Protein AF-A0A8K0ETA1-F1 (afdb_monomer_lite)

Structure (mmCIF, N/CA/C/O backbone):
data_AF-A0A8K0ETA1-F1
#
_entry.id   AF-A0A8K0ETA1-F1
#
loop_
_atom_site.group_PDB
_atom_site.id
_atom_site.type_symbol
_atom_site.label_atom_id
_atom_site.label_alt_id
_atom_site.label_comp_id
_atom_site.label_asym_id
_atom_site.label_entity_id
_atom_site.label_seq_id
_atom_site.pdbx_PDB_ins_code
_atom_site.Cartn_x
_atom_site.Cartn_y
_atom_site.Cartn_z
_atom_site.occupancy
_atom_site.B_iso_or_equiv
_atom_site.auth_seq_id
_atom_site.auth_comp_id
_atom_site.auth_asym_id
_atom_site.auth_atom_id
_atom_site.pdbx_PDB_model_num
ATOM 1 N N . MET A 1 1 ? -28.878 9.769 24.152 1.00 49.38 1 MET A N 1
ATOM 2 C CA . MET A 1 1 ? -28.571 9.345 25.541 1.00 49.38 1 MET A CA 1
ATOM 3 C C . MET A 1 1 ? -27.269 8.556 25.526 1.00 49.38 1 MET A C 1
ATOM 5 O O . MET A 1 1 ? -27.010 7.886 24.538 1.00 49.38 1 MET A O 1
ATOM 9 N N . ALA A 1 2 ? -26.453 8.716 26.565 1.00 65.44 2 ALA A N 1
ATOM 10 C CA . ALA A 1 2 ? -24.999 8.530 26.632 1.00 65.44 2 ALA A CA 1
ATOM 11 C C . ALA A 1 2 ? -24.454 7.094 26.408 1.00 65.44 2 ALA A C 1
ATOM 13 O O . ALA A 1 2 ? -23.804 6.541 27.287 1.00 65.44 2 ALA A O 1
ATOM 14 N N . LEU A 1 3 ? -24.696 6.480 25.243 1.00 71.44 3 LEU A N 1
ATOM 15 C CA . LEU A 1 3 ? -24.179 5.139 24.924 1.00 71.44 3 LEU A CA 1
ATOM 16 C C . LEU A 1 3 ? -22.658 5.131 24.701 1.00 71.44 3 LEU A C 1
ATOM 18 O O . LEU A 1 3 ? -21.975 4.199 25.104 1.00 71.44 3 LEU A O 1
ATOM 22 N N . GLU A 1 4 ? -22.124 6.192 24.102 1.00 77.38 4 GLU A N 1
ATOM 23 C CA . GLU A 1 4 ? -20.696 6.330 23.808 1.00 77.38 4 GLU A CA 1
ATOM 24 C C . GLU A 1 4 ? -19.802 6.271 25.060 1.00 77.38 4 GLU A C 1
ATOM 26 O O . GLU A 1 4 ? -18.948 5.389 25.105 1.00 77.38 4 GLU A O 1
ATOM 31 N N . PRO A 1 5 ? -20.009 7.077 26.124 1.00 80.88 5 PRO A N 1
ATOM 32 C CA . PRO A 1 5 ? -19.175 6.976 27.325 1.00 80.88 5 PRO A CA 1
ATOM 33 C C . PRO A 1 5 ? -19.333 5.635 28.057 1.00 80.88 5 PRO A C 1
ATOM 35 O O . PRO A 1 5 ? -18.401 5.201 28.728 1.00 80.88 5 PRO A O 1
ATOM 38 N N . ILE A 1 6 ? -20.477 4.951 27.912 1.00 82.50 6 ILE A N 1
ATOM 39 C CA . ILE A 1 6 ? -20.663 3.595 28.451 1.00 82.50 6 ILE A CA 1
ATOM 40 C C . ILE A 1 6 ? -19.769 2.607 27.695 1.00 82.50 6 ILE A C 1
ATOM 42 O O . ILE A 1 6 ? -19.045 1.845 28.329 1.00 82.50 6 ILE A O 1
ATOM 46 N N . LEU A 1 7 ? -19.769 2.652 26.358 1.00 81.00 7 LEU A N 1
ATOM 47 C CA . LEU A 1 7 ? -18.922 1.792 25.526 1.00 81.00 7 LEU A CA 1
ATOM 48 C C . LEU A 1 7 ? -17.431 2.058 25.768 1.00 81.00 7 LEU A C 1
ATOM 50 O O . LEU A 1 7 ? -16.657 1.116 25.912 1.00 81.00 7 LEU A O 1
ATOM 54 N N . GLN A 1 8 ? -17.030 3.328 25.876 1.00 84.00 8 GLN A N 1
ATOM 55 C CA . GLN A 1 8 ? -15.649 3.702 26.194 1.00 84.00 8 GLN A CA 1
ATOM 56 C C . GLN A 1 8 ? -15.227 3.150 27.565 1.00 84.00 8 GLN A C 1
ATOM 58 O O . GLN A 1 8 ? -14.192 2.498 27.680 1.00 84.00 8 GLN A O 1
ATOM 63 N N . GLN A 1 9 ? -16.065 3.327 28.592 1.00 85.50 9 GLN A N 1
ATOM 64 C CA . GLN A 1 9 ? -15.784 2.812 29.932 1.00 85.50 9 GLN A CA 1
ATOM 65 C C . GLN A 1 9 ? -15.726 1.277 29.977 1.00 85.50 9 GLN A C 1
ATOM 67 O O . GLN A 1 9 ? -14.938 0.717 30.742 1.00 85.50 9 GLN A O 1
ATOM 72 N N . GLN A 1 10 ? -16.561 0.591 29.191 1.00 86.75 10 GLN A N 1
ATOM 73 C CA . GLN A 1 10 ? -16.537 -0.868 29.087 1.00 86.75 10 GLN A CA 1
ATOM 74 C C . GLN A 1 10 ? -15.238 -1.360 28.446 1.00 86.75 10 GLN A C 1
ATOM 76 O O . GLN A 1 10 ? -14.605 -2.254 28.998 1.00 86.75 10 GLN A O 1
ATOM 81 N N . LEU A 1 11 ? -14.785 -0.735 27.356 1.00 88.31 11 LEU A N 1
ATOM 82 C CA . LEU A 1 11 ? -13.530 -1.100 26.689 1.00 88.31 11 LEU A CA 1
ATOM 83 C C . LEU A 1 11 ? -12.300 -0.965 27.600 1.00 88.31 11 LEU A C 1
ATOM 85 O O . LEU A 1 11 ? -11.373 -1.763 27.493 1.00 88.31 11 LEU A O 1
ATOM 89 N N . GLU A 1 12 ? -12.294 0.009 28.512 1.00 88.00 12 GLU A N 1
ATOM 90 C CA . GLU A 1 12 ? -11.187 0.211 29.457 1.00 88.00 12 GLU A CA 1
ATOM 91 C C . GLU A 1 12 ? -11.163 -0.803 30.612 1.00 88.00 12 GLU A C 1
ATOM 93 O O . GLU A 1 12 ? -10.103 -1.053 31.188 1.00 88.00 12 GLU A O 1
ATOM 98 N N . LYS A 1 13 ? -12.318 -1.366 30.988 1.00 89.50 13 LYS A N 1
ATOM 99 C CA . LYS A 1 13 ? -12.464 -2.191 32.202 1.00 89.50 13 LYS A CA 1
ATOM 100 C C . LYS A 1 13 ? -12.701 -3.670 31.929 1.00 89.50 13 LYS A C 1
ATOM 102 O O . LYS A 1 13 ? -12.496 -4.476 32.836 1.00 89.50 13 LYS A O 1
ATOM 107 N N . GLU A 1 14 ? -13.167 -4.025 30.737 1.00 90.06 14 GLU A N 1
ATOM 108 C CA . GLU A 1 14 ? -13.529 -5.399 30.414 1.00 90.06 14 GLU A CA 1
ATOM 109 C C . GLU A 1 14 ? -12.290 -6.303 30.370 1.00 90.06 14 GLU A C 1
ATOM 111 O O . GLU A 1 14 ? -11.247 -5.974 29.801 1.00 90.06 14 GLU A O 1
ATOM 116 N N . THR A 1 15 ? -12.414 -7.466 31.001 1.00 88.25 15 THR A N 1
ATOM 117 C CA . THR A 1 15 ? -11.340 -8.460 31.109 1.00 88.25 15 THR A CA 1
ATOM 118 C C . THR A 1 15 ? -11.684 -9.765 30.406 1.00 88.25 15 THR A C 1
ATOM 120 O O . THR A 1 15 ? -10.761 -10.481 30.009 1.00 88.25 15 THR A O 1
ATOM 123 N N . ASP A 1 16 ? -12.974 -10.050 30.206 1.00 93.69 16 ASP A N 1
ATOM 124 C CA . ASP A 1 16 ? -13.434 -11.196 29.432 1.00 93.69 16 ASP A CA 1
ATOM 125 C C . ASP A 1 16 ? -13.249 -10.955 27.927 1.00 93.69 16 ASP A C 1
ATOM 127 O O . ASP A 1 16 ? -13.641 -9.919 27.386 1.00 93.69 16 ASP A O 1
ATOM 131 N N . LEU A 1 17 ? -12.636 -11.920 27.235 1.00 92.12 17 LEU A N 1
ATOM 132 C CA . LEU A 1 17 ? -12.279 -11.773 25.822 1.00 92.12 17 LEU A CA 1
ATOM 133 C C . LEU A 1 17 ? -13.510 -11.730 24.908 1.00 92.12 17 LEU A C 1
ATOM 135 O O . LEU A 1 17 ? -13.516 -10.959 23.953 1.00 92.12 17 LEU A O 1
ATOM 139 N N . LEU A 1 18 ? -14.557 -12.510 25.196 1.00 92.50 18 LEU A N 1
ATOM 140 C CA . LEU A 1 18 ? -15.766 -12.544 24.368 1.00 92.50 18 LEU A CA 1
ATOM 141 C C . LEU A 1 18 ? -16.567 -11.250 24.528 1.00 92.50 18 LEU A C 1
ATOM 143 O O . LEU A 1 18 ? -17.001 -10.663 23.536 1.00 92.50 18 LEU A O 1
ATOM 147 N N . CYS A 1 19 ? -16.720 -10.773 25.765 1.00 92.88 19 CYS A N 1
ATOM 148 C CA . CYS A 1 19 ? -17.335 -9.477 26.041 1.00 92.88 19 CYS A CA 1
ATOM 149 C C . CYS A 1 19 ? -16.553 -8.340 25.379 1.00 92.88 19 CYS A C 1
ATOM 151 O O . CYS A 1 19 ? -17.160 -7.454 24.778 1.00 92.88 19 CYS A O 1
ATOM 153 N N . LEU A 1 20 ? -15.219 -8.382 25.437 1.00 94.25 20 LEU A N 1
ATOM 154 C CA . LEU A 1 20 ? -14.367 -7.369 24.823 1.00 94.25 20 LEU A CA 1
ATOM 155 C C . LEU A 1 20 ? -14.533 -7.331 23.301 1.00 94.25 20 LEU A C 1
ATOM 157 O O . LEU A 1 20 ? -14.704 -6.259 22.725 1.00 94.25 20 LEU A O 1
ATOM 161 N N . GLU A 1 21 ? -14.535 -8.491 22.648 1.00 94.62 21 GLU A N 1
ATOM 162 C CA . GLU A 1 21 ? -14.797 -8.588 21.215 1.00 94.62 21 GLU A CA 1
ATOM 163 C C . GLU A 1 21 ? -16.156 -7.997 20.822 1.00 94.62 21 GLU A C 1
ATOM 165 O O . GLU A 1 21 ? -16.236 -7.227 19.864 1.00 94.62 21 GLU A O 1
ATOM 170 N N . LEU A 1 22 ? -17.212 -8.322 21.574 1.00 93.81 22 LEU A N 1
ATOM 171 C CA . LEU A 1 22 ? -18.549 -7.771 21.347 1.00 93.81 22 LEU A CA 1
ATOM 172 C C . LEU A 1 22 ? -18.582 -6.254 21.567 1.00 93.81 22 LEU A C 1
ATOM 174 O O . LEU A 1 22 ? -19.244 -5.540 20.816 1.00 93.81 22 LEU A O 1
ATOM 178 N N . CYS A 1 23 ? -17.863 -5.743 22.569 1.00 93.75 23 CYS A N 1
ATOM 179 C CA . CYS A 1 23 ? -17.752 -4.305 22.812 1.00 93.75 23 CYS A CA 1
ATOM 180 C C . CYS A 1 23 ? -17.078 -3.586 21.637 1.00 93.75 23 CYS A C 1
ATOM 182 O O . CYS A 1 23 ? -17.564 -2.538 21.216 1.00 93.75 23 CYS A O 1
ATOM 184 N N . LEU A 1 24 ? -16.003 -4.156 21.081 1.00 95.12 24 LEU A N 1
ATOM 185 C CA . LEU A 1 24 ? -15.313 -3.606 19.911 1.00 95.12 24 LEU A CA 1
ATOM 186 C C . LEU A 1 24 ? -16.226 -3.591 18.676 1.00 95.12 24 LEU A C 1
ATOM 188 O O . LEU A 1 24 ? -16.346 -2.555 18.023 1.00 95.12 24 LEU A O 1
ATOM 192 N N . ASP A 1 25 ? -16.927 -4.693 18.393 1.00 94.12 25 ASP A N 1
ATOM 193 C CA . ASP A 1 25 ? -17.866 -4.768 17.265 1.00 94.12 25 ASP A CA 1
ATOM 194 C C . ASP A 1 25 ? -19.008 -3.746 17.409 1.00 94.12 25 ASP A C 1
ATOM 196 O O . ASP A 1 25 ? -19.334 -3.025 16.462 1.00 94.12 25 ASP A O 1
ATOM 200 N N . ASN A 1 26 ? -19.579 -3.626 18.612 1.00 92.06 26 ASN A N 1
ATOM 201 C CA . ASN A 1 26 ? -20.626 -2.647 18.907 1.00 92.06 26 ASN A CA 1
ATOM 202 C C . ASN A 1 26 ? -20.120 -1.206 18.780 1.00 92.06 26 ASN A C 1
ATOM 204 O O . ASN A 1 26 ? -20.852 -0.343 18.294 1.00 92.06 26 ASN A O 1
ATOM 208 N N . PHE A 1 27 ? -18.874 -0.938 19.183 1.00 91.75 27 PHE A N 1
ATOM 209 C CA . PHE A 1 27 ? -18.260 0.379 19.037 1.00 91.75 27 PHE A CA 1
ATOM 210 C C . PHE A 1 27 ? -18.148 0.780 17.563 1.00 91.75 27 PHE A C 1
ATOM 212 O O . PHE A 1 27 ? -18.533 1.896 17.201 1.00 91.75 27 PHE A O 1
ATOM 219 N N . VAL A 1 28 ? -17.675 -0.136 16.709 1.00 92.19 28 VAL A N 1
ATOM 220 C CA . VAL A 1 28 ? -17.590 0.082 15.257 1.00 92.19 28 VAL A CA 1
ATOM 221 C C . VAL A 1 28 ? -18.980 0.305 14.668 1.00 92.19 28 VAL A C 1
ATOM 223 O O . VAL A 1 28 ? -19.198 1.308 13.991 1.00 92.19 28 VAL A O 1
ATOM 226 N N . ALA A 1 29 ? -19.939 -0.575 14.971 1.00 91.00 29 ALA A N 1
ATOM 227 C CA . ALA A 1 29 ? -21.305 -0.474 14.461 1.00 91.00 29 ALA A CA 1
ATOM 228 C C . ALA A 1 29 ? -21.969 0.859 14.843 1.00 91.00 29 ALA A C 1
ATOM 230 O O . ALA A 1 29 ? -22.584 1.513 13.998 1.00 91.00 29 ALA A O 1
ATOM 231 N N . PHE A 1 30 ? -21.792 1.299 16.093 1.00 88.31 30 PHE A N 1
ATOM 232 C CA . PHE A 1 30 ? -22.310 2.575 16.576 1.00 88.31 30 PHE A CA 1
ATOM 233 C C . PHE A 1 30 ? -21.760 3.756 15.767 1.00 88.31 30 PHE A C 1
ATOM 235 O O . PHE A 1 30 ? -22.543 4.582 15.299 1.00 88.31 30 PHE A O 1
ATOM 242 N N . HIS A 1 31 ? -20.445 3.815 15.540 1.00 86.38 31 HIS A N 1
ATOM 243 C CA . HIS A 1 31 ? -19.817 4.934 14.830 1.00 86.38 31 HIS A CA 1
ATOM 244 C C . HIS A 1 31 ? -20.056 4.897 13.317 1.00 86.38 31 HIS A C 1
ATOM 246 O O . HIS A 1 31 ? -20.273 5.944 12.716 1.00 86.38 31 HIS A O 1
ATOM 252 N N . THR A 1 32 ? -20.105 3.714 12.697 1.00 83.25 32 THR A N 1
ATOM 253 C CA . THR A 1 32 ? -20.436 3.604 11.266 1.00 83.25 32 THR A CA 1
ATOM 254 C C . THR A 1 32 ? -21.898 3.988 10.995 1.00 83.25 32 THR A C 1
ATOM 256 O O . THR A 1 32 ? -22.185 4.611 9.980 1.00 83.25 32 THR A O 1
ATOM 259 N N . SER A 1 33 ? -22.825 3.705 11.922 1.00 77.25 33 SER A N 1
ATOM 260 C CA . SER A 1 33 ? -24.242 4.096 11.786 1.00 77.25 33 SER A CA 1
ATOM 261 C C . SER A 1 33 ? -24.512 5.599 11.950 1.00 77.25 33 SER A C 1
ATOM 263 O O . SER A 1 33 ? -25.566 6.083 11.549 1.00 77.25 33 SER A O 1
ATOM 265 N N . LYS A 1 34 ? -23.571 6.340 12.550 1.00 66.50 34 LYS A N 1
ATOM 266 C CA . LYS A 1 34 ? -23.722 7.745 12.953 1.00 66.50 34 LYS A CA 1
ATOM 267 C C . LYS A 1 34 ? -23.076 8.758 12.003 1.00 66.50 34 LYS A C 1
ATOM 269 O O . LYS A 1 34 ? -23.078 9.943 12.327 1.00 66.50 34 LYS A O 1
ATOM 274 N N . GLN A 1 35 ? -22.562 8.334 10.845 1.00 54.12 35 GLN A N 1
ATOM 275 C CA . GLN A 1 35 ? -21.849 9.190 9.879 1.00 54.12 35 GLN A CA 1
ATOM 276 C C . GLN A 1 35 ? -22.626 10.438 9.380 1.00 54.12 35 GLN A C 1
ATOM 278 O O . GLN A 1 35 ? -22.064 11.237 8.639 1.00 54.12 35 GLN A O 1
ATOM 283 N N . GLU A 1 36 ? -23.876 10.661 9.803 1.00 46.53 36 GLU A N 1
ATOM 284 C CA . GLU A 1 36 ? -24.705 11.812 9.424 1.00 46.53 36 GLU A CA 1
ATOM 285 C C . GLU A 1 36 ? -24.703 12.997 10.420 1.00 46.53 36 GLU A C 1
ATOM 287 O O . GLU A 1 36 ? -25.262 14.042 10.092 1.00 46.53 36 GLU A O 1
ATOM 292 N N . SER A 1 37 ? -24.073 12.914 11.605 1.00 44.16 37 SER A N 1
ATOM 293 C CA . SER A 1 37 ? -24.041 14.053 12.551 1.00 44.16 37 SER A CA 1
ATOM 294 C C . SER A 1 37 ? -22.660 14.296 13.182 1.00 44.16 37 SER A C 1
ATOM 296 O O . SER A 1 37 ? -22.167 13.407 13.881 1.00 44.16 37 SER A O 1
ATOM 298 N N . PRO A 1 38 ? -22.056 15.492 13.018 1.00 48.44 38 PRO A N 1
ATOM 299 C CA . PRO A 1 38 ? -20.767 15.838 13.604 1.00 48.44 38 PRO A CA 1
ATOM 300 C C . PRO A 1 38 ? -20.952 16.265 15.065 1.00 48.44 38 PRO A C 1
ATOM 302 O O . PRO A 1 38 ? -20.840 17.441 15.409 1.00 48.44 38 PRO A O 1
ATOM 305 N N . ASP A 1 39 ? -21.260 15.312 15.941 1.00 54.56 39 ASP A N 1
ATOM 306 C CA . ASP A 1 39 ? -20.982 15.512 17.360 1.00 54.56 39 ASP A CA 1
ATOM 307 C C . ASP A 1 39 ? -19.476 15.294 17.534 1.00 54.56 39 ASP A C 1
ATOM 309 O O . ASP A 1 39 ? -18.994 14.163 17.516 1.00 54.56 39 ASP A O 1
ATOM 313 N N . TYR A 1 40 ? -18.727 16.395 17.622 1.00 56.41 40 TYR A N 1
ATOM 314 C CA . TYR A 1 40 ? -17.275 16.405 17.813 1.00 56.41 40 TYR A CA 1
ATOM 315 C C . TYR A 1 40 ? -16.915 15.932 19.229 1.00 56.41 40 TYR A C 1
ATOM 317 O O . TYR A 1 40 ? -16.510 16.720 20.085 1.00 56.41 40 TYR A O 1
ATOM 325 N N . THR A 1 41 ? -17.099 14.646 19.514 1.00 65.50 41 THR A N 1
ATOM 326 C CA . THR A 1 41 ? -16.575 14.021 20.725 1.00 65.50 41 THR A CA 1
ATOM 327 C C . THR A 1 41 ? -15.112 13.658 20.494 1.00 65.50 41 THR A C 1
ATOM 329 O O . THR A 1 41 ? -14.753 12.939 19.563 1.00 65.50 41 THR A O 1
ATOM 332 N N . THR A 1 42 ? -14.227 14.214 21.321 1.00 75.25 42 THR A N 1
ATOM 333 C CA . THR A 1 42 ? -12.798 13.895 21.268 1.00 75.25 42 THR A CA 1
ATOM 334 C C . THR A 1 42 ? -12.580 12.458 21.734 1.00 75.25 42 THR A C 1
ATOM 336 O O . THR A 1 42 ? -13.051 12.082 22.810 1.00 75.25 42 THR A O 1
ATOM 339 N N . PHE A 1 43 ? -11.833 11.670 20.961 1.00 84.44 43 PHE A N 1
ATOM 340 C CA . PHE A 1 43 ? -11.435 10.326 21.369 1.00 84.44 43 PHE A CA 1
ATOM 341 C C . PHE A 1 43 ? -10.485 10.405 22.581 1.00 84.44 43 PHE A C 1
ATOM 343 O O . PHE A 1 43 ? -9.433 11.046 22.480 1.00 84.44 43 PHE A O 1
ATOM 350 N N . PRO A 1 44 ? -10.816 9.805 23.741 1.00 87.19 44 PRO A N 1
ATOM 351 C CA . PRO A 1 44 ? -9.986 9.938 24.936 1.00 87.19 44 PRO A CA 1
ATOM 352 C C . PRO A 1 44 ? -8.593 9.315 24.762 1.00 87.19 44 PRO A C 1
ATOM 354 O O . PRO A 1 44 ? -8.461 8.184 24.295 1.00 87.19 44 PRO A O 1
ATOM 357 N N . ALA A 1 45 ? -7.545 10.003 25.227 1.00 86.88 45 ALA A N 1
ATOM 358 C CA . ALA A 1 45 ? -6.166 9.496 25.172 1.00 86.88 45 ALA A CA 1
ATOM 359 C C . ALA A 1 45 ? -5.961 8.195 25.982 1.00 86.88 45 ALA A C 1
ATOM 361 O O . ALA A 1 45 ? -5.138 7.345 25.620 1.00 86.88 45 ALA A O 1
ATOM 362 N N . SER A 1 46 ? -6.727 8.014 27.068 1.00 89.38 46 SER A N 1
ATOM 363 C CA . SER A 1 46 ? -6.749 6.766 27.846 1.00 89.38 46 SER A CA 1
ATOM 364 C C . SER A 1 46 ? -7.240 5.599 26.994 1.00 89.38 46 SER A C 1
ATOM 366 O O . SER A 1 46 ? -6.570 4.569 26.909 1.00 89.38 46 SER A O 1
ATOM 368 N N . LEU A 1 47 ? -8.352 5.802 26.287 1.00 91.06 47 LEU A N 1
ATOM 369 C CA . LEU A 1 47 ? -8.941 4.809 25.405 1.00 91.06 47 LEU A CA 1
ATOM 370 C C . LEU A 1 47 ? -8.014 4.486 24.233 1.00 91.06 47 LEU A C 1
ATOM 372 O O . LEU A 1 47 ? -7.798 3.313 23.945 1.00 91.06 47 LEU A O 1
ATOM 376 N N . TRP A 1 48 ? -7.393 5.492 23.609 1.00 92.31 48 TRP A N 1
ATOM 377 C CA . TRP A 1 48 ? -6.379 5.272 22.572 1.00 92.31 48 TRP A CA 1
ATOM 378 C C . TRP A 1 48 ? -5.276 4.325 23.026 1.00 92.31 48 TRP A C 1
ATOM 380 O O . TRP A 1 48 ? -4.968 3.355 22.336 1.00 92.31 48 TRP A O 1
ATOM 390 N N . SER A 1 49 ? -4.733 4.558 24.218 1.00 92.75 49 SER A N 1
ATOM 391 C CA . SER A 1 49 ? -3.668 3.724 24.772 1.00 92.75 49 SER A CA 1
ATOM 392 C C . SER A 1 49 ? -4.122 2.274 24.975 1.00 92.75 49 SER A C 1
ATOM 394 O O . SER A 1 49 ? -3.384 1.346 24.641 1.00 92.75 49 SER A O 1
ATOM 396 N N . VAL A 1 50 ? -5.348 2.068 25.467 1.00 94.44 50 VAL A N 1
ATOM 397 C CA . VAL A 1 50 ? -5.932 0.734 25.681 1.00 94.44 50 VAL A CA 1
ATOM 398 C C . VAL A 1 50 ? -6.175 0.004 24.357 1.00 94.44 50 VAL A C 1
ATOM 400 O O . VAL A 1 50 ? -5.716 -1.126 24.181 1.00 94.44 50 VAL A O 1
ATOM 403 N N . ILE A 1 51 ? -6.837 0.647 23.391 1.00 95.75 51 ILE A N 1
ATOM 404 C CA . ILE A 1 51 ? -7.123 0.022 22.092 1.00 95.75 51 ILE A CA 1
ATOM 405 C C . ILE A 1 51 ? -5.823 -0.233 21.317 1.00 95.75 51 ILE A C 1
ATOM 407 O O . ILE A 1 51 ? -5.699 -1.266 20.661 1.00 95.75 51 ILE A O 1
ATOM 411 N N . MET A 1 52 ? -4.816 0.634 21.446 1.00 95.69 52 MET A N 1
ATOM 412 C CA . MET A 1 52 ? -3.501 0.415 20.841 1.00 95.69 52 MET A CA 1
ATOM 413 C C . MET A 1 52 ? -2.835 -0.853 21.389 1.00 95.69 52 MET A C 1
ATOM 415 O O . MET A 1 52 ? -2.302 -1.645 20.617 1.00 95.69 52 MET A O 1
ATOM 419 N N . GLN A 1 53 ? -2.921 -1.113 22.698 1.00 95.38 53 GLN A N 1
ATOM 420 C CA . GLN A 1 53 ? -2.421 -2.369 23.272 1.00 95.38 53 GLN A CA 1
ATOM 421 C C . GLN A 1 53 ? -3.176 -3.585 22.723 1.00 95.38 53 GLN A C 1
ATOM 423 O O . GLN A 1 53 ? -2.558 -4.602 22.391 1.00 95.38 53 GLN A O 1
ATOM 428 N N . PHE A 1 54 ? -4.501 -3.491 22.579 1.00 96.44 54 PHE A N 1
ATOM 429 C CA . PHE A 1 54 ? -5.304 -4.563 21.985 1.00 96.44 54 PHE A CA 1
ATOM 430 C C . PHE A 1 54 ? -4.887 -4.837 20.540 1.00 96.44 54 PHE A C 1
ATOM 432 O O . PHE A 1 54 ? -4.632 -5.990 20.188 1.00 96.44 54 PHE A O 1
ATOM 439 N N . ALA A 1 55 ? -4.724 -3.779 19.747 1.00 96.56 55 ALA A N 1
ATOM 440 C CA . ALA A 1 55 ? -4.254 -3.840 18.372 1.00 96.56 55 ALA A CA 1
ATOM 441 C C . ALA A 1 55 ? -2.807 -4.330 18.248 1.00 96.56 55 ALA A C 1
ATOM 443 O O . ALA A 1 55 ? -2.445 -4.838 17.207 1.00 96.56 55 ALA A O 1
ATOM 444 N N . GLN A 1 56 ? -1.976 -4.243 19.285 1.00 96.00 56 GLN A N 1
ATOM 445 C CA . GLN A 1 56 ? -0.634 -4.842 19.290 1.00 96.00 56 GLN A CA 1
ATOM 446 C C . GLN A 1 56 ? -0.639 -6.344 19.628 1.00 96.00 56 GLN A C 1
ATOM 448 O O . GLN A 1 56 ? 0.417 -6.972 19.676 1.00 96.00 56 GLN A O 1
ATOM 453 N N . GLY A 1 57 ? -1.810 -6.940 19.879 1.00 93.88 57 GLY A N 1
ATOM 454 C CA . GLY A 1 57 ? -1.949 -8.375 20.137 1.00 93.88 57 GLY A CA 1
ATOM 455 C C . GLY A 1 57 ? -1.932 -8.788 21.610 1.00 93.88 57 GLY A C 1
ATOM 456 O O . GLY A 1 57 ? -1.969 -9.984 21.892 1.00 93.88 57 GLY A O 1
ATOM 457 N N . HIS A 1 58 ? -1.958 -7.848 22.564 1.00 91.56 58 HIS A N 1
ATOM 458 C CA . HIS A 1 58 ? -1.898 -8.156 24.006 1.00 91.56 58 HIS A CA 1
ATOM 459 C C . HIS A 1 58 ? -3.084 -8.995 24.526 1.00 91.56 58 HIS A C 1
ATOM 461 O O . HIS A 1 58 ? -3.032 -9.526 25.635 1.00 91.56 58 HIS A O 1
ATOM 467 N N . LYS A 1 59 ? -4.164 -9.113 23.743 1.00 91.38 59 LYS A N 1
ATOM 468 C CA . LYS A 1 59 ? -5.389 -9.865 24.071 1.00 91.38 59 LYS A CA 1
ATOM 469 C C . LYS A 1 59 ? -5.714 -10.961 23.046 1.00 91.38 59 LYS A C 1
ATOM 471 O O . LYS A 1 59 ? -6.846 -11.425 22.968 1.00 91.38 59 LYS A O 1
ATOM 476 N N . GLY A 1 60 ? -4.717 -11.386 22.270 1.00 93.56 60 GLY A N 1
ATOM 477 C CA . GLY A 1 60 ? -4.871 -12.405 21.234 1.00 93.56 60 GLY A CA 1
ATOM 478 C C . GLY A 1 60 ? -5.362 -11.855 19.891 1.00 93.56 60 GLY A C 1
ATOM 479 O O . GLY A 1 60 ? -5.768 -10.701 19.762 1.00 93.56 60 GLY A O 1
ATOM 480 N N . THR A 1 61 ? -5.295 -12.703 18.865 1.00 94.88 61 THR A N 1
ATOM 481 C CA . THR A 1 61 ? -5.500 -12.324 17.457 1.00 94.88 61 THR A CA 1
ATOM 482 C C . THR A 1 61 ? -6.910 -11.822 17.156 1.00 94.88 61 THR A C 1
ATOM 484 O O . THR A 1 61 ? -7.061 -10.880 16.387 1.00 94.88 61 THR A O 1
ATOM 487 N N . SER A 1 62 ? -7.937 -12.426 17.759 1.00 95.50 62 SER A N 1
ATOM 488 C CA . SER A 1 62 ? -9.336 -12.064 17.491 1.00 95.50 62 SER A CA 1
ATOM 489 C C . SER A 1 62 ? -9.667 -10.654 17.994 1.00 95.50 62 SER A C 1
ATOM 491 O O . SER A 1 62 ? -10.132 -9.807 17.230 1.00 95.50 62 SER A O 1
ATOM 493 N N . VAL A 1 63 ? -9.307 -10.352 19.247 1.00 96.62 63 VAL A N 1
ATOM 494 C CA . VAL A 1 63 ? -9.428 -9.001 19.818 1.00 96.62 63 VAL A CA 1
ATOM 495 C C . VAL A 1 63 ? -8.578 -8.002 19.033 1.00 96.62 63 VAL A C 1
ATOM 497 O O . VAL A 1 63 ? -9.050 -6.913 18.720 1.00 96.62 63 VAL A O 1
ATOM 500 N N . CYS A 1 64 ? -7.349 -8.379 18.667 1.00 97.31 64 CYS A N 1
ATOM 501 C CA . CYS A 1 64 ? -6.466 -7.541 17.860 1.00 97.31 64 CYS A CA 1
ATOM 502 C C . CYS A 1 64 ? -7.115 -7.140 16.526 1.00 97.31 64 CYS A C 1
ATOM 504 O O . CYS A 1 64 ? -7.215 -5.951 16.233 1.00 97.31 64 CYS A O 1
ATOM 506 N N . ALA A 1 65 ? -7.657 -8.104 15.774 1.00 97.00 65 ALA A N 1
ATOM 507 C CA . ALA A 1 65 ? -8.353 -7.856 14.511 1.00 97.00 65 ALA A CA 1
ATOM 508 C C . ALA A 1 65 ? -9.508 -6.853 14.659 1.00 97.00 65 ALA A C 1
ATOM 510 O O . ALA A 1 65 ? -9.662 -5.956 13.828 1.00 97.00 65 ALA A O 1
ATOM 511 N N . LYS A 1 66 ? -10.302 -6.986 15.729 1.00 97.00 66 LYS A N 1
ATOM 512 C CA . LYS A 1 66 ? -11.446 -6.107 16.023 1.00 97.00 66 LYS A CA 1
ATOM 513 C C . LYS A 1 66 ? -11.040 -4.745 16.590 1.00 97.00 66 LYS A C 1
ATOM 515 O O . LYS A 1 66 ? -11.801 -3.789 16.477 1.00 97.00 66 LYS A O 1
ATOM 520 N N . ALA A 1 67 ? -9.843 -4.627 17.159 1.00 97.50 67 ALA A N 1
ATOM 521 C CA . ALA A 1 67 ? -9.314 -3.363 17.659 1.00 97.50 67 ALA A CA 1
ATOM 522 C C . ALA A 1 67 ? -8.828 -2.434 16.533 1.00 97.50 67 ALA A C 1
ATOM 524 O O . ALA A 1 67 ? -8.902 -1.215 16.690 1.00 97.50 67 ALA A O 1
ATOM 525 N N . LEU A 1 68 ? -8.382 -2.966 15.384 1.00 97.94 68 LEU A N 1
ATOM 526 C CA . LEU A 1 68 ? -7.863 -2.145 14.276 1.00 97.94 68 LEU A CA 1
ATOM 527 C C . LEU A 1 68 ? -8.892 -1.129 13.735 1.00 97.94 68 LEU A C 1
ATOM 529 O O . LEU A 1 68 ? -8.538 0.045 13.602 1.00 97.94 68 LEU A O 1
ATOM 533 N N . PRO A 1 69 ? -10.164 -1.496 13.465 1.00 96.50 69 PRO A N 1
ATOM 534 C CA . PRO A 1 69 ? -11.163 -0.523 13.022 1.00 96.50 69 PRO A CA 1
ATOM 535 C C . PRO A 1 69 ? -11.544 0.486 14.112 1.00 96.50 69 PRO A C 1
ATOM 537 O O . PRO A 1 69 ? -11.835 1.636 13.798 1.00 96.50 69 PRO A O 1
ATOM 540 N N . VAL A 1 70 ? -11.500 0.093 15.390 1.00 95.81 70 VAL A N 1
ATOM 541 C CA . VAL A 1 70 ? -11.736 1.012 16.518 1.00 95.81 70 VAL A CA 1
ATOM 542 C C . VAL A 1 70 ? -10.620 2.054 16.612 1.00 95.81 70 VAL A C 1
ATOM 544 O O . VAL A 1 70 ? -10.915 3.238 16.763 1.00 95.81 70 VAL A O 1
ATOM 547 N N . LEU A 1 71 ? -9.353 1.651 16.440 1.00 95.50 71 LEU A N 1
ATOM 548 C CA . LEU A 1 71 ? -8.240 2.600 16.318 1.00 95.50 71 LEU A CA 1
ATOM 549 C C . LEU A 1 71 ? -8.440 3.569 15.157 1.00 95.50 71 LEU A C 1
ATOM 551 O O . LEU A 1 71 ? -8.184 4.757 15.311 1.00 95.50 71 LEU A O 1
ATOM 555 N N . ALA A 1 72 ? -8.898 3.076 14.005 1.00 95.69 72 ALA A N 1
ATOM 556 C CA . ALA A 1 72 ? -9.143 3.925 12.847 1.00 95.69 72 ALA A CA 1
ATOM 557 C C . ALA A 1 72 ? -10.236 4.972 13.114 1.00 95.69 72 ALA A C 1
ATOM 559 O O . ALA A 1 72 ? -10.071 6.128 12.737 1.00 95.69 72 ALA A O 1
ATOM 560 N N . ILE A 1 73 ? -11.310 4.602 13.820 1.00 93.38 73 ILE A N 1
ATOM 561 C CA . ILE A 1 73 ? -12.351 5.547 14.256 1.00 93.38 73 ILE A CA 1
ATOM 562 C C . ILE A 1 73 ? -11.770 6.597 15.209 1.00 93.38 73 ILE A C 1
ATOM 564 O O . ILE A 1 73 ? -12.005 7.789 15.018 1.00 93.38 73 ILE A O 1
ATOM 568 N N . GLY A 1 74 ? -10.980 6.174 16.201 1.00 92.19 74 GLY A N 1
ATOM 569 C CA . GLY A 1 74 ? -10.322 7.105 17.118 1.00 92.19 74 GLY A CA 1
ATOM 570 C C . GLY A 1 74 ? -9.397 8.076 16.383 1.00 92.19 74 GLY A C 1
ATOM 571 O O . GLY A 1 74 ? -9.450 9.281 16.613 1.00 92.19 74 GLY A O 1
ATOM 572 N N . LEU A 1 75 ? -8.620 7.574 15.420 1.00 93.19 75 LEU A N 1
ATOM 573 C CA . LEU A 1 75 ? -7.761 8.400 14.578 1.00 93.19 75 LEU A CA 1
ATOM 574 C C . LEU A 1 75 ? -8.577 9.385 13.733 1.00 93.19 75 LEU A C 1
ATOM 576 O O . LEU A 1 75 ? -8.199 10.546 13.621 1.00 93.19 75 LEU A O 1
ATOM 580 N N . HIS A 1 76 ? -9.713 8.955 13.181 1.00 91.06 76 HIS A N 1
ATOM 581 C CA . HIS A 1 76 ? -10.603 9.823 12.414 1.00 91.06 76 HIS A CA 1
ATOM 582 C C . HIS A 1 76 ? -11.103 11.002 13.254 1.00 91.06 76 HIS A C 1
ATOM 584 O O . HIS A 1 76 ? -11.050 12.145 12.806 1.00 91.06 76 HIS A O 1
ATOM 590 N N . GLN A 1 77 ? -11.519 10.739 14.495 1.00 88.94 77 GLN A N 1
ATOM 591 C CA . GLN A 1 77 ? -11.939 11.781 15.432 1.00 88.94 77 GLN A CA 1
ATOM 592 C C . GLN A 1 77 ? -10.787 12.738 15.772 1.00 88.94 77 GLN A C 1
ATOM 594 O O . GLN A 1 77 ? -10.979 13.950 15.733 1.00 88.94 77 GLN A O 1
ATOM 599 N N . LEU A 1 78 ? -9.580 12.218 16.029 1.00 88.88 78 LEU A N 1
ATOM 600 C CA . LEU A 1 78 ? -8.394 13.038 16.323 1.00 88.88 78 LEU A CA 1
ATOM 601 C C . LEU A 1 78 ? -7.946 13.904 15.130 1.00 88.88 78 LEU A C 1
ATOM 603 O O . LEU A 1 78 ? -7.445 15.016 15.323 1.00 88.88 78 LEU A O 1
ATOM 607 N N . LEU A 1 79 ? -8.119 13.412 13.900 1.00 87.81 79 LEU A N 1
ATOM 608 C CA . LEU A 1 79 ? -7.889 14.185 12.677 1.00 87.81 79 LEU A CA 1
ATOM 609 C C . LEU A 1 79 ? -8.899 15.334 12.564 1.00 87.81 79 LEU A C 1
ATOM 611 O O . LEU A 1 79 ? -8.497 16.470 12.326 1.00 87.81 79 LEU A O 1
ATOM 615 N N . GLN A 1 80 ? -10.188 15.068 12.797 1.00 85.75 80 GLN A N 1
ATOM 616 C CA . GLN A 1 80 ? -11.244 16.087 12.737 1.00 85.75 80 GLN A CA 1
ATOM 617 C C . GLN A 1 80 ? -11.076 17.192 13.787 1.00 85.75 80 GLN A C 1
ATOM 619 O O . GLN A 1 80 ? -11.383 18.350 13.513 1.00 85.75 80 GLN A O 1
ATOM 624 N N . THR A 1 81 ? -10.586 16.854 14.982 1.00 84.88 81 THR A N 1
ATOM 625 C CA . THR A 1 81 ? -10.325 17.829 16.052 1.00 84.88 81 THR A CA 1
ATOM 626 C C . THR A 1 81 ? -8.956 18.502 15.939 1.00 84.88 81 THR A C 1
ATOM 628 O O . THR A 1 81 ? -8.680 19.426 16.701 1.00 84.88 81 THR A O 1
ATOM 631 N N . GLY A 1 82 ? -8.086 18.052 15.026 1.00 81.75 82 GLY A N 1
ATOM 632 C CA . GLY A 1 82 ? -6.714 18.552 14.887 1.00 81.75 82 GLY A CA 1
ATOM 633 C C . GLY A 1 82 ? -5.809 18.230 16.083 1.00 81.75 82 GLY A C 1
ATOM 634 O O . GLY A 1 82 ? -4.807 18.906 16.292 1.00 81.75 82 GLY A O 1
ATOM 635 N N . THR A 1 83 ? -6.165 17.229 16.894 1.00 82.12 83 THR A N 1
ATOM 636 C CA . THR A 1 83 ? -5.443 16.864 18.130 1.00 82.12 83 THR A CA 1
ATOM 637 C C . THR A 1 83 ? -4.551 15.637 17.975 1.00 82.12 83 THR A C 1
ATOM 639 O O . THR A 1 83 ? -3.947 15.204 18.952 1.00 82.12 83 THR A O 1
ATOM 642 N N . HIS A 1 84 ? -4.496 15.043 16.784 1.00 82.94 84 HIS A N 1
ATOM 643 C CA . HIS A 1 84 ? -3.622 13.910 16.512 1.00 82.94 84 HIS A CA 1
ATOM 644 C C . HIS A 1 84 ? -2.144 14.318 16.566 1.00 82.94 84 HIS A C 1
ATOM 646 O O . HIS A 1 84 ? -1.758 15.431 16.209 1.00 82.94 84 HIS A O 1
ATOM 652 N N . SER A 1 85 ? -1.301 13.377 16.969 1.00 86.94 85 SER A N 1
ATOM 653 C CA . SER A 1 85 ? 0.149 13.488 16.869 1.00 86.94 85 SER A CA 1
ATOM 654 C C . SER A 1 85 ? 0.678 12.698 15.671 1.00 86.94 85 SER A C 1
ATOM 656 O O . SER A 1 85 ? 0.142 11.654 15.286 1.00 86.94 85 SER A O 1
ATOM 658 N N . ARG A 1 86 ? 1.804 13.150 15.107 1.00 89.38 86 ARG A N 1
ATOM 659 C CA . ARG A 1 86 ? 2.529 12.402 14.066 1.00 89.38 86 ARG A CA 1
ATOM 660 C C . ARG A 1 86 ? 2.913 10.995 14.535 1.00 89.38 86 ARG A C 1
ATOM 662 O O . ARG A 1 86 ? 2.896 10.051 13.751 1.00 89.38 86 ARG A O 1
ATOM 669 N N . GLU A 1 87 ? 3.232 10.833 15.817 1.00 91.25 87 GLU A N 1
ATOM 670 C CA . GLU A 1 87 ? 3.577 9.532 16.390 1.00 91.25 87 GLU A CA 1
ATOM 671 C C . GLU A 1 87 ? 2.407 8.537 16.329 1.00 91.25 87 GLU A C 1
ATOM 673 O O . GLU A 1 87 ? 2.611 7.365 16.009 1.00 91.25 87 GLU A O 1
ATOM 678 N N . GLU A 1 88 ? 1.178 8.989 16.579 1.00 91.88 88 GLU A N 1
ATOM 679 C CA . GLU A 1 88 ? -0.021 8.151 16.482 1.00 91.88 88 GLU A CA 1
ATOM 680 C C . GLU A 1 88 ? -0.268 7.677 15.047 1.00 91.88 88 GLU A C 1
ATOM 682 O O . GLU A 1 88 ? -0.511 6.487 14.835 1.00 91.88 88 GLU A O 1
ATOM 687 N N . LEU A 1 89 ? -0.115 8.570 14.061 1.00 94.12 89 LEU A N 1
ATOM 688 C CA . LEU A 1 89 ? -0.196 8.232 12.635 1.00 94.12 89 LEU A CA 1
ATOM 689 C C . LEU A 1 89 ? 0.875 7.212 12.223 1.00 94.12 89 LEU A C 1
ATOM 691 O O . LEU A 1 89 ? 0.591 6.228 11.531 1.00 94.12 89 LEU A O 1
ATOM 695 N N . GLN A 1 90 ? 2.112 7.415 12.677 1.00 95.38 90 GLN A N 1
ATOM 696 C CA . GLN A 1 90 ? 3.230 6.515 12.397 1.00 95.38 90 GLN A CA 1
ATOM 697 C C . GLN A 1 90 ? 2.992 5.126 13.005 1.00 95.38 90 GLN A C 1
ATOM 699 O O . GLN A 1 90 ? 3.093 4.129 12.293 1.00 95.38 90 GLN A O 1
ATOM 704 N N . ARG A 1 91 ? 2.599 5.040 14.282 1.00 95.56 91 ARG A N 1
ATOM 705 C CA . ARG A 1 91 ? 2.299 3.756 14.942 1.00 95.56 91 ARG A CA 1
ATOM 706 C C . ARG A 1 91 ? 1.123 3.034 14.289 1.00 95.56 91 ARG A C 1
ATOM 708 O O . ARG A 1 91 ? 1.198 1.831 14.057 1.00 95.56 91 ARG A O 1
ATOM 715 N N . TRP A 1 92 ? 0.050 3.755 13.966 1.00 97.06 92 TRP A N 1
ATOM 716 C CA . TRP A 1 92 ? -1.110 3.165 13.303 1.00 97.06 92 TRP A CA 1
ATOM 717 C C . TRP A 1 92 ? -0.750 2.614 11.915 1.00 97.06 92 TRP A C 1
ATOM 719 O O . TRP A 1 92 ? -1.049 1.458 11.622 1.00 97.06 92 TRP A O 1
ATOM 729 N N . SER A 1 93 ? -0.040 3.387 11.086 1.00 97.88 93 SER A N 1
ATOM 730 C CA . SER A 1 93 ? 0.366 2.939 9.744 1.00 97.88 93 SER A CA 1
ATOM 731 C C . SER A 1 93 ? 1.328 1.748 9.762 1.00 97.88 93 SER A C 1
ATOM 733 O O . SER A 1 93 ? 1.217 0.874 8.902 1.00 97.88 93 SER A O 1
ATOM 735 N N . GLN A 1 94 ? 2.214 1.654 10.761 1.00 98.00 94 GLN A N 1
ATOM 736 C CA . GLN A 1 94 ? 3.066 0.474 10.973 1.00 98.00 94 GLN A CA 1
ATOM 737 C C . GLN A 1 94 ? 2.242 -0.789 11.232 1.00 98.00 94 GLN A C 1
ATOM 739 O O . GLN A 1 94 ? 2.546 -1.837 10.667 1.00 98.00 94 GLN A O 1
ATOM 744 N N . LEU A 1 95 ? 1.181 -0.702 12.046 1.00 98.06 95 LEU A N 1
ATOM 745 C CA . LEU A 1 95 ? 0.285 -1.839 12.276 1.00 98.06 95 LEU A CA 1
ATOM 746 C C . LEU A 1 95 ? -0.462 -2.235 10.999 1.00 98.06 95 LEU A C 1
ATOM 748 O O . LEU A 1 95 ? -0.599 -3.426 10.730 1.00 98.06 95 LEU A O 1
ATOM 752 N N . MET A 1 96 ? -0.916 -1.261 10.199 1.00 98.50 96 MET A N 1
ATOM 753 C CA . MET A 1 96 ? -1.598 -1.546 8.930 1.00 98.50 96 MET A CA 1
ATOM 754 C C . MET A 1 96 ? -0.691 -2.326 7.973 1.00 98.50 96 MET A C 1
ATOM 756 O O . MET A 1 96 ? -1.102 -3.349 7.432 1.00 98.50 96 MET A O 1
ATOM 760 N N . GLU A 1 97 ? 0.554 -1.881 7.800 1.00 98.19 97 GLU A N 1
ATOM 761 C CA . GLU A 1 97 ? 1.538 -2.575 6.966 1.00 98.19 97 GLU A CA 1
ATOM 762 C C . GLU A 1 97 ? 1.861 -3.966 7.529 1.00 98.19 97 GLU A C 1
ATOM 764 O O . GLU A 1 97 ? 1.714 -4.965 6.823 1.00 98.19 97 GLU A O 1
ATOM 769 N N . ALA A 1 98 ? 2.201 -4.067 8.817 1.00 97.81 98 ALA A N 1
ATOM 770 C CA . ALA A 1 98 ? 2.591 -5.330 9.443 1.00 97.81 98 ALA A CA 1
ATOM 771 C C . ALA A 1 98 ? 1.488 -6.399 9.384 1.00 97.81 98 ALA A C 1
ATOM 773 O O . ALA A 1 98 ? 1.766 -7.566 9.092 1.00 97.81 98 ALA A O 1
ATOM 774 N N . TYR A 1 99 ? 0.236 -6.013 9.640 1.00 98.31 99 TYR A N 1
ATOM 775 C CA . TYR A 1 99 ? -0.901 -6.933 9.662 1.00 98.31 99 TYR A CA 1
ATOM 776 C C . TYR A 1 99 ? -1.532 -7.194 8.300 1.00 98.31 99 TYR A C 1
ATOM 778 O O . TYR A 1 99 ? -2.346 -8.106 8.198 1.00 98.31 99 TYR A O 1
ATOM 786 N N . SER A 1 100 ? -1.140 -6.463 7.255 1.00 97.56 100 SER A N 1
ATOM 787 C CA . SER A 1 100 ? -1.540 -6.758 5.873 1.00 97.56 100 SER A CA 1
ATOM 788 C C . SER A 1 100 ? -0.768 -7.923 5.245 1.00 97.56 100 SER A C 1
ATOM 790 O O . SER A 1 100 ? -1.170 -8.440 4.204 1.00 97.56 100 SER A O 1
ATOM 792 N N . HIS A 1 101 ? 0.342 -8.342 5.862 1.00 95.62 101 HIS A N 1
ATOM 793 C CA . HIS A 1 101 ? 1.242 -9.333 5.285 1.00 95.62 101 HIS A CA 1
ATOM 794 C C . HIS A 1 101 ? 0.536 -10.693 5.064 1.00 95.62 101 HIS A C 1
ATOM 796 O O . HIS A 1 101 ? -0.137 -11.169 5.981 1.00 95.62 101 HIS A O 1
ATOM 802 N N . PRO A 1 102 ? 0.738 -11.393 3.927 1.00 91.69 102 PRO A N 1
ATOM 803 C CA . PRO A 1 102 ? 0.036 -12.649 3.605 1.00 91.69 102 PRO A CA 1
ATOM 804 C C . PRO A 1 102 ? 0.245 -13.804 4.598 1.00 91.69 102 PRO A C 1
ATOM 806 O O . PRO A 1 102 ? -0.527 -14.758 4.620 1.00 91.69 102 PRO A O 1
ATOM 809 N N . LEU A 1 103 ? 1.286 -13.734 5.431 1.00 93.19 103 LEU A N 1
ATOM 810 C CA . LEU A 1 103 ? 1.541 -14.716 6.499 1.00 93.19 103 LEU A CA 1
ATOM 811 C C . LEU A 1 103 ? 0.765 -14.437 7.795 1.00 93.19 103 LEU A C 1
ATOM 813 O O . LEU A 1 103 ? 0.784 -15.258 8.708 1.00 93.19 103 LEU A O 1
ATOM 817 N N . GLN A 1 104 ? 0.107 -13.284 7.906 1.00 96.81 104 GLN A N 1
ATOM 818 C CA . GLN A 1 104 ? -0.693 -12.945 9.079 1.00 96.81 104 GLN A CA 1
ATOM 819 C C . GLN A 1 104 ? -2.047 -13.656 9.034 1.00 96.81 104 GLN A C 1
ATOM 821 O O . GLN A 1 104 ? -2.579 -13.861 7.942 1.00 96.81 104 GLN A O 1
ATOM 826 N N . PRO A 1 105 ? -2.643 -14.000 10.187 1.00 96.88 105 PRO A N 1
ATOM 827 C CA . PRO A 1 105 ? -3.987 -14.567 10.241 1.00 96.88 105 PRO A CA 1
ATOM 828 C C . PRO A 1 105 ? -5.015 -13.725 9.475 1.00 96.88 105 PRO A C 1
ATOM 830 O O . PRO A 1 105 ? -5.053 -12.503 9.631 1.00 96.88 105 PRO A O 1
ATOM 833 N N . GLU A 1 106 ? -5.892 -14.383 8.709 1.00 97.25 106 GLU A N 1
ATOM 834 C CA . GLU A 1 106 ? -6.945 -13.733 7.910 1.00 97.25 106 GLU A CA 1
ATOM 835 C C . GLU A 1 106 ? -7.729 -12.654 8.687 1.00 97.25 106 GLU A C 1
ATOM 837 O O . GLU A 1 106 ? -7.870 -11.554 8.150 1.00 97.25 106 GLU A O 1
ATOM 842 N N . PRO A 1 107 ? -8.167 -12.867 9.951 1.00 97.75 107 PRO A N 1
ATOM 843 C CA . PRO A 1 107 ? -8.891 -11.835 10.693 1.00 97.75 107 PRO A CA 1
ATOM 844 C C . PRO A 1 107 ? -8.126 -10.512 10.821 1.00 97.75 107 PRO A C 1
ATOM 846 O O . PRO A 1 107 ? -8.740 -9.451 10.743 1.00 97.75 107 PRO A O 1
ATOM 849 N N . LEU A 1 108 ? -6.795 -10.553 10.975 1.00 98.19 108 LEU A N 1
ATOM 850 C CA . LEU A 1 108 ? -5.974 -9.341 11.043 1.00 98.19 108 LEU A CA 1
ATOM 851 C C . LEU A 1 108 ? -5.966 -8.610 9.701 1.00 98.19 108 LEU A C 1
ATOM 853 O O . LEU A 1 108 ? -6.201 -7.405 9.669 1.00 98.19 108 LEU A O 1
ATOM 857 N N . ARG A 1 109 ? -5.777 -9.340 8.595 1.00 98.31 109 ARG A N 1
ATOM 858 C CA . ARG A 1 109 ? -5.766 -8.776 7.234 1.00 98.31 109 ARG A CA 1
ATOM 859 C C . ARG A 1 109 ? -7.111 -8.129 6.888 1.00 98.31 109 ARG A C 1
ATOM 861 O O . ARG A 1 109 ? -7.156 -7.011 6.375 1.00 98.31 109 ARG A O 1
ATOM 868 N N . VAL A 1 110 ? -8.218 -8.779 7.261 1.00 98.12 110 VAL A N 1
ATOM 869 C CA . VAL A 1 110 ? -9.576 -8.213 7.157 1.00 98.12 110 VAL A CA 1
ATOM 870 C C . VAL A 1 110 ? -9.727 -6.969 8.037 1.00 98.12 110 VAL A C 1
ATOM 872 O O . VAL A 1 110 ? -10.281 -5.962 7.591 1.00 98.12 110 VAL A O 1
ATOM 875 N N . GLY A 1 111 ? -9.214 -7.011 9.270 1.00 97.88 111 GLY A N 1
ATOM 876 C CA . GLY A 1 111 ? -9.205 -5.881 10.199 1.00 97.88 111 GLY A CA 1
ATOM 877 C C . GLY A 1 111 ? -8.469 -4.658 9.645 1.00 97.88 111 GLY A C 1
ATOM 878 O O . GLY A 1 111 ? -9.000 -3.551 9.736 1.00 97.88 111 GLY A O 1
ATOM 879 N N . VAL A 1 112 ? -7.313 -4.850 8.995 1.00 98.56 112 VAL A N 1
ATOM 880 C CA . VAL A 1 112 ? -6.585 -3.781 8.284 1.00 98.56 112 VAL A CA 1
ATOM 881 C C . VAL A 1 112 ? -7.450 -3.187 7.177 1.00 98.56 112 VAL A C 1
ATOM 883 O O . VAL A 1 112 ? -7.623 -1.973 7.125 1.00 98.56 112 VAL A O 1
ATOM 886 N N . GLY A 1 113 ? -8.050 -4.020 6.321 1.00 97.62 113 GLY A N 1
ATOM 887 C CA . GLY A 1 113 ? -8.916 -3.538 5.242 1.00 97.62 113 GLY A CA 1
ATOM 888 C C . GLY A 1 113 ? -10.101 -2.705 5.750 1.00 97.62 113 GLY A C 1
ATOM 889 O O . GLY A 1 113 ? -10.410 -1.656 5.184 1.00 97.62 113 GLY A O 1
ATOM 890 N N . ARG A 1 114 ? -10.726 -3.121 6.859 1.00 96.94 114 ARG A N 1
ATOM 891 C CA . ARG A 1 114 ? -11.792 -2.352 7.523 1.00 96.94 114 ARG A CA 1
ATOM 892 C C . ARG A 1 114 ? -11.272 -1.047 8.125 1.00 96.94 114 ARG A C 1
ATOM 894 O O . ARG A 1 114 ? -11.916 -0.018 7.966 1.00 96.94 114 ARG A O 1
ATOM 901 N N . ALA A 1 115 ? -10.117 -1.066 8.784 1.00 97.88 115 ALA A N 1
ATOM 902 C CA . ALA A 1 115 ? -9.491 0.130 9.346 1.00 97.88 115 ALA A CA 1
ATOM 903 C C . ALA A 1 115 ? -9.156 1.171 8.260 1.00 97.88 115 ALA A C 1
ATOM 905 O O . ALA A 1 115 ? -9.454 2.355 8.425 1.00 97.88 115 ALA A O 1
ATOM 906 N N . LEU A 1 116 ? -8.619 0.728 7.118 1.00 97.62 116 LEU A N 1
ATOM 907 C CA . LEU A 1 116 ? -8.348 1.586 5.961 1.00 97.62 116 LEU A CA 1
ATOM 908 C C . LEU A 1 116 ? -9.621 2.264 5.436 1.00 97.62 116 LEU A C 1
ATOM 910 O O . LEU A 1 116 ? -9.593 3.458 5.150 1.00 97.62 116 LEU A O 1
ATOM 914 N N . GLN A 1 117 ? -10.749 1.553 5.364 1.00 94.31 117 GLN A N 1
ATOM 915 C CA . GLN A 1 117 ? -12.025 2.143 4.935 1.00 94.31 117 GLN A CA 1
ATOM 916 C C . GLN A 1 117 ? -12.540 3.239 5.875 1.00 94.31 117 GLN A C 1
ATOM 918 O O . GLN A 1 117 ? -13.178 4.175 5.406 1.00 94.31 117 GLN A O 1
ATOM 923 N N . GLN A 1 118 ? -12.274 3.135 7.180 1.00 92.12 118 GLN A N 1
ATOM 924 C CA . GLN A 1 118 ? -12.778 4.104 8.159 1.00 92.12 118 GLN A CA 1
ATOM 925 C C . GLN A 1 118 ? -12.037 5.444 8.097 1.00 92.12 118 GLN A C 1
ATOM 927 O O . GLN A 1 118 ? -12.655 6.492 8.259 1.00 92.12 118 GLN A O 1
ATOM 932 N N . VAL A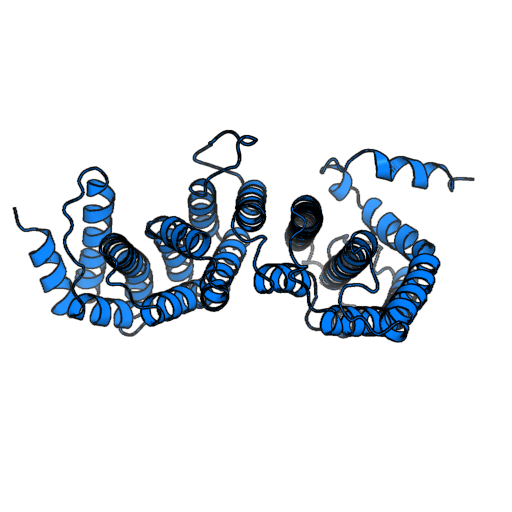 1 119 ? -10.716 5.428 7.885 1.00 94.62 119 VAL A N 1
ATOM 933 C CA . VAL A 1 119 ? -9.892 6.642 8.050 1.00 94.62 119 VAL A CA 1
ATOM 934 C C . VAL A 1 119 ? -8.809 6.836 6.992 1.00 94.62 119 VAL A C 1
ATOM 936 O O . VAL A 1 119 ? -8.277 7.936 6.862 1.00 94.62 119 VAL A O 1
ATOM 939 N N . GLY A 1 120 ? -8.483 5.809 6.205 1.00 96.19 120 GLY A N 1
ATOM 940 C CA . GLY A 1 120 ? -7.332 5.825 5.299 1.00 96.19 120 GLY A CA 1
ATOM 941 C C . GLY A 1 120 ? -7.377 6.962 4.278 1.00 96.19 120 GLY A C 1
ATOM 942 O O . GLY A 1 120 ? -6.357 7.605 4.049 1.00 96.19 120 GLY A O 1
ATOM 943 N N . VAL A 1 121 ? -8.560 7.262 3.724 1.00 94.19 121 VAL A N 1
ATOM 944 C CA . VAL A 1 121 ? -8.732 8.378 2.777 1.00 94.19 121 VAL A CA 1
ATOM 945 C C . VAL A 1 121 ? -8.461 9.713 3.467 1.00 94.19 121 VAL A C 1
ATOM 947 O O . VAL A 1 121 ? -7.682 10.503 2.951 1.00 94.19 121 VAL A O 1
ATOM 950 N N . GLY A 1 122 ? -9.024 9.933 4.660 1.00 92.94 122 GLY A N 1
ATOM 951 C CA . GLY A 1 122 ? -8.819 11.170 5.419 1.00 92.94 122 GLY A CA 1
ATOM 952 C C . GLY A 1 122 ? -7.357 11.396 5.811 1.00 92.94 122 GLY A C 1
ATOM 953 O O . GLY A 1 122 ? -6.871 12.520 5.716 1.00 92.94 122 GLY A O 1
ATOM 954 N N . VAL A 1 123 ? -6.631 10.330 6.177 1.00 95.31 123 VAL A N 1
ATOM 955 C CA . VAL A 1 123 ? -5.180 10.398 6.440 1.00 95.31 123 VAL A CA 1
ATOM 956 C C . VAL A 1 123 ? -4.420 10.815 5.182 1.00 95.31 123 VAL A C 1
ATOM 958 O O . VAL A 1 123 ? -3.616 11.742 5.231 1.00 95.31 123 VAL A O 1
ATOM 961 N N . MET A 1 124 ? -4.670 10.146 4.050 1.00 96.06 124 MET A N 1
ATOM 962 C CA . MET A 1 124 ? -3.986 10.465 2.795 1.00 96.06 124 MET A CA 1
ATOM 963 C C . MET A 1 124 ? -4.315 11.885 2.319 1.00 96.06 124 MET A C 1
ATOM 965 O O . MET A 1 124 ? -3.414 12.618 1.922 1.00 96.06 124 MET A O 1
ATOM 969 N N . GLU A 1 125 ? -5.576 12.308 2.400 1.00 93.50 125 GLU A N 1
ATOM 970 C CA . GLU A 1 125 ? -5.973 13.663 2.018 1.00 93.50 125 GLU A CA 1
ATOM 971 C C . GLU A 1 125 ? -5.309 14.725 2.897 1.00 93.50 125 GLU A C 1
ATOM 973 O O . GLU A 1 125 ? -4.754 15.676 2.348 1.00 93.50 125 GLU A O 1
ATOM 978 N N . GLY A 1 126 ? -5.285 14.540 4.221 1.00 92.25 126 GLY A N 1
ATOM 979 C CA . GLY A 1 126 ? -4.595 15.448 5.143 1.00 92.25 126 GLY A CA 1
ATOM 980 C C . GLY A 1 126 ? -3.121 15.632 4.777 1.00 92.25 126 GLY A C 1
ATOM 981 O O . GLY A 1 126 ? -2.680 16.753 4.529 1.00 92.25 126 GLY A O 1
ATOM 982 N N . ILE A 1 127 ? -2.386 14.528 4.607 1.00 93.94 127 ILE A N 1
ATOM 983 C CA . ILE A 1 127 ? -0.963 14.567 4.227 1.00 93.94 127 ILE A CA 1
ATOM 984 C C . ILE A 1 127 ? -0.773 15.212 2.846 1.00 93.94 127 ILE A C 1
ATOM 986 O O . ILE A 1 127 ? 0.157 15.994 2.642 1.00 93.94 127 ILE A O 1
ATOM 990 N N . SER A 1 128 ? -1.670 14.932 1.892 1.00 93.06 128 SER A N 1
ATOM 991 C CA . SER A 1 128 ? -1.597 15.519 0.549 1.00 93.06 128 SER A CA 1
ATOM 992 C C . SER A 1 128 ? -1.771 17.037 0.543 1.00 93.06 128 SER A C 1
ATOM 994 O O . SER A 1 128 ? -1.233 17.697 -0.337 1.00 93.06 128 SER A O 1
ATOM 996 N N . LEU A 1 129 ? -2.510 17.603 1.503 1.00 91.69 129 LEU A N 1
ATOM 997 C CA . LEU A 1 129 ? -2.696 19.049 1.620 1.00 91.69 129 LEU A CA 1
ATOM 998 C C . LEU A 1 129 ? -1.467 19.722 2.237 1.00 91.69 129 LEU A C 1
ATOM 1000 O O . LEU A 1 129 ? -1.085 20.810 1.808 1.00 91.69 129 LEU A O 1
ATOM 1004 N N . GLU A 1 130 ? -0.819 19.065 3.197 1.00 90.31 130 GLU A N 1
ATOM 1005 C CA . GLU A 1 130 ? 0.327 19.617 3.923 1.00 90.31 130 GLU A CA 1
ATOM 1006 C C . GLU A 1 130 ? 1.645 19.579 3.138 1.00 90.31 130 GLU A C 1
ATOM 1008 O O . GLU A 1 130 ? 2.520 20.404 3.395 1.00 90.31 130 GLU A O 1
ATOM 1013 N N . HIS A 1 131 ? 1.788 18.665 2.171 1.00 88.81 131 HIS A N 1
ATOM 1014 C CA . HIS A 1 131 ? 2.995 18.515 1.341 1.00 88.81 131 HIS A CA 1
ATOM 1015 C C . HIS A 1 131 ? 4.291 18.287 2.153 1.00 88.81 131 HIS A C 1
ATOM 1017 O O . HIS A 1 131 ? 5.369 18.755 1.781 1.00 88.81 131 HIS A O 1
ATOM 1023 N N . GLN A 1 132 ? 4.197 17.569 3.277 1.00 90.75 132 GLN A N 1
ATOM 1024 C CA . GLN A 1 132 ? 5.340 17.263 4.140 1.00 90.75 132 GLN A CA 1
ATOM 1025 C C . GLN A 1 132 ? 5.959 15.905 3.789 1.00 90.75 132 GLN A C 1
ATOM 1027 O O . GLN A 1 132 ? 5.339 14.858 3.973 1.00 90.75 132 GLN A O 1
ATOM 1032 N N . GLU A 1 133 ? 7.213 15.908 3.329 1.00 91.38 133 GLU A N 1
ATOM 1033 C CA . GLU A 1 133 ? 7.924 14.682 2.928 1.00 91.38 133 GLU A CA 1
ATOM 1034 C C . GLU A 1 133 ? 8.092 13.681 4.084 1.00 91.38 133 GLU A C 1
ATOM 1036 O O . GLU A 1 133 ? 8.067 12.474 3.873 1.00 91.38 133 GLU A O 1
ATOM 1041 N N . GLU A 1 134 ? 8.200 14.160 5.324 1.00 91.69 134 GLU A N 1
ATOM 1042 C CA . GLU A 1 134 ? 8.350 13.310 6.515 1.00 91.69 134 GLU A CA 1
ATOM 1043 C C . GLU A 1 134 ? 7.128 12.408 6.770 1.00 91.69 134 GLU A C 1
ATOM 1045 O O . GLU A 1 134 ? 7.256 11.322 7.343 1.00 91.69 134 GLU A O 1
ATOM 1050 N N . ASP A 1 135 ? 5.946 12.828 6.313 1.00 93.44 135 ASP A N 1
ATOM 1051 C CA . ASP A 1 135 ? 4.696 12.080 6.469 1.00 93.44 135 ASP A CA 1
ATOM 1052 C C . ASP A 1 135 ? 4.428 11.129 5.295 1.00 93.44 135 ASP A C 1
ATOM 1054 O O . ASP A 1 135 ? 3.541 10.275 5.368 1.00 93.44 135 ASP A O 1
ATOM 1058 N N . MET A 1 136 ? 5.236 11.188 4.233 1.00 95.25 136 MET A N 1
ATOM 1059 C CA . MET A 1 136 ? 5.069 10.316 3.070 1.00 95.25 136 MET A CA 1
ATOM 1060 C C . MET A 1 136 ? 5.236 8.842 3.401 1.00 95.25 136 MET A C 1
ATOM 1062 O O . MET A 1 136 ? 4.562 8.007 2.799 1.00 95.25 136 MET A O 1
ATOM 1066 N N . GLU A 1 137 ? 6.050 8.495 4.397 1.00 95.94 137 GLU A N 1
ATOM 1067 C CA . GLU A 1 137 ? 6.179 7.099 4.811 1.00 95.94 137 GLU A CA 1
ATOM 1068 C C . GLU A 1 137 ? 4.847 6.535 5.333 1.00 95.94 137 GLU A C 1
ATOM 1070 O O . GLU A 1 137 ? 4.548 5.371 5.085 1.00 95.94 137 GLU A O 1
ATOM 1075 N N . VAL A 1 138 ? 3.984 7.350 5.955 1.00 97.62 138 VAL A N 1
ATOM 1076 C CA . VAL A 1 138 ? 2.625 6.918 6.333 1.00 97.62 138 VAL A CA 1
ATOM 1077 C C . VAL A 1 138 ? 1.841 6.528 5.080 1.00 97.62 138 VAL A C 1
ATOM 1079 O O . VAL A 1 138 ? 1.319 5.417 5.006 1.00 97.62 138 VAL A O 1
ATOM 1082 N N . VAL A 1 139 ? 1.809 7.393 4.063 1.00 97.94 139 VAL A N 1
ATOM 1083 C CA . VAL A 1 139 ? 1.103 7.142 2.792 1.00 97.94 139 VAL A CA 1
ATOM 1084 C C . VAL A 1 139 ? 1.636 5.889 2.096 1.00 97.94 139 VAL A C 1
ATOM 1086 O O . VAL A 1 139 ? 0.855 5.064 1.610 1.00 97.94 139 VAL A O 1
ATOM 1089 N N . LEU A 1 140 ? 2.957 5.708 2.076 1.00 97.50 140 LEU A N 1
ATOM 1090 C CA . LEU A 1 140 ? 3.596 4.547 1.463 1.00 97.50 140 LEU A CA 1
ATOM 1091 C C . LEU A 1 140 ? 3.284 3.248 2.211 1.00 97.50 140 LEU A C 1
ATOM 1093 O O . LEU A 1 140 ? 2.999 2.243 1.562 1.00 97.50 140 LEU A O 1
ATOM 1097 N N . ARG A 1 141 ? 3.237 3.255 3.547 1.00 98.00 141 ARG A N 1
ATOM 1098 C CA . ARG A 1 141 ? 2.809 2.085 4.335 1.00 98.00 141 ARG A CA 1
ATOM 1099 C C . ARG A 1 141 ? 1.366 1.695 4.056 1.00 98.00 141 ARG A C 1
ATOM 1101 O O . ARG A 1 141 ? 1.084 0.521 3.832 1.00 98.00 141 ARG A O 1
ATOM 1108 N N . LEU A 1 142 ? 0.452 2.666 4.001 1.00 98.38 142 LEU A N 1
ATOM 1109 C CA . LEU A 1 142 ? -0.947 2.395 3.648 1.00 98.38 142 LEU A CA 1
ATOM 1110 C C . LEU A 1 142 ? -1.078 1.885 2.211 1.00 98.38 142 LEU A C 1
ATOM 1112 O O . LEU A 1 142 ? -1.899 1.008 1.937 1.00 98.38 142 LEU A O 1
ATOM 1116 N N . THR A 1 143 ? -0.247 2.397 1.303 1.00 97.81 143 THR A N 1
ATOM 1117 C CA . THR A 1 143 ? -0.165 1.919 -0.081 1.00 97.81 143 THR A CA 1
ATOM 1118 C C . THR A 1 143 ? 0.276 0.462 -0.118 1.00 97.81 143 THR A C 1
ATOM 1120 O O . THR A 1 143 ? -0.449 -0.369 -0.658 1.00 97.81 143 THR A O 1
ATOM 1123 N N . ARG A 1 144 ? 1.409 0.123 0.508 1.00 96.81 144 ARG A N 1
ATOM 1124 C CA . ARG A 1 144 ? 1.923 -1.255 0.580 1.00 96.81 144 ARG A CA 1
ATOM 1125 C C . ARG A 1 144 ? 0.907 -2.192 1.226 1.00 96.81 144 ARG A C 1
ATOM 1127 O O . ARG A 1 144 ? 0.642 -3.253 0.670 1.00 96.81 144 ARG A O 1
ATOM 1134 N N . ALA A 1 145 ? 0.271 -1.763 2.317 1.00 98.19 145 ALA A N 1
ATOM 1135 C CA . ALA A 1 145 ? -0.786 -2.524 2.971 1.00 98.19 145 ALA A CA 1
ATOM 1136 C C . ALA A 1 145 ? -1.959 -2.802 2.025 1.00 98.19 145 ALA A C 1
ATOM 1138 O O . ALA A 1 145 ? -2.401 -3.938 1.880 1.00 98.19 145 ALA A O 1
ATOM 1139 N N . THR A 1 146 ? -2.435 -1.776 1.321 1.00 98.00 146 THR A N 1
ATOM 1140 C CA . THR A 1 146 ? -3.545 -1.912 0.370 1.00 98.00 146 THR A CA 1
ATOM 1141 C C . THR A 1 146 ? -3.178 -2.828 -0.796 1.00 98.00 146 THR A C 1
ATOM 1143 O O . THR A 1 146 ? -3.976 -3.684 -1.169 1.00 98.00 146 THR A O 1
ATOM 1146 N N . LEU A 1 147 ? -1.978 -2.683 -1.365 1.00 95.56 147 LEU A N 1
ATOM 1147 C CA . LEU A 1 147 ? -1.503 -3.537 -2.455 1.00 95.56 147 LEU A CA 1
ATOM 1148 C C . LEU A 1 147 ? -1.375 -5.001 -2.006 1.00 95.56 147 LEU A C 1
ATOM 1150 O O . LEU A 1 147 ? -1.836 -5.882 -2.730 1.00 95.56 147 LEU A O 1
ATOM 1154 N N . ALA A 1 148 ? -0.842 -5.252 -0.804 1.00 94.94 148 ALA A N 1
ATOM 1155 C CA . ALA A 1 148 ? -0.751 -6.594 -0.229 1.00 94.94 148 ALA A CA 1
ATOM 1156 C C . ALA A 1 148 ? -2.137 -7.242 -0.075 1.00 94.94 148 ALA A C 1
ATOM 1158 O O . ALA A 1 148 ? -2.337 -8.374 -0.505 1.00 94.94 148 ALA A O 1
ATOM 1159 N N . LEU A 1 149 ? -3.122 -6.502 0.449 1.00 96.94 149 LEU A N 1
ATOM 1160 C CA . LEU A 1 149 ? -4.496 -6.996 0.589 1.00 96.94 149 LEU A CA 1
ATOM 1161 C C . LEU A 1 149 ? -5.197 -7.210 -0.763 1.00 96.94 149 LEU A C 1
ATOM 1163 O O . LEU A 1 149 ? -5.990 -8.137 -0.911 1.00 96.94 149 LEU A O 1
ATOM 1167 N N . LEU A 1 150 ? -4.919 -6.375 -1.770 1.00 95.06 150 LEU A N 1
ATOM 1168 C CA . LEU A 1 150 ? -5.453 -6.555 -3.125 1.00 95.06 150 LEU A CA 1
ATOM 1169 C C . LEU A 1 150 ? -4.907 -7.826 -3.795 1.00 95.06 150 LEU A C 1
ATOM 1171 O O . LEU A 1 150 ? -5.605 -8.416 -4.618 1.00 95.06 150 LEU A O 1
ATOM 1175 N N . GLN A 1 151 ? -3.700 -8.255 -3.428 1.00 91.12 151 GLN A N 1
ATOM 1176 C CA . GLN A 1 151 ? -3.048 -9.476 -3.915 1.00 91.12 151 GLN A CA 1
ATOM 1177 C C . GLN A 1 151 ? -3.272 -10.702 -3.008 1.00 91.12 151 GLN A C 1
ATOM 1179 O O . GLN A 1 151 ? -2.762 -11.779 -3.300 1.00 91.12 151 GLN A O 1
ATOM 1184 N N . ASP A 1 152 ? -4.024 -10.563 -1.915 1.00 93.12 152 ASP A N 1
ATOM 1185 C CA . ASP A 1 152 ? -4.252 -11.623 -0.923 1.00 93.12 152 ASP A CA 1
ATOM 1186 C C . ASP A 1 152 ? -4.928 -12.847 -1.541 1.00 93.12 152 ASP A C 1
ATOM 1188 O O . ASP A 1 152 ? -5.858 -12.678 -2.300 1.00 93.12 152 ASP A O 1
ATOM 1192 N N . GLU A 1 153 ? -4.568 -14.087 -1.232 1.00 88.56 153 GLU A N 1
ATOM 1193 C CA . GLU A 1 153 ? -5.251 -15.273 -1.790 1.00 88.56 153 GLU A CA 1
ATOM 1194 C C . GLU A 1 153 ? -6.721 -15.403 -1.352 1.00 88.56 153 GLU A C 1
ATOM 1196 O O . GLU A 1 153 ? -7.551 -15.967 -2.069 1.00 88.56 153 GLU A O 1
ATOM 1201 N N . VAL A 1 154 ? -7.071 -14.836 -0.197 1.00 91.81 154 VAL A N 1
ATOM 1202 C CA . VAL A 1 154 ? -8.407 -14.920 0.385 1.00 91.81 154 VAL A CA 1
ATOM 1203 C C . VAL A 1 154 ? -9.289 -13.776 -0.114 1.00 91.81 154 VAL A C 1
ATOM 1205 O O . VAL A 1 154 ? -8.901 -12.609 -0.174 1.00 91.81 154 VAL A O 1
ATOM 1208 N N . ARG A 1 155 ? -10.540 -14.106 -0.451 1.00 92.75 155 ARG A N 1
ATOM 1209 C CA . ARG A 1 155 ? -11.502 -13.154 -1.025 1.00 92.75 155 ARG A CA 1
ATOM 1210 C C . ARG A 1 155 ? -11.860 -12.003 -0.083 1.00 92.75 155 ARG A C 1
ATOM 1212 O O . ARG A 1 155 ? -12.084 -10.890 -0.557 1.00 92.75 155 ARG A O 1
ATOM 1219 N N . GLU A 1 156 ? -11.975 -12.262 1.215 1.00 95.62 156 GLU A N 1
ATOM 1220 C CA . GLU A 1 156 ? -12.469 -11.266 2.169 1.00 95.62 156 GLU A CA 1
ATOM 1221 C C . GLU A 1 156 ? -11.492 -10.080 2.333 1.00 95.62 156 GLU A C 1
ATOM 1223 O O . GLU A 1 156 ? -11.921 -8.953 2.075 1.00 95.62 156 GLU A O 1
ATOM 1228 N N . PRO A 1 157 ? -10.182 -10.272 2.610 1.00 96.25 157 PRO A N 1
ATOM 1229 C CA . PRO A 1 157 ? -9.199 -9.183 2.582 1.00 96.25 157 PRO A CA 1
ATOM 1230 C C . PRO A 1 157 ? -9.177 -8.403 1.258 1.00 96.25 157 PRO A C 1
ATOM 1232 O O . PRO A 1 157 ? -9.225 -7.168 1.282 1.00 96.25 157 PRO A O 1
ATOM 1235 N N . ARG A 1 158 ? -9.206 -9.104 0.105 1.00 94.81 158 ARG A N 1
ATOM 1236 C CA . ARG A 1 158 ? -9.300 -8.455 -1.220 1.00 94.81 158 ARG A CA 1
ATOM 1237 C C . ARG A 1 158 ? -10.515 -7.540 -1.299 1.00 94.81 158 ARG A C 1
ATOM 1239 O O . ARG A 1 158 ? -10.397 -6.404 -1.748 1.00 94.81 158 ARG A O 1
ATOM 1246 N N . THR A 1 159 ? -11.676 -8.024 -0.857 1.00 94.75 159 THR A N 1
ATOM 1247 C CA . THR A 1 159 ? -12.936 -7.270 -0.897 1.00 94.75 159 THR A CA 1
ATOM 1248 C C . THR A 1 159 ? -12.813 -5.990 -0.076 1.00 94.75 159 THR A C 1
ATOM 1250 O O . THR A 1 159 ? -13.104 -4.907 -0.584 1.00 94.75 159 THR A O 1
ATOM 1253 N N . GLN A 1 160 ? -12.277 -6.081 1.145 1.00 95.94 160 GLN A N 1
ATOM 1254 C CA . GLN A 1 160 ? -12.076 -4.908 1.996 1.00 95.94 160 GLN A CA 1
ATOM 1255 C C . GLN A 1 160 ? -11.118 -3.880 1.361 1.00 95.94 160 GLN A C 1
ATOM 1257 O O . GLN A 1 160 ? -11.376 -2.676 1.417 1.00 95.94 160 GLN A O 1
ATOM 1262 N N . ALA A 1 161 ? -10.045 -4.328 0.706 1.00 96.50 161 ALA A N 1
ATOM 1263 C CA . ALA A 1 161 ? -9.115 -3.430 0.024 1.00 96.50 161 ALA A CA 1
ATOM 1264 C C . ALA A 1 161 ? -9.705 -2.808 -1.252 1.00 96.50 161 ALA A C 1
ATOM 1266 O O . ALA A 1 161 ? -9.476 -1.628 -1.524 1.00 96.50 161 ALA A O 1
ATOM 1267 N N . THR A 1 162 ? -10.517 -3.553 -2.014 1.00 94.94 162 THR A N 1
ATOM 1268 C CA . THR A 1 162 ? -11.241 -2.993 -3.168 1.00 94.94 162 THR A CA 1
ATOM 1269 C C . THR A 1 162 ? -12.257 -1.935 -2.748 1.00 94.94 162 THR A C 1
ATOM 1271 O O . THR A 1 162 ? -12.362 -0.912 -3.425 1.00 94.94 162 THR A O 1
ATOM 1274 N N . SER A 1 163 ? -12.942 -2.133 -1.616 1.00 93.56 163 SER A N 1
ATOM 1275 C CA . SER A 1 163 ? -13.851 -1.141 -1.040 1.00 93.56 163 SER A CA 1
ATOM 1276 C C . SER A 1 163 ? -13.101 0.122 -0.629 1.00 93.56 163 SER A C 1
ATOM 1278 O O . SER A 1 163 ? -13.518 1.213 -0.996 1.00 93.56 163 SER A O 1
ATOM 1280 N N . PHE A 1 164 ? -11.953 -0.006 0.048 1.00 95.00 164 PHE A N 1
ATOM 1281 C CA . PHE A 1 164 ? -11.108 1.147 0.374 1.00 95.00 164 PHE A CA 1
ATOM 1282 C C . PHE A 1 164 ? -10.668 1.910 -0.884 1.00 95.00 164 PHE A C 1
ATOM 1284 O O . PHE A 1 164 ? -10.874 3.118 -0.979 1.00 95.00 164 PHE A O 1
ATOM 1291 N N . ALA A 1 165 ? -10.135 1.213 -1.889 1.00 94.25 165 ALA A N 1
ATOM 1292 C CA . ALA A 1 165 ? -9.722 1.847 -3.139 1.00 94.25 165 ALA A CA 1
ATOM 1293 C C . ALA A 1 165 ? -10.893 2.528 -3.869 1.00 94.25 165 ALA A C 1
ATOM 1295 O O . ALA A 1 165 ? -10.695 3.530 -4.552 1.00 94.25 165 ALA A O 1
ATOM 1296 N N . ALA A 1 166 ? -12.120 2.018 -3.726 1.00 91.19 166 ALA A N 1
ATOM 1297 C CA . ALA A 1 166 ? -13.304 2.640 -4.306 1.00 91.19 166 ALA A CA 1
ATOM 1298 C C . ALA A 1 166 ? -13.673 3.981 -3.648 1.00 91.19 166 ALA A C 1
ATOM 1300 O O . ALA A 1 166 ? -14.283 4.804 -4.335 1.00 91.19 166 ALA A O 1
ATOM 1301 N N . LEU A 1 167 ? -13.285 4.200 -2.384 1.00 91.38 167 LEU A N 1
ATOM 1302 C CA . LEU A 1 167 ? -13.491 5.449 -1.638 1.00 91.38 167 LEU A CA 1
ATOM 1303 C C . LEU A 1 167 ? -12.498 6.553 -2.022 1.00 91.38 167 LEU A C 1
ATOM 1305 O O . LEU A 1 167 ? -12.762 7.721 -1.748 1.00 91.38 167 LEU A O 1
ATOM 1309 N N . LEU A 1 168 ? -11.369 6.211 -2.652 1.00 91.25 168 LEU A N 1
ATOM 1310 C CA . LEU A 1 168 ? -10.385 7.206 -3.072 1.00 91.25 168 LEU A CA 1
ATOM 1311 C C . LEU A 1 168 ? -10.997 8.165 -4.110 1.00 91.25 168 LEU A C 1
ATOM 1313 O O . LEU A 1 168 ? -11.600 7.700 -5.090 1.00 91.25 168 LEU A O 1
ATOM 1317 N N . PRO A 1 169 ? -10.820 9.492 -3.948 1.00 85.38 169 PRO A N 1
ATOM 1318 C CA . PRO A 1 169 ? -11.262 10.474 -4.926 1.00 85.38 169 PRO A CA 1
ATOM 1319 C C . PRO A 1 169 ? -10.716 10.146 -6.314 1.00 85.38 169 PRO A C 1
ATOM 1321 O O . PRO A 1 169 ? -9.506 10.136 -6.548 1.00 85.38 169 PRO A O 1
ATOM 1324 N N . ARG A 1 170 ? -11.617 9.873 -7.258 1.00 74.44 170 ARG A N 1
ATOM 1325 C CA . ARG A 1 170 ? -11.237 9.622 -8.650 1.00 74.44 170 ARG A CA 1
ATOM 1326 C C . ARG A 1 170 ? -11.081 10.954 -9.373 1.00 74.44 170 ARG A C 1
ATOM 1328 O O . ARG A 1 170 ? -11.883 11.866 -9.186 1.00 74.44 170 ARG A O 1
ATOM 1335 N N . THR A 1 171 ? -10.083 11.048 -10.246 1.00 62.03 171 THR A N 1
ATOM 1336 C CA . THR A 1 171 ? -10.014 12.140 -11.224 1.00 62.03 171 THR A CA 1
ATOM 1337 C C . THR A 1 171 ? -11.234 12.069 -12.155 1.00 62.03 171 THR A C 1
ATOM 1339 O O . THR A 1 171 ? -11.861 11.015 -12.285 1.00 62.03 171 THR A O 1
ATOM 1342 N N . ALA A 1 172 ? -11.573 13.172 -12.833 1.00 51.81 172 ALA A N 1
ATOM 1343 C CA . ALA A 1 172 ? -12.783 13.336 -13.660 1.00 51.81 172 ALA A CA 1
ATOM 1344 C C . ALA A 1 172 ? -12.989 12.294 -14.792 1.00 51.81 172 ALA A C 1
ATOM 1346 O O . ALA A 1 172 ? -13.976 12.351 -15.520 1.00 51.81 172 ALA A O 1
ATOM 1347 N N . SER A 1 173 ? -12.072 11.339 -14.955 1.00 46.75 173 SER A N 1
ATOM 1348 C CA . SER A 1 173 ? -12.049 10.331 -16.013 1.00 46.75 173 SER A CA 1
ATOM 1349 C C . SER A 1 173 ? -12.668 8.971 -15.642 1.00 46.75 173 SER A C 1
ATOM 1351 O O . SER A 1 173 ? -12.738 8.100 -16.509 1.00 46.75 173 SER A O 1
ATOM 1353 N N . VAL A 1 174 ? -13.131 8.748 -14.399 1.00 51.94 174 VAL A N 1
ATOM 1354 C CA . VAL A 1 174 ? -13.597 7.414 -13.955 1.00 51.94 174 VAL A CA 1
ATOM 1355 C C . VAL A 1 174 ? -14.942 7.463 -13.216 1.00 51.94 174 VAL A C 1
ATOM 1357 O O . VAL A 1 174 ? -15.064 8.068 -12.156 1.00 51.94 174 VAL A O 1
ATOM 1360 N N . VAL A 1 175 ? -15.942 6.744 -13.742 1.00 52.22 175 VAL A N 1
ATOM 1361 C CA . VAL A 1 175 ? -17.276 6.560 -13.131 1.00 52.22 175 VAL A CA 1
ATOM 1362 C C . VAL A 1 175 ? -17.157 5.858 -11.774 1.00 52.22 175 VAL A C 1
ATOM 1364 O O . VAL A 1 175 ? -16.438 4.864 -11.662 1.00 52.22 175 VAL A O 1
ATOM 1367 N N . GLN A 1 176 ? -17.856 6.355 -10.748 1.00 55.56 176 GLN A N 1
ATOM 1368 C CA . GLN A 1 176 ? -17.897 5.749 -9.414 1.00 55.56 176 GLN A CA 1
ATOM 1369 C C . GLN A 1 176 ? -18.759 4.480 -9.425 1.00 55.56 176 GLN A C 1
ATOM 1371 O O . GLN A 1 176 ? -19.948 4.522 -9.726 1.00 55.56 176 GLN A O 1
ATOM 1376 N N . TYR A 1 177 ? -18.148 3.352 -9.071 1.00 63.69 177 TYR A N 1
ATOM 1377 C CA . TYR A 1 177 ? -18.850 2.104 -8.782 1.00 63.69 177 TYR A CA 1
ATOM 1378 C C . TYR A 1 177 ? -18.439 1.653 -7.380 1.00 63.69 177 TYR A C 1
ATOM 1380 O O . TYR A 1 177 ? -17.235 1.688 -7.097 1.00 63.69 177 TYR A O 1
ATOM 1388 N N . PRO A 1 178 ? -19.391 1.226 -6.530 1.00 59.38 178 PRO A N 1
ATOM 1389 C CA . PRO A 1 178 ? -19.098 0.792 -5.164 1.00 59.38 178 PRO A CA 1
ATOM 1390 C C . PRO A 1 178 ? -18.254 -0.487 -5.140 1.00 59.38 178 PRO A C 1
ATOM 1392 O O . PRO A 1 178 ? -17.424 -0.661 -4.258 1.00 59.38 178 PRO A O 1
ATOM 1395 N N . ASN A 1 179 ? -18.411 -1.342 -6.154 1.00 69.62 179 ASN A N 1
ATOM 1396 C CA . ASN A 1 179 ? -17.638 -2.566 -6.311 1.00 69.62 179 ASN A CA 1
ATOM 1397 C C . ASN A 1 179 ? -16.759 -2.448 -7.552 1.00 69.62 179 ASN A C 1
ATOM 1399 O O . ASN A 1 179 ? -17.261 -2.319 -8.671 1.00 69.62 179 ASN A O 1
ATOM 1403 N N . ILE A 1 180 ? -15.447 -2.504 -7.354 1.00 83.88 180 ILE A N 1
ATOM 1404 C CA . ILE A 1 180 ? -14.461 -2.507 -8.433 1.00 83.88 180 ILE A CA 1
ATOM 1405 C C . ILE A 1 180 ? -13.634 -3.786 -8.378 1.00 83.88 180 ILE A C 1
ATOM 1407 O O . ILE A 1 180 ? -13.325 -4.301 -7.309 1.00 83.88 180 ILE A O 1
ATOM 1411 N N . HIS A 1 181 ? -13.273 -4.305 -9.550 1.00 88.25 181 HIS A N 1
ATOM 1412 C CA . HIS A 1 181 ? -12.377 -5.455 -9.651 1.00 88.25 181 HIS A CA 1
ATOM 1413 C C . HIS A 1 181 ? -10.980 -5.108 -9.107 1.00 88.25 181 HIS A C 1
ATOM 1415 O O . HIS A 1 181 ? -10.541 -3.967 -9.253 1.00 88.25 181 HIS A O 1
ATOM 1421 N N . THR A 1 182 ? -10.237 -6.083 -8.573 1.00 88.56 182 THR A N 1
ATOM 1422 C CA . THR A 1 182 ? -8.896 -5.897 -7.984 1.00 88.56 182 THR A CA 1
ATOM 1423 C C . THR A 1 182 ? -7.948 -5.085 -8.870 1.00 88.56 182 THR A C 1
ATOM 1425 O O . THR A 1 182 ? -7.389 -4.082 -8.441 1.00 88.56 182 THR A O 1
ATOM 1428 N N . THR A 1 183 ? -7.811 -5.446 -10.148 1.00 88.94 183 THR A N 1
ATOM 1429 C CA . THR A 1 183 ? -6.958 -4.704 -11.095 1.00 88.94 183 THR A CA 1
ATOM 1430 C C . THR A 1 183 ? -7.402 -3.248 -11.274 1.00 88.94 183 THR A C 1
ATOM 1432 O O . THR A 1 183 ? -6.571 -2.364 -11.472 1.00 88.94 183 THR A O 1
ATOM 1435 N N . ALA A 1 184 ? -8.709 -2.978 -11.209 1.00 89.12 184 ALA A N 1
ATOM 1436 C CA . ALA A 1 184 ? -9.238 -1.619 -11.266 1.00 89.12 184 ALA A CA 1
ATOM 1437 C C . ALA A 1 184 ? -8.976 -0.860 -9.955 1.00 89.12 184 ALA A C 1
ATOM 1439 O O . ALA A 1 184 ? -8.620 0.311 -10.016 1.00 89.12 184 ALA A O 1
ATOM 1440 N N . ALA A 1 185 ? -9.067 -1.521 -8.797 1.00 92.06 185 ALA A N 1
ATOM 1441 C CA . ALA A 1 185 ? -8.686 -0.950 -7.504 1.00 92.06 185 ALA A CA 1
ATOM 1442 C C . ALA A 1 185 ? -7.212 -0.529 -7.466 1.00 92.06 185 ALA A C 1
ATOM 1444 O O . ALA A 1 185 ? -6.920 0.601 -7.087 1.00 92.06 185 ALA A O 1
ATOM 1445 N N . ILE A 1 186 ? -6.302 -1.381 -7.952 1.00 93.62 186 ILE A N 1
ATOM 1446 C CA . ILE A 1 186 ? -4.875 -1.043 -8.075 1.00 93.62 186 ILE A CA 1
ATOM 1447 C C . ILE A 1 186 ? -4.699 0.205 -8.951 1.00 93.62 186 ILE A C 1
ATOM 1449 O O . ILE A 1 186 ? -4.000 1.137 -8.567 1.00 93.62 186 ILE A O 1
ATOM 1453 N N . ARG A 1 187 ? -5.367 0.265 -10.112 1.00 92.19 187 ARG A N 1
ATOM 1454 C CA . ARG A 1 187 ? -5.311 1.445 -10.995 1.00 92.19 187 ARG A CA 1
ATOM 1455 C C . ARG A 1 187 ? -5.802 2.714 -10.310 1.00 92.19 187 ARG A C 1
ATOM 1457 O O . ARG A 1 187 ? -5.180 3.753 -10.484 1.00 92.19 187 ARG A O 1
ATOM 1464 N N . VAL A 1 188 ? -6.907 2.634 -9.570 1.00 92.50 188 VAL A N 1
ATOM 1465 C CA . VAL A 1 188 ? -7.462 3.780 -8.838 1.00 92.50 188 VAL A CA 1
ATOM 1466 C C . VAL A 1 188 ? -6.480 4.254 -7.769 1.00 92.50 188 VAL A C 1
ATOM 1468 O O . VAL A 1 188 ? -6.185 5.444 -7.729 1.00 92.50 188 VAL A O 1
ATOM 1471 N N . LEU A 1 189 ? -5.917 3.338 -6.975 1.00 95.69 189 LEU A N 1
ATOM 1472 C CA . LEU A 1 189 ? -4.918 3.667 -5.959 1.00 95.69 189 LEU A CA 1
ATOM 1473 C C . LEU A 1 189 ? -3.684 4.337 -6.573 1.00 95.69 189 LEU A C 1
ATOM 1475 O O . LEU A 1 189 ? -3.291 5.415 -6.139 1.00 95.69 189 LEU A O 1
ATOM 1479 N N . LEU A 1 190 ? -3.094 3.737 -7.609 1.00 95.75 190 LEU A N 1
ATOM 1480 C CA . LEU A 1 190 ? -1.899 4.291 -8.245 1.00 95.75 190 LEU A CA 1
ATOM 1481 C C . LEU A 1 190 ? -2.180 5.644 -8.913 1.00 95.75 190 LEU A C 1
ATOM 1483 O O . LEU A 1 190 ? -1.379 6.564 -8.780 1.00 95.75 190 LEU A O 1
ATOM 1487 N N . ALA A 1 191 ? -3.325 5.802 -9.584 1.00 93.44 191 ALA A N 1
ATOM 1488 C CA . ALA A 1 191 ? -3.718 7.081 -10.171 1.00 93.44 191 ALA A CA 1
ATOM 1489 C C . ALA A 1 191 ? -3.917 8.166 -9.102 1.00 93.44 191 ALA A C 1
ATOM 1491 O O . ALA A 1 191 ? -3.485 9.297 -9.307 1.00 93.44 191 ALA A O 1
ATOM 1492 N N . TYR A 1 192 ? -4.521 7.818 -7.962 1.00 94.44 192 TYR A N 1
ATOM 1493 C CA . TYR A 1 192 ? -4.668 8.723 -6.824 1.00 94.44 192 TYR A CA 1
ATOM 1494 C C . TYR A 1 192 ? -3.305 9.152 -6.265 1.00 94.44 192 TYR A C 1
ATOM 1496 O O . TYR A 1 192 ? -3.088 10.341 -6.039 1.00 94.44 192 TYR A O 1
ATOM 1504 N N . LEU A 1 193 ? -2.356 8.219 -6.122 1.00 95.56 193 LEU A N 1
ATOM 1505 C CA . LEU A 1 193 ? -1.002 8.535 -5.660 1.00 95.56 193 LEU A CA 1
ATOM 1506 C C . LEU A 1 193 ? -0.287 9.517 -6.593 1.00 95.56 193 LEU A C 1
ATOM 1508 O O . LEU A 1 193 ? 0.268 10.513 -6.137 1.00 95.56 193 LEU A O 1
ATOM 1512 N N . VAL A 1 194 ? -0.348 9.273 -7.904 1.00 93.69 194 VAL A N 1
ATOM 1513 C CA . VAL A 1 194 ? 0.233 10.175 -8.912 1.00 93.69 194 VAL A CA 1
ATOM 1514 C C . VAL A 1 194 ? -0.458 11.540 -8.911 1.00 93.69 194 VAL A C 1
ATOM 1516 O O . VAL A 1 194 ? 0.182 12.569 -9.124 1.00 93.69 194 VAL A O 1
ATOM 1519 N N . ASP A 1 195 ? -1.767 11.580 -8.676 1.00 91.94 195 ASP A N 1
ATOM 1520 C CA . ASP A 1 195 ? -2.506 12.836 -8.644 1.00 91.94 195 ASP A CA 1
ATOM 1521 C C . ASP A 1 195 ? -2.160 13.685 -7.412 1.00 91.94 195 ASP A C 1
ATOM 1523 O O . ASP A 1 195 ? -1.910 14.882 -7.538 1.00 91.94 195 ASP A O 1
ATOM 1527 N N . ARG A 1 196 ? -2.104 13.068 -6.230 1.00 92.56 196 ARG A N 1
ATOM 1528 C CA . ARG A 1 196 ? -2.017 13.787 -4.950 1.00 92.56 196 ARG A CA 1
ATOM 1529 C C . ARG A 1 196 ? -0.615 13.926 -4.377 1.00 92.56 196 ARG A C 1
ATOM 1531 O O . ARG A 1 196 ? -0.385 14.828 -3.580 1.00 92.56 196 ARG A O 1
ATOM 1538 N N . PHE A 1 197 ? 0.315 13.072 -4.791 1.00 93.44 197 PHE A N 1
ATOM 1539 C CA . PHE A 1 197 ? 1.645 12.984 -4.187 1.00 93.44 197 PHE A CA 1
ATOM 1540 C C . PHE A 1 197 ? 2.780 13.062 -5.212 1.00 93.44 197 PHE A C 1
ATOM 1542 O O . PHE A 1 197 ? 3.905 12.657 -4.928 1.00 93.44 197 PHE A O 1
ATOM 1549 N N . SER A 1 198 ? 2.525 13.620 -6.403 1.00 91.31 198 SER A N 1
ATOM 1550 C CA . SER A 1 198 ? 3.563 13.803 -7.430 1.00 91.31 198 SER A CA 1
ATOM 1551 C C . SER A 1 198 ? 4.707 14.723 -7.011 1.00 91.31 198 SER A C 1
ATOM 1553 O O . SER A 1 198 ? 5.744 14.731 -7.666 1.00 91.31 198 SER A O 1
ATOM 1555 N N . TRP A 1 199 ? 4.529 15.494 -5.943 1.00 88.69 199 TRP A N 1
ATOM 1556 C CA . TRP A 1 199 ? 5.551 16.356 -5.360 1.00 88.69 199 TRP A CA 1
ATOM 1557 C C . TRP A 1 199 ? 6.623 15.582 -4.575 1.00 88.69 199 TRP A C 1
ATOM 1559 O O . TRP A 1 199 ? 7.713 16.114 -4.386 1.00 88.69 199 TRP A O 1
ATOM 1569 N N . SER A 1 200 ? 6.344 14.350 -4.130 1.00 91.19 200 SER A N 1
ATOM 1570 C CA . SER A 1 200 ? 7.214 13.608 -3.209 1.00 91.19 200 SER A CA 1
ATOM 1571 C C . SER A 1 200 ? 8.296 12.781 -3.924 1.00 91.19 200 SER A C 1
ATOM 1573 O O . SER A 1 200 ? 7.966 11.895 -4.726 1.00 91.19 200 SER A O 1
ATOM 1575 N N . PRO A 1 201 ? 9.586 12.968 -3.578 1.00 89.88 201 PRO A N 1
ATOM 1576 C CA . PRO A 1 201 ? 10.663 12.050 -3.944 1.00 89.88 201 PRO A CA 1
ATOM 1577 C C . PRO A 1 201 ? 10.440 10.607 -3.485 1.00 89.88 201 PRO A C 1
ATOM 1579 O O . PRO A 1 201 ? 10.732 9.663 -4.226 1.00 89.88 201 PRO A O 1
ATOM 1582 N N . SER A 1 202 ? 9.893 10.414 -2.283 1.00 92.38 202 SER A N 1
ATOM 1583 C CA . SER A 1 202 ? 9.649 9.084 -1.719 1.00 92.38 202 SER A CA 1
ATOM 1584 C C . SER A 1 202 ? 8.663 8.267 -2.554 1.00 92.38 202 SER A C 1
ATOM 1586 O O . SER A 1 202 ? 8.859 7.060 -2.711 1.00 92.38 202 SER A O 1
ATOM 1588 N N . LEU A 1 203 ? 7.647 8.897 -3.163 1.00 93.56 203 LEU A N 1
ATOM 1589 C CA . LEU A 1 203 ? 6.750 8.202 -4.098 1.00 93.56 203 LEU A CA 1
ATOM 1590 C C . LEU A 1 203 ? 7.502 7.710 -5.344 1.00 93.56 203 LEU A C 1
ATOM 1592 O O . LEU A 1 203 ? 7.289 6.585 -5.802 1.00 93.56 203 LEU A O 1
ATOM 1596 N N . TRP A 1 204 ? 8.405 8.538 -5.871 1.00 91.06 204 TRP A N 1
ATOM 1597 C CA . TRP A 1 204 ? 9.251 8.194 -7.015 1.00 91.06 204 TRP A CA 1
ATOM 1598 C C . TRP A 1 204 ? 10.077 6.945 -6.740 1.00 91.06 204 TRP A C 1
ATOM 1600 O O . TRP A 1 204 ? 10.061 5.976 -7.505 1.00 91.06 204 TRP A O 1
ATOM 1610 N N . MET A 1 205 ? 10.772 6.976 -5.603 1.00 89.94 205 MET A N 1
ATOM 1611 C CA . MET A 1 205 ? 11.607 5.882 -5.141 1.00 89.94 205 MET A CA 1
ATOM 1612 C C . MET A 1 205 ? 10.775 4.636 -4.892 1.00 89.94 205 MET A C 1
ATOM 1614 O O . MET A 1 205 ? 11.185 3.559 -5.306 1.00 89.94 205 MET A O 1
ATOM 1618 N N . HIS A 1 206 ? 9.587 4.770 -4.302 1.00 92.69 206 HIS A N 1
ATOM 1619 C CA . HIS A 1 206 ? 8.697 3.644 -4.060 1.00 92.69 206 HIS A CA 1
ATOM 1620 C C . HIS A 1 206 ? 8.300 2.911 -5.347 1.00 92.69 206 HIS A C 1
ATOM 1622 O O . HIS A 1 206 ? 8.363 1.684 -5.390 1.00 92.69 206 HIS A O 1
ATOM 1628 N N . PHE A 1 207 ? 7.926 3.620 -6.415 1.00 93.31 207 PHE A N 1
ATOM 1629 C CA . PHE A 1 207 ? 7.598 2.966 -7.687 1.00 93.31 207 PHE A CA 1
ATOM 1630 C C . PHE A 1 207 ? 8.798 2.245 -8.303 1.00 93.31 207 PHE A C 1
ATOM 1632 O O . PHE A 1 207 ? 8.644 1.136 -8.814 1.00 93.31 207 PHE A O 1
ATOM 1639 N N . LEU A 1 208 ? 9.990 2.839 -8.230 1.00 90.19 208 LEU A N 1
ATOM 1640 C CA . LEU A 1 208 ? 11.204 2.219 -8.756 1.00 90.19 208 LEU A CA 1
ATOM 1641 C C . LEU A 1 208 ? 11.621 0.991 -7.945 1.00 90.19 208 LEU A C 1
ATOM 1643 O O . LEU A 1 208 ? 11.866 -0.062 -8.531 1.00 90.19 208 LEU A O 1
ATOM 1647 N N . THR A 1 209 ? 11.638 1.087 -6.615 1.00 88.62 209 THR A N 1
ATOM 1648 C CA . THR A 1 209 ? 12.001 -0.035 -5.741 1.00 88.62 209 THR A CA 1
ATOM 1649 C C . THR A 1 209 ? 10.976 -1.159 -5.797 1.00 88.62 209 THR A C 1
ATOM 1651 O O . THR A 1 209 ? 11.364 -2.316 -5.741 1.00 88.62 209 THR A O 1
ATOM 1654 N N . THR A 1 210 ? 9.691 -0.863 -6.019 1.00 88.81 210 THR A N 1
ATOM 1655 C CA . THR A 1 210 ? 8.670 -1.915 -6.186 1.00 88.81 210 THR A CA 1
ATOM 1656 C C . THR A 1 210 ? 8.865 -2.723 -7.476 1.00 88.81 210 THR A C 1
ATOM 1658 O O . THR A 1 210 ? 8.523 -3.902 -7.530 1.00 88.81 210 THR A O 1
ATOM 1661 N N . LEU A 1 211 ? 9.424 -2.118 -8.531 1.00 86.88 211 LEU A N 1
ATOM 1662 C CA . LEU A 1 211 ? 9.785 -2.837 -9.761 1.00 86.88 211 LEU A CA 1
ATOM 1663 C C . LEU A 1 211 ? 11.124 -3.576 -9.644 1.00 86.88 211 LEU A C 1
ATOM 1665 O O . LEU A 1 211 ? 11.413 -4.450 -10.464 1.00 86.88 211 LEU A O 1
ATOM 1669 N N . TYR A 1 212 ? 11.940 -3.223 -8.654 1.00 84.88 212 TYR A N 1
ATOM 1670 C CA . TYR A 1 212 ? 13.262 -3.785 -8.451 1.00 84.88 212 TYR A CA 1
ATOM 1671 C C . TYR A 1 212 ? 13.192 -5.044 -7.569 1.00 84.88 212 TYR A C 1
ATOM 1673 O O . TYR A 1 212 ? 12.912 -4.938 -6.379 1.00 84.88 212 TYR A O 1
ATOM 1681 N N . PRO A 1 213 ? 13.452 -6.252 -8.099 1.00 71.31 213 PRO A N 1
ATOM 1682 C CA . PRO A 1 213 ? 13.544 -7.444 -7.259 1.00 71.31 213 PRO A CA 1
ATOM 1683 C C . PRO A 1 213 ? 14.810 -7.398 -6.383 1.00 71.31 213 PRO A C 1
ATOM 1685 O O . PRO A 1 213 ? 15.873 -7.045 -6.887 1.00 71.31 213 PRO A O 1
ATOM 1688 N N . ASP A 1 214 ? 14.724 -7.822 -5.115 1.00 66.69 214 ASP A N 1
ATOM 1689 C CA . ASP A 1 214 ? 15.839 -7.774 -4.142 1.00 66.69 214 ASP A CA 1
ATOM 1690 C C . ASP A 1 214 ? 17.145 -8.407 -4.664 1.00 66.69 214 ASP A C 1
ATOM 1692 O O . ASP A 1 214 ? 18.239 -7.889 -4.437 1.00 66.69 214 ASP A O 1
ATOM 1696 N N . ASP A 1 215 ? 17.043 -9.503 -5.425 1.00 71.44 215 ASP A N 1
ATOM 1697 C CA . ASP A 1 215 ? 18.157 -10.046 -6.203 1.00 71.44 215 ASP A CA 1
ATOM 1698 C C . ASP A 1 215 ? 17.653 -10.747 -7.479 1.00 71.44 215 ASP A C 1
ATOM 1700 O O . ASP A 1 215 ? 17.297 -11.935 -7.454 1.00 71.44 215 ASP A O 1
ATOM 1704 N N . PRO A 1 216 ? 17.629 -10.045 -8.631 1.00 66.00 216 PRO A N 1
ATOM 1705 C CA . PRO A 1 216 ? 17.172 -10.640 -9.881 1.00 66.00 216 PRO A CA 1
ATOM 1706 C C . PRO A 1 216 ? 18.081 -11.794 -10.306 1.00 66.00 216 PRO A C 1
ATOM 1708 O O . PRO A 1 216 ? 17.618 -12.779 -10.876 1.00 66.00 216 PRO A O 1
ATOM 1711 N N . VAL A 1 217 ? 19.383 -11.702 -10.025 1.00 65.50 217 VAL A N 1
ATOM 1712 C CA . VAL A 1 217 ? 20.375 -12.638 -10.548 1.00 65.50 217 VAL A CA 1
ATOM 1713 C C . VAL A 1 217 ? 20.318 -13.956 -9.788 1.00 65.50 217 VAL A C 1
ATOM 1715 O O . VAL A 1 217 ? 20.309 -15.007 -10.436 1.00 65.50 217 VAL A O 1
ATOM 1718 N N . SER A 1 218 ? 20.265 -13.946 -8.453 1.00 66.44 218 SER A N 1
ATOM 1719 C CA . SER A 1 218 ? 20.123 -15.194 -7.688 1.00 66.44 218 SER A CA 1
ATOM 1720 C C . SER A 1 218 ? 18.752 -15.830 -7.880 1.00 66.44 218 SER A C 1
ATOM 1722 O O . SER A 1 218 ? 18.701 -17.042 -8.074 1.00 66.44 218 SER A O 1
ATOM 1724 N N . THR A 1 219 ? 17.674 -15.042 -7.956 1.00 65.62 219 THR A N 1
ATOM 1725 C CA . THR A 1 219 ? 16.314 -15.555 -8.206 1.00 65.62 219 THR A CA 1
ATOM 1726 C C . THR A 1 219 ? 16.232 -16.298 -9.541 1.00 65.62 219 THR A C 1
ATOM 1728 O O . THR A 1 219 ? 15.674 -17.392 -9.614 1.00 65.62 219 THR A O 1
ATOM 1731 N N . ILE A 1 220 ? 16.855 -15.753 -10.592 1.00 63.16 220 ILE A N 1
ATOM 1732 C CA . ILE A 1 220 ? 16.957 -16.425 -11.896 1.00 63.16 220 ILE A CA 1
ATOM 1733 C C . ILE A 1 220 ? 17.835 -17.688 -11.807 1.00 63.16 220 ILE A C 1
ATOM 1735 O O . ILE A 1 220 ? 17.570 -18.676 -12.486 1.00 63.16 220 ILE A O 1
ATOM 1739 N N . SER A 1 221 ? 18.867 -17.686 -10.957 1.00 59.47 221 SER A N 1
ATOM 1740 C CA . SER A 1 221 ? 19.844 -18.786 -10.863 1.00 59.47 221 SER A CA 1
ATOM 1741 C C . SER A 1 221 ? 19.373 -19.973 -10.029 1.00 59.47 221 SER A C 1
ATOM 1743 O O . SER A 1 221 ? 19.688 -21.110 -10.366 1.00 59.47 221 SER A O 1
ATOM 1745 N N . GLN A 1 222 ? 18.654 -19.731 -8.932 1.00 60.66 222 GLN A N 1
ATOM 1746 C CA . GLN A 1 222 ? 18.225 -20.784 -8.008 1.00 60.66 222 GLN A CA 1
ATOM 1747 C C . GLN A 1 222 ? 17.291 -21.786 -8.695 1.00 60.66 222 GLN A C 1
ATOM 1749 O O . GLN A 1 222 ? 17.441 -22.988 -8.501 1.00 60.66 222 GLN A O 1
ATOM 1754 N N . HIS A 1 223 ? 16.413 -21.307 -9.578 1.00 55.03 223 HIS A N 1
ATOM 1755 C CA . HIS A 1 223 ? 15.499 -22.164 -10.332 1.00 55.03 223 HIS A CA 1
ATOM 1756 C C . HIS A 1 223 ? 16.153 -22.899 -11.511 1.00 55.03 223 HIS A C 1
ATOM 1758 O O . HIS A 1 223 ? 15.686 -23.971 -11.881 1.00 55.03 223 HIS A O 1
ATOM 1764 N N . ALA A 1 224 ? 17.252 -22.381 -12.071 1.00 51.59 224 ALA A N 1
ATOM 1765 C CA . ALA A 1 224 ? 18.009 -23.070 -13.122 1.00 51.59 224 ALA A CA 1
ATOM 1766 C C . ALA A 1 224 ? 18.735 -24.329 -12.603 1.00 51.59 224 ALA A C 1
ATOM 1768 O O . ALA A 1 224 ? 18.997 -25.265 -13.355 1.00 51.59 224 ALA A O 1
ATOM 1769 N N . CYS A 1 225 ? 19.059 -24.370 -11.306 1.00 48.44 225 CYS A N 1
ATOM 1770 C CA . CYS A 1 225 ? 19.725 -25.511 -10.673 1.00 48.44 225 CYS A CA 1
ATOM 1771 C C . CYS A 1 225 ? 18.746 -26.602 -10.207 1.00 48.44 225 CYS A C 1
ATOM 1773 O O . CYS A 1 225 ? 19.131 -27.766 -10.099 1.00 48.44 225 CYS A O 1
ATOM 1775 N N . THR A 1 226 ? 17.487 -26.255 -9.934 1.00 48.25 226 THR A N 1
ATOM 1776 C CA . THR A 1 226 ? 16.453 -27.197 -9.490 1.00 48.25 226 THR A CA 1
ATOM 1777 C C . THR A 1 226 ? 15.610 -27.630 -10.682 1.00 48.25 226 THR A C 1
ATOM 1779 O O . THR A 1 226 ? 14.475 -27.195 -10.847 1.00 48.25 226 THR A O 1
ATOM 1782 N N . GLY A 1 227 ? 16.163 -28.488 -11.539 1.00 46.09 227 GLY A N 1
ATOM 1783 C CA . GLY A 1 227 ? 15.459 -29.079 -12.686 1.00 46.09 227 GLY A CA 1
ATOM 1784 C C . GLY A 1 227 ? 14.320 -30.045 -12.316 1.00 46.09 227 GLY A C 1
ATOM 1785 O O . GLY A 1 227 ? 14.087 -31.016 -13.031 1.00 46.09 227 GLY A O 1
ATOM 1786 N N . SER A 1 228 ? 13.639 -29.842 -11.187 1.00 44.06 228 SER A N 1
ATOM 1787 C CA . SER A 1 228 ? 12.485 -30.632 -10.773 1.00 44.06 228 SER A CA 1
ATOM 1788 C C . SER A 1 228 ? 11.211 -29.983 -11.300 1.00 44.06 228 SER A C 1
ATOM 1790 O O . SER A 1 228 ? 10.598 -29.149 -10.643 1.00 44.06 228 SER A O 1
ATOM 1792 N N . THR A 1 229 ? 10.790 -30.399 -12.490 1.00 46.16 229 THR A N 1
ATOM 1793 C CA . THR A 1 229 ? 9.397 -30.279 -12.923 1.00 46.16 229 THR A CA 1
ATOM 1794 C C . THR A 1 229 ? 8.546 -31.159 -12.008 1.00 46.16 229 THR A C 1
ATOM 1796 O O . THR A 1 229 ? 8.373 -32.354 -12.268 1.00 46.16 229 THR A O 1
ATOM 1799 N N . HIS A 1 230 ? 8.067 -30.617 -10.891 1.00 46.47 230 HIS A N 1
ATOM 1800 C CA . HIS A 1 230 ? 7.083 -31.316 -10.080 1.00 46.47 230 HIS A CA 1
ATOM 1801 C C . HIS A 1 230 ? 5.750 -31.304 -10.837 1.00 46.47 230 HIS A C 1
ATOM 1803 O O . HIS A 1 230 ? 5.226 -30.255 -11.198 1.00 46.47 230 HIS A O 1
ATOM 1809 N N . LEU A 1 231 ? 5.204 -32.496 -11.096 1.00 47.44 231 LEU A N 1
ATOM 1810 C CA . LEU A 1 231 ? 4.005 -32.747 -11.914 1.00 47.44 231 LEU A CA 1
ATOM 1811 C C . LEU A 1 231 ? 2.714 -32.045 -11.423 1.00 47.44 231 LEU A C 1
ATOM 1813 O O . LEU A 1 231 ? 1.675 -32.189 -12.059 1.00 47.44 231 LEU A O 1
ATOM 1817 N N . PHE A 1 232 ? 2.771 -31.320 -10.303 1.00 48.50 232 PHE A N 1
ATOM 1818 C CA . PHE A 1 232 ? 1.640 -30.680 -9.630 1.00 48.50 232 PHE A CA 1
ATOM 1819 C C . PHE A 1 232 ? 1.693 -29.135 -9.652 1.00 48.50 232 PHE A C 1
ATOM 1821 O O . PHE A 1 232 ? 0.813 -28.502 -9.089 1.00 48.50 232 PHE A O 1
ATOM 1828 N N . GLU A 1 233 ? 2.665 -28.506 -10.330 1.00 50.09 233 GLU A N 1
ATOM 1829 C CA . GLU A 1 233 ? 2.786 -27.030 -10.432 1.00 50.09 233 GLU A CA 1
ATOM 1830 C C . GLU A 1 233 ? 1.843 -26.380 -11.474 1.00 50.09 233 GLU A C 1
ATOM 1832 O O . GLU A 1 233 ? 1.983 -25.205 -11.813 1.00 50.09 233 GLU A O 1
ATOM 1837 N N . GLN A 1 234 ? 0.870 -27.117 -12.024 1.00 47.66 234 GLN A N 1
ATOM 1838 C CA . GLN A 1 234 ? -0.025 -26.580 -13.064 1.00 47.66 234 GLN A CA 1
ATOM 1839 C C . GLN A 1 234 ? -1.044 -25.544 -12.552 1.00 47.66 234 GLN A C 1
ATOM 1841 O O . GLN A 1 234 ? -1.637 -24.843 -13.372 1.00 47.66 234 GLN A O 1
ATOM 1846 N N . ASP A 1 235 ? -1.193 -25.375 -11.236 1.00 46.91 235 ASP A N 1
ATOM 1847 C CA . ASP A 1 235 ? -2.151 -24.426 -10.652 1.00 46.91 235 ASP A CA 1
ATOM 1848 C C . ASP A 1 235 ? -1.612 -22.977 -10.525 1.00 46.91 235 ASP A C 1
ATOM 1850 O O . ASP A 1 235 ? -2.382 -22.055 -10.252 1.00 46.91 235 ASP A O 1
ATOM 1854 N N . GLU A 1 236 ? -0.324 -22.710 -10.796 1.00 50.56 236 GLU A N 1
ATOM 1855 C CA . GLU A 1 236 ? 0.304 -21.401 -10.504 1.00 50.56 236 GLU A CA 1
ATOM 1856 C C . GLU A 1 236 ? 0.379 -20.400 -11.675 1.00 50.56 236 GLU A C 1
ATOM 1858 O O . GLU A 1 236 ? 0.922 -19.303 -11.529 1.00 50.56 236 GLU A O 1
ATOM 1863 N N . VAL A 1 237 ? -0.192 -20.709 -12.844 1.00 52.03 237 VAL A N 1
ATOM 1864 C CA . VAL A 1 237 ? -0.147 -19.803 -14.016 1.00 52.03 237 VAL A CA 1
ATOM 1865 C C . VAL A 1 237 ? -0.740 -18.417 -13.698 1.00 52.03 237 VAL A C 1
ATOM 1867 O O . VAL A 1 237 ? -0.223 -17.394 -14.153 1.00 52.03 237 VAL A O 1
ATOM 1870 N N . ASN A 1 238 ? -1.773 -18.356 -12.854 1.00 54.66 238 ASN A N 1
ATOM 1871 C CA . ASN A 1 238 ? -2.398 -17.091 -12.459 1.00 54.66 238 ASN A CA 1
ATOM 1872 C C . ASN A 1 238 ? -1.555 -16.262 -11.476 1.00 54.66 238 ASN A C 1
ATOM 1874 O O . ASN A 1 238 ? -1.595 -15.034 -11.549 1.00 54.66 238 ASN A O 1
ATOM 1878 N N . VAL A 1 239 ? -0.771 -16.895 -10.597 1.00 59.41 239 VAL A N 1
ATOM 1879 C CA . VAL A 1 239 ? -0.040 -16.201 -9.519 1.00 59.41 239 VAL A CA 1
ATOM 1880 C C . VAL A 1 239 ? 0.997 -15.241 -10.106 1.00 59.41 239 VAL A C 1
ATOM 1882 O O . VAL A 1 239 ? 1.074 -14.072 -9.728 1.00 59.41 239 VAL A O 1
ATOM 1885 N N . TYR A 1 240 ? 1.742 -15.681 -11.119 1.00 64.06 240 TYR A N 1
ATOM 1886 C CA . TYR A 1 240 ? 2.745 -14.824 -11.756 1.00 64.06 240 TYR A CA 1
ATOM 1887 C C . TYR A 1 240 ? 2.139 -13.836 -12.763 1.00 64.06 240 TYR A C 1
ATOM 1889 O O . TYR A 1 240 ? 2.728 -12.782 -13.017 1.00 64.06 240 TYR A O 1
ATOM 1897 N N . ALA A 1 241 ? 0.955 -14.125 -13.315 1.00 69.06 241 ALA A N 1
ATOM 1898 C CA . ALA A 1 241 ? 0.231 -13.179 -14.163 1.00 69.06 241 ALA A CA 1
ATOM 1899 C C . ALA A 1 241 ? -0.213 -11.932 -13.376 1.00 69.06 241 ALA A C 1
ATOM 1901 O O . ALA A 1 241 ? -0.148 -10.816 -13.904 1.00 69.06 241 ALA A O 1
ATOM 1902 N N . GLU A 1 242 ? -0.607 -12.089 -12.107 1.00 76.25 242 GLU A N 1
ATOM 1903 C CA . GLU A 1 242 ? -0.942 -10.967 -11.222 1.00 76.25 242 GLU A CA 1
ATOM 1904 C C . GLU A 1 242 ? 0.287 -10.094 -10.911 1.00 76.25 242 GLU A C 1
ATOM 1906 O O . GLU A 1 242 ? 0.196 -8.867 -10.997 1.00 76.25 242 GLU A O 1
ATOM 1911 N N . VAL A 1 243 ? 1.453 -10.702 -10.652 1.00 77.56 243 VAL A N 1
ATOM 1912 C CA . VAL A 1 243 ? 2.726 -9.981 -10.428 1.00 77.56 243 VAL A CA 1
ATOM 1913 C C . VAL A 1 243 ? 3.115 -9.147 -11.651 1.00 77.56 243 VAL A C 1
ATOM 1915 O O . VAL A 1 243 ? 3.404 -7.956 -11.536 1.00 77.56 243 VAL A O 1
ATOM 1918 N N . VAL A 1 244 ? 3.063 -9.750 -12.840 1.00 79.50 244 VAL A N 1
ATOM 1919 C CA . VAL A 1 244 ? 3.348 -9.070 -14.113 1.00 79.50 244 VAL A CA 1
ATOM 1920 C C . VAL A 1 244 ? 2.356 -7.933 -14.365 1.00 79.50 244 VAL A C 1
ATOM 1922 O O . VAL A 1 244 ? 2.751 -6.836 -14.766 1.00 79.50 244 VAL A O 1
ATOM 1925 N N . THR A 1 245 ? 1.069 -8.163 -14.093 1.00 83.81 245 THR A N 1
ATOM 1926 C CA . THR A 1 245 ? 0.027 -7.139 -14.237 1.00 83.81 245 THR A CA 1
ATOM 1927 C C . THR A 1 245 ? 0.281 -5.960 -13.305 1.00 83.81 245 THR A C 1
ATOM 1929 O O . THR A 1 245 ? 0.253 -4.820 -13.763 1.00 83.81 245 THR A O 1
ATOM 1932 N N . MET A 1 246 ? 0.585 -6.215 -12.031 1.00 87.81 246 MET A N 1
ATOM 1933 C CA . MET A 1 246 ? 0.940 -5.174 -11.066 1.00 87.81 246 MET A CA 1
ATOM 1934 C C . MET A 1 246 ? 2.145 -4.359 -11.546 1.00 87.81 246 MET A C 1
ATOM 1936 O O . MET A 1 246 ? 2.071 -3.132 -11.605 1.00 87.81 246 MET A O 1
ATOM 1940 N N . ALA A 1 247 ? 3.225 -5.029 -11.955 1.00 87.62 247 ALA A N 1
ATOM 1941 C CA . ALA A 1 247 ? 4.435 -4.362 -12.423 1.00 87.62 247 ALA A CA 1
ATOM 1942 C C . ALA A 1 247 ? 4.160 -3.461 -13.642 1.00 87.62 247 ALA A C 1
ATOM 1944 O O . ALA A 1 247 ? 4.643 -2.330 -13.705 1.00 87.62 247 ALA A O 1
ATOM 1945 N N . MET A 1 248 ? 3.313 -3.899 -14.583 1.00 87.69 248 MET A N 1
ATOM 1946 C CA . MET A 1 248 ? 2.885 -3.050 -15.702 1.00 87.69 248 MET A CA 1
ATOM 1947 C C . MET A 1 248 ? 2.128 -1.801 -15.236 1.00 87.69 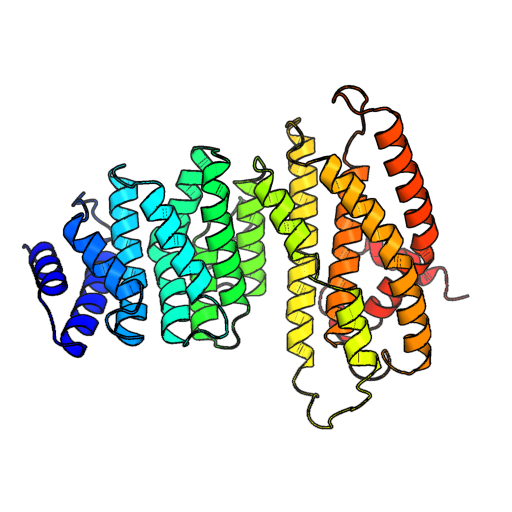248 MET A C 1
ATOM 1949 O O . MET A 1 248 ? 2.407 -0.711 -15.733 1.00 87.69 248 MET A O 1
ATOM 1953 N N . LEU A 1 249 ? 1.199 -1.942 -14.283 1.00 90.81 249 LEU A N 1
ATOM 1954 C CA . LEU A 1 249 ? 0.430 -0.812 -13.752 1.00 90.81 249 LEU A CA 1
ATOM 1955 C C . LEU A 1 249 ? 1.321 0.193 -13.016 1.00 90.81 249 LEU A C 1
ATOM 1957 O O . LEU A 1 249 ? 1.139 1.400 -13.180 1.00 90.81 249 LEU A O 1
ATOM 1961 N N . ILE A 1 250 ? 2.302 -0.290 -12.250 1.00 93.31 250 ILE A N 1
ATOM 1962 C CA . ILE A 1 250 ? 3.292 0.558 -11.577 1.00 93.31 250 ILE A CA 1
ATOM 1963 C C . ILE A 1 250 ? 4.146 1.290 -12.610 1.00 93.31 250 ILE A C 1
ATOM 1965 O O . ILE A 1 250 ? 4.289 2.504 -12.516 1.00 93.31 250 ILE A O 1
ATOM 1969 N N . LYS A 1 251 ? 4.647 0.598 -13.641 1.00 91.62 251 LYS A N 1
ATOM 1970 C CA . LYS A 1 251 ? 5.421 1.213 -14.733 1.00 91.62 251 LYS A CA 1
ATOM 1971 C C . LYS A 1 251 ? 4.624 2.306 -15.453 1.00 91.62 251 LYS A C 1
ATOM 1973 O O . LYS A 1 251 ? 5.152 3.382 -15.722 1.00 91.62 251 LYS A O 1
ATOM 1978 N N . ASP A 1 252 ? 3.356 2.054 -15.771 1.00 91.25 252 ASP A N 1
ATOM 1979 C CA . ASP A 1 252 ? 2.494 3.048 -16.423 1.00 91.25 252 ASP A CA 1
ATOM 1980 C C . ASP A 1 252 ? 2.236 4.258 -15.505 1.00 91.25 252 ASP A C 1
ATOM 1982 O O . ASP A 1 252 ? 2.322 5.403 -15.949 1.00 91.25 252 ASP A O 1
ATOM 1986 N N . SER A 1 253 ? 2.010 4.019 -14.211 1.00 93.44 253 SER A N 1
ATOM 1987 C CA . SER A 1 253 ? 1.809 5.078 -13.210 1.00 93.44 253 SER A CA 1
ATOM 1988 C C . SER A 1 253 ? 3.077 5.896 -12.975 1.00 93.44 253 SER A C 1
ATOM 1990 O O . SER A 1 253 ? 3.011 7.121 -12.921 1.00 93.44 253 SER A O 1
ATOM 1992 N N . PHE A 1 254 ? 4.242 5.245 -12.938 1.00 93.31 254 PHE A N 1
ATOM 1993 C CA . PHE A 1 254 ? 5.541 5.905 -12.900 1.00 93.31 254 PHE A CA 1
ATOM 1994 C C . PHE A 1 254 ? 5.719 6.820 -14.108 1.00 93.31 254 PHE A C 1
ATOM 1996 O O . PHE A 1 254 ? 6.019 7.993 -13.944 1.00 93.31 254 PHE A O 1
ATOM 2003 N N . ARG A 1 255 ? 5.454 6.342 -15.328 1.00 91.19 255 ARG A N 1
ATOM 2004 C CA . ARG A 1 255 ? 5.542 7.182 -16.534 1.00 91.19 255 ARG A CA 1
ATOM 2005 C C . ARG A 1 255 ? 4.611 8.395 -16.478 1.00 91.19 255 ARG A C 1
ATOM 2007 O O . ARG A 1 255 ? 5.012 9.477 -16.897 1.00 91.19 255 ARG A O 1
ATOM 2014 N N . HIS A 1 256 ? 3.391 8.242 -15.964 1.00 91.25 256 HIS A N 1
ATOM 2015 C CA . HIS A 1 256 ? 2.490 9.380 -15.754 1.00 91.25 256 HIS A CA 1
ATOM 2016 C C . HIS A 1 256 ? 3.040 10.367 -14.725 1.00 91.25 256 HIS A C 1
ATOM 2018 O O . HIS A 1 256 ? 2.983 11.571 -14.953 1.00 91.25 256 HIS A O 1
ATOM 2024 N N . LEU A 1 257 ? 3.606 9.855 -13.636 1.00 91.12 257 LEU A N 1
ATOM 2025 C CA . LEU A 1 257 ? 4.267 10.635 -12.601 1.00 91.12 257 LEU A CA 1
ATOM 2026 C C . LEU A 1 257 ? 5.435 11.459 -13.182 1.00 91.12 257 LEU A C 1
ATOM 2028 O O . LEU A 1 257 ? 5.469 12.674 -12.989 1.00 91.12 257 LEU A O 1
ATOM 2032 N N . VAL A 1 258 ? 6.298 10.832 -13.995 1.00 88.25 258 VAL A N 1
ATOM 2033 C CA . VAL A 1 258 ? 7.353 11.492 -14.787 1.00 88.25 258 VAL A CA 1
ATOM 2034 C C . VAL A 1 258 ? 6.765 12.632 -15.617 1.00 88.25 258 VAL A C 1
ATOM 2036 O O . VAL A 1 258 ? 7.142 13.785 -15.436 1.00 88.25 258 VAL A O 1
ATOM 2039 N N . ILE A 1 259 ? 5.812 12.331 -16.506 1.00 88.25 259 ILE A N 1
ATOM 2040 C CA . ILE A 1 259 ? 5.217 13.317 -17.422 1.00 88.25 259 ILE A CA 1
ATOM 2041 C C . ILE A 1 259 ? 4.607 14.496 -16.656 1.00 88.25 259 ILE A C 1
ATOM 2043 O O . ILE A 1 259 ? 4.800 15.643 -17.060 1.00 88.25 259 ILE A O 1
ATOM 2047 N N . LYS A 1 260 ? 3.890 14.222 -15.560 1.00 86.19 260 LYS A N 1
ATOM 2048 C CA . LYS A 1 260 ? 3.223 15.244 -14.751 1.00 86.19 260 LYS A CA 1
ATOM 2049 C C . LYS A 1 260 ? 4.225 16.242 -14.168 1.00 86.19 260 LYS A C 1
ATOM 2051 O O . LYS A 1 260 ? 4.040 17.440 -14.357 1.00 86.19 260 LYS A O 1
ATOM 2056 N N . GLN A 1 261 ? 5.327 15.774 -13.577 1.00 82.50 261 GLN A N 1
ATOM 2057 C CA . GLN A 1 261 ? 6.360 16.677 -13.050 1.00 82.50 261 GLN A CA 1
ATOM 2058 C C . GLN A 1 261 ? 6.967 17.591 -14.114 1.00 82.50 261 GLN A C 1
ATOM 2060 O O . GLN A 1 261 ? 7.175 18.778 -13.860 1.00 82.50 261 GLN A O 1
ATOM 2065 N N . TYR A 1 262 ? 7.226 17.064 -15.315 1.00 76.25 262 TYR A N 1
ATOM 2066 C CA . TYR A 1 262 ? 7.765 17.883 -16.405 1.00 76.25 262 TYR A CA 1
ATOM 2067 C C . TYR A 1 262 ? 6.741 18.864 -16.973 1.00 76.25 262 TYR A C 1
ATOM 2069 O O . TYR A 1 262 ? 7.124 19.945 -17.411 1.00 76.25 262 TYR A O 1
ATOM 2077 N N . GLY A 1 263 ? 5.454 18.509 -16.978 1.00 71.81 263 GLY A N 1
ATOM 2078 C CA . GLY A 1 263 ? 4.382 19.412 -17.398 1.00 71.81 263 GLY A CA 1
ATOM 2079 C C . GLY A 1 263 ? 4.205 20.611 -16.462 1.00 71.81 263 GLY A C 1
ATOM 2080 O O . GLY A 1 263 ? 3.824 21.687 -16.914 1.00 71.81 263 GLY A O 1
ATOM 2081 N N . GLU A 1 264 ? 4.523 20.439 -15.179 1.00 72.69 264 GLU A N 1
ATOM 2082 C CA . GLU A 1 264 ? 4.319 21.445 -14.131 1.00 72.69 264 GLU A CA 1
ATOM 2083 C C . GLU A 1 264 ? 5.552 22.346 -13.885 1.00 72.69 264 GLU A C 1
ATOM 2085 O O . GLU A 1 264 ? 5.496 23.219 -13.023 1.00 72.69 264 GLU A O 1
ATOM 2090 N N . ASN A 1 265 ? 6.656 22.185 -14.641 1.00 58.72 265 ASN A N 1
ATOM 2091 C CA . ASN A 1 265 ? 7.957 22.843 -14.384 1.00 58.72 265 ASN A CA 1
ATOM 2092 C C . ASN A 1 265 ? 8.441 22.676 -12.927 1.00 58.72 265 ASN A C 1
ATOM 2094 O O . ASN A 1 265 ? 9.158 23.529 -12.396 1.00 58.72 265 ASN A O 1
ATOM 2098 N N . ALA A 1 266 ? 8.034 21.590 -12.269 1.00 62.81 266 ALA A N 1
ATOM 2099 C CA . ALA A 1 266 ? 8.417 21.311 -10.898 1.00 62.81 266 ALA A CA 1
ATOM 2100 C C . ALA A 1 266 ? 9.912 20.971 -10.827 1.00 62.81 266 ALA A C 1
ATOM 2102 O O . ALA A 1 266 ? 10.486 20.410 -11.766 1.00 62.81 266 ALA A O 1
ATOM 2103 N N . THR A 1 267 ? 10.552 21.288 -9.698 1.00 63.81 267 THR A N 1
ATOM 2104 C CA . THR A 1 267 ? 11.881 20.743 -9.414 1.00 63.81 267 THR A CA 1
ATOM 2105 C C . THR A 1 267 ? 11.796 19.220 -9.459 1.00 63.81 267 THR A C 1
ATOM 2107 O O . THR A 1 267 ? 10.905 18.659 -8.815 1.00 63.81 267 THR A O 1
ATOM 2110 N N . PRO A 1 268 ? 12.683 18.545 -10.206 1.00 64.56 268 PRO A N 1
ATOM 2111 C CA . PRO A 1 268 ? 12.651 17.096 -10.305 1.00 64.56 268 PRO A CA 1
ATOM 2112 C C . PRO A 1 268 ? 12.729 16.471 -8.909 1.00 64.56 268 PRO A C 1
ATOM 2114 O O . PRO A 1 268 ? 13.691 16.714 -8.186 1.00 64.56 268 PRO A O 1
ATOM 2117 N N . ALA A 1 269 ? 11.744 15.653 -8.530 1.00 65.19 269 ALA A N 1
ATOM 2118 C CA . ALA A 1 269 ? 11.750 14.997 -7.216 1.00 65.19 269 ALA A CA 1
ATOM 2119 C C . ALA A 1 269 ? 12.691 13.780 -7.155 1.00 65.19 269 ALA A C 1
ATOM 2121 O O . ALA A 1 269 ? 12.582 12.954 -6.260 1.00 65.19 269 ALA A O 1
ATOM 2122 N N . TRP A 1 270 ? 13.587 13.609 -8.125 1.00 71.94 270 TRP A N 1
ATOM 2123 C CA . TRP A 1 270 ? 14.426 12.421 -8.241 1.00 71.94 270 TRP A CA 1
ATOM 2124 C C . TRP A 1 270 ? 15.891 12.727 -7.929 1.00 71.94 270 TRP A C 1
ATOM 2126 O O . TRP A 1 270 ? 16.418 13.777 -8.292 1.00 71.94 270 TRP A O 1
ATOM 2136 N N . ASP A 1 271 ? 16.557 11.771 -7.282 1.00 76.00 271 ASP A N 1
ATOM 2137 C CA . ASP A 1 271 ? 17.977 11.852 -6.941 1.00 76.00 271 ASP A CA 1
ATOM 2138 C C . ASP A 1 271 ? 18.848 11.372 -8.115 1.00 76.00 271 ASP A C 1
ATOM 2140 O O . ASP A 1 271 ? 18.785 10.222 -8.562 1.00 76.00 271 ASP A O 1
ATOM 2144 N N . ILE A 1 272 ? 19.690 12.269 -8.625 1.00 72.62 272 ILE A N 1
ATOM 2145 C CA . ILE A 1 272 ? 20.641 11.987 -9.701 1.00 72.62 272 ILE A CA 1
ATOM 2146 C C . ILE A 1 272 ? 21.700 10.947 -9.313 1.00 72.62 272 ILE A C 1
ATOM 2148 O O . ILE A 1 272 ? 22.115 10.148 -10.158 1.00 72.62 272 ILE A O 1
ATOM 2152 N N . ASN A 1 273 ? 22.127 10.920 -8.048 1.00 78.81 273 ASN A N 1
ATOM 2153 C CA . ASN A 1 273 ? 23.119 9.963 -7.567 1.00 78.81 273 ASN A CA 1
ATOM 2154 C C . ASN A 1 273 ? 22.530 8.555 -7.559 1.00 78.81 273 ASN A C 1
ATOM 2156 O O . ASN A 1 273 ? 23.194 7.599 -7.977 1.00 78.81 273 ASN A O 1
ATOM 2160 N N . TYR A 1 274 ? 21.261 8.443 -7.158 1.00 82.12 274 TYR A N 1
ATOM 2161 C CA . TYR A 1 274 ? 20.509 7.206 -7.286 1.00 82.12 274 TYR A CA 1
ATOM 2162 C C . TYR A 1 274 ? 20.408 6.776 -8.751 1.00 82.12 274 TYR A C 1
ATOM 2164 O O . TYR A 1 274 ? 20.790 5.656 -9.076 1.00 82.12 274 TYR A O 1
ATOM 2172 N N . LEU A 1 275 ? 19.981 7.667 -9.653 1.00 77.75 275 LEU A N 1
ATOM 2173 C CA . LEU A 1 275 ? 19.820 7.345 -11.074 1.00 77.75 275 LEU A CA 1
ATOM 2174 C C . LEU A 1 275 ? 21.135 6.873 -11.718 1.00 77.75 275 LEU A C 1
ATOM 2176 O O . LEU A 1 275 ? 21.150 5.874 -12.436 1.00 77.75 275 LEU A O 1
ATOM 2180 N N . THR A 1 276 ? 22.246 7.546 -11.419 1.00 75.38 276 THR A N 1
ATOM 2181 C CA . THR A 1 276 ? 23.582 7.178 -11.914 1.00 75.38 276 THR A CA 1
ATOM 2182 C C . THR A 1 276 ? 23.992 5.791 -11.412 1.00 75.38 276 THR A C 1
ATOM 2184 O O . THR A 1 276 ? 24.402 4.932 -12.197 1.00 75.38 276 THR A O 1
ATOM 2187 N N . SER A 1 277 ? 23.816 5.539 -10.111 1.00 83.00 277 SER A N 1
ATOM 2188 C CA . SER A 1 277 ? 24.138 4.249 -9.488 1.00 83.00 277 SER A CA 1
ATOM 2189 C C . SER A 1 277 ? 23.265 3.118 -10.038 1.00 83.00 277 SER A C 1
ATOM 2191 O O . SER A 1 277 ? 23.775 2.056 -10.392 1.00 83.00 277 SER A O 1
ATOM 2193 N N . ALA A 1 278 ? 21.966 3.374 -10.191 1.00 82.75 278 ALA A N 1
ATOM 2194 C CA . ALA A 1 278 ? 20.987 2.441 -10.730 1.00 82.75 278 ALA A CA 1
ATOM 2195 C C . ALA A 1 278 ? 21.304 2.036 -12.176 1.00 82.75 278 ALA A C 1
ATOM 2197 O O . ALA A 1 278 ? 21.242 0.857 -12.516 1.00 82.75 278 ALA A O 1
ATOM 2198 N N . ILE A 1 279 ? 21.688 2.984 -13.035 1.00 77.62 279 ILE A N 1
ATOM 2199 C CA . ILE A 1 279 ? 22.071 2.692 -14.426 1.00 77.62 279 ILE A CA 1
ATOM 2200 C C . ILE A 1 279 ? 23.330 1.826 -14.475 1.00 77.62 279 ILE A C 1
ATOM 2202 O O . ILE A 1 279 ? 23.390 0.867 -15.250 1.00 77.62 279 ILE A O 1
ATOM 2206 N N . LYS A 1 280 ? 24.332 2.156 -13.652 1.00 80.12 280 LYS A N 1
ATOM 2207 C CA . LYS A 1 280 ? 25.572 1.382 -13.562 1.00 80.12 280 LYS A CA 1
ATOM 2208 C C . LYS A 1 280 ? 25.284 -0.057 -13.139 1.00 80.12 280 LYS A C 1
ATOM 2210 O O . LYS A 1 280 ? 25.732 -0.991 -13.801 1.00 80.12 280 LYS A O 1
ATOM 2215 N N . GLU A 1 281 ? 24.474 -0.234 -12.101 1.00 84.50 281 GLU A N 1
ATOM 2216 C CA . GLU A 1 281 ? 24.046 -1.553 -11.644 1.00 84.50 281 GLU A CA 1
ATOM 2217 C C . GLU A 1 281 ? 23.270 -2.309 -12.729 1.00 84.50 281 GLU A C 1
ATOM 2219 O O . GLU A 1 281 ? 23.532 -3.492 -12.967 1.00 84.50 281 GLU A O 1
ATOM 2224 N N . VAL A 1 282 ? 22.346 -1.632 -13.426 1.00 80.00 282 VAL A N 1
ATOM 2225 C CA . VAL A 1 282 ? 21.595 -2.238 -14.529 1.00 80.00 282 VAL A CA 1
ATOM 2226 C C . VAL A 1 282 ? 22.531 -2.759 -15.600 1.00 80.00 282 VAL A C 1
ATOM 2228 O O . VAL A 1 282 ? 22.403 -3.904 -16.020 1.00 80.00 282 VAL A O 1
ATOM 2231 N N . ARG A 1 283 ? 23.522 -1.965 -15.996 1.00 76.50 283 ARG A N 1
ATOM 2232 C CA . ARG A 1 283 ? 24.523 -2.366 -16.983 1.00 76.50 283 ARG A CA 1
ATOM 2233 C C . ARG A 1 283 ? 25.321 -3.594 -16.540 1.00 76.50 283 ARG A C 1
ATOM 2235 O O . ARG A 1 283 ? 25.500 -4.517 -17.337 1.00 76.50 283 ARG A O 1
ATOM 2242 N N . GLU A 1 284 ? 25.795 -3.614 -15.297 1.00 81.06 284 GLU A N 1
ATOM 2243 C CA . GLU A 1 284 ? 26.584 -4.727 -14.756 1.00 81.06 284 GLU A CA 1
ATOM 2244 C C . GLU A 1 284 ? 25.763 -6.024 -14.732 1.00 81.06 284 GLU A C 1
ATOM 2246 O O . GLU A 1 284 ? 26.178 -7.041 -15.300 1.00 81.06 284 GLU A O 1
ATOM 2251 N N . LYS A 1 285 ? 24.550 -5.976 -14.167 1.00 80.25 285 LYS A N 1
ATOM 2252 C CA . LYS A 1 285 ? 23.664 -7.144 -14.054 1.00 80.25 285 LYS A CA 1
ATOM 2253 C C . LYS A 1 285 ? 23.087 -7.590 -15.398 1.00 80.25 285 LYS A C 1
ATOM 2255 O O . LYS A 1 285 ? 22.884 -8.788 -15.590 1.00 80.25 285 LYS A O 1
ATOM 2260 N N . TRP A 1 286 ? 22.877 -6.677 -16.349 1.00 74.19 286 TRP A N 1
ATOM 2261 C CA . TRP A 1 286 ? 22.325 -6.993 -17.671 1.00 74.19 286 TRP A CA 1
ATOM 2262 C C . TRP A 1 286 ? 23.157 -8.033 -18.416 1.00 74.19 286 TRP A C 1
ATOM 2264 O O . TRP A 1 286 ? 22.609 -8.990 -18.958 1.00 74.19 286 TRP A O 1
ATOM 2274 N N . SER A 1 287 ? 24.484 -7.884 -18.397 1.00 71.62 287 SER A N 1
ATOM 2275 C CA . SER A 1 287 ? 25.399 -8.831 -19.047 1.00 71.62 287 SER A CA 1
ATOM 2276 C C . SER A 1 287 ? 25.235 -10.260 -18.508 1.00 71.62 287 SER A C 1
ATOM 2278 O O . SER A 1 287 ? 25.159 -11.221 -19.274 1.00 71.62 287 SER A O 1
ATOM 2280 N N . VAL A 1 288 ? 25.088 -10.390 -17.188 1.00 77.00 288 VAL A N 1
ATOM 2281 C CA . VAL A 1 288 ? 24.896 -11.668 -16.493 1.00 77.00 288 VAL A CA 1
ATOM 2282 C C . VAL A 1 288 ? 23.516 -12.256 -16.785 1.00 77.00 288 VAL A C 1
ATOM 2284 O O . VAL A 1 288 ? 23.394 -13.462 -17.003 1.00 77.00 288 VAL A O 1
ATOM 2287 N N . ILE A 1 289 ? 22.479 -11.416 -16.794 1.00 72.50 289 ILE A N 1
ATOM 2288 C CA . ILE A 1 289 ? 21.099 -11.822 -17.076 1.00 72.50 289 ILE A CA 1
ATOM 2289 C C . ILE A 1 289 ? 20.971 -12.327 -18.514 1.00 72.50 289 ILE A C 1
ATOM 2291 O O . ILE A 1 289 ? 20.422 -13.405 -18.715 1.00 72.50 289 ILE A O 1
ATOM 2295 N N . VAL A 1 290 ? 21.512 -11.607 -19.502 1.00 69.62 290 VAL A N 1
ATOM 2296 C CA . VAL A 1 290 ? 21.463 -12.008 -20.920 1.00 69.62 290 VAL A CA 1
ATOM 2297 C C . VAL A 1 290 ? 22.126 -13.366 -21.127 1.00 69.62 290 VAL A C 1
ATOM 2299 O O . VAL A 1 290 ? 21.492 -14.265 -21.673 1.00 69.62 290 VAL A O 1
ATOM 2302 N N . LEU A 1 291 ? 23.351 -13.550 -20.622 1.00 68.31 291 LEU A N 1
ATOM 2303 C CA . LEU A 1 291 ? 24.070 -14.825 -20.732 1.00 68.31 291 LEU A CA 1
ATOM 2304 C C . LEU A 1 291 ? 23.280 -15.989 -20.115 1.00 68.31 291 LEU A C 1
ATOM 2306 O O . LEU A 1 291 ? 23.256 -17.090 -20.667 1.00 68.31 291 LEU A O 1
ATOM 2310 N N . LYS A 1 292 ? 22.611 -15.753 -18.980 1.00 69.19 292 LYS A N 1
ATOM 2311 C CA . LYS A 1 292 ? 21.760 -16.760 -18.331 1.00 69.19 292 LYS A CA 1
ATOM 2312 C C . LYS A 1 2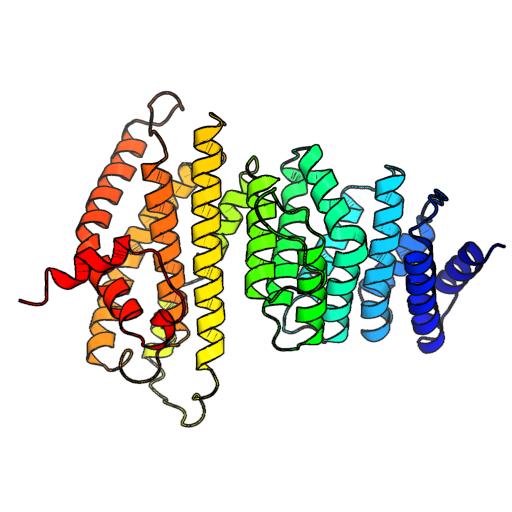92 ? 20.508 -17.053 -19.147 1.00 69.19 292 LYS A C 1
ATOM 2314 O O . LYS A 1 292 ? 20.240 -18.214 -19.422 1.00 69.19 292 LYS A O 1
ATOM 2319 N N . VAL A 1 293 ? 19.776 -16.033 -19.586 1.00 66.50 293 VAL A N 1
ATOM 2320 C CA . VAL A 1 293 ? 18.564 -16.205 -20.402 1.00 66.50 293 VAL A CA 1
ATOM 2321 C C . VAL A 1 293 ? 18.877 -16.925 -21.716 1.00 66.50 293 VAL A C 1
ATOM 2323 O O . VAL A 1 293 ? 18.115 -17.795 -22.127 1.00 66.50 293 VAL A O 1
ATOM 2326 N N . GLU A 1 294 ? 20.003 -16.623 -22.363 1.00 65.06 294 GLU A N 1
ATOM 2327 C CA . GLU A 1 294 ? 20.441 -17.322 -23.576 1.00 65.06 294 GLU A CA 1
ATOM 2328 C C . GLU A 1 294 ? 20.763 -18.793 -23.309 1.00 65.06 294 GLU A C 1
ATOM 2330 O O . GLU A 1 294 ? 20.301 -19.659 -24.056 1.00 65.06 294 GLU A O 1
ATOM 2335 N N . LYS A 1 295 ? 21.487 -19.094 -22.225 1.00 66.62 295 LYS A N 1
ATOM 2336 C CA . LYS A 1 295 ? 21.771 -20.473 -21.805 1.00 66.62 295 LYS A CA 1
ATOM 2337 C C . LYS A 1 295 ? 20.480 -21.254 -21.532 1.00 66.62 295 LYS A C 1
ATOM 2339 O O . LYS A 1 295 ? 20.320 -22.369 -22.022 1.00 66.62 295 LYS A O 1
ATOM 2344 N N . GLU A 1 296 ? 19.536 -20.642 -20.825 1.00 63.72 296 GLU A N 1
ATOM 2345 C CA . GLU A 1 296 ? 18.261 -21.262 -20.447 1.00 63.72 296 GLU A CA 1
ATOM 2346 C C . GLU A 1 296 ? 17.260 -21.370 -21.612 1.00 63.72 296 GLU A C 1
ATOM 2348 O O . GLU A 1 296 ? 16.458 -22.306 -21.668 1.00 63.72 296 GLU A O 1
ATOM 2353 N N . ARG A 1 297 ? 17.343 -20.477 -22.611 1.00 58.88 297 ARG A N 1
ATOM 2354 C CA . ARG A 1 297 ? 16.575 -20.576 -23.867 1.00 58.88 297 ARG A CA 1
ATOM 2355 C C . ARG A 1 297 ? 16.834 -21.902 -24.583 1.00 58.88 297 ARG A C 1
ATOM 2357 O O . ARG A 1 297 ? 15.925 -22.437 -25.209 1.00 58.88 297 ARG A O 1
ATOM 2364 N N . HIS A 1 298 ? 18.054 -22.422 -24.480 1.00 55.78 298 HIS A N 1
ATOM 2365 C CA . HIS A 1 298 ? 18.455 -23.685 -25.099 1.00 55.78 298 HIS A CA 1
ATOM 2366 C C . HIS A 1 298 ? 18.088 -24.900 -24.229 1.00 55.78 298 HIS A C 1
ATOM 2368 O O . HIS A 1 298 ? 17.993 -26.008 -24.748 1.00 55.78 298 HIS A O 1
ATOM 2374 N N . ALA A 1 299 ? 17.839 -24.693 -22.930 1.00 53.66 299 ALA A N 1
ATOM 2375 C CA . ALA A 1 299 ? 17.524 -25.734 -21.949 1.00 53.66 299 ALA A CA 1
ATOM 2376 C C . ALA A 1 299 ? 16.013 -25.988 -21.753 1.00 53.66 299 ALA A C 1
ATOM 2378 O O . ALA A 1 299 ? 15.633 -26.840 -20.957 1.00 53.66 299 ALA A O 1
ATOM 2379 N N . GLY A 1 300 ? 15.136 -25.278 -22.474 1.00 52.25 300 GLY A N 1
ATOM 2380 C CA . GLY A 1 300 ? 13.683 -25.478 -22.389 1.00 52.25 300 GLY A CA 1
ATOM 2381 C C . GLY A 1 300 ? 12.981 -24.685 -21.279 1.00 52.25 300 GLY A C 1
ATOM 2382 O O . GLY A 1 300 ? 11.786 -24.878 -21.075 1.00 52.25 300 GLY A O 1
ATOM 2383 N N . LEU A 1 301 ? 13.664 -23.737 -20.624 1.00 50.22 301 LEU A N 1
ATOM 2384 C CA . LEU A 1 301 ? 13.093 -22.877 -19.572 1.00 50.22 301 LEU A CA 1
ATOM 2385 C C . LEU A 1 301 ? 11.948 -21.969 -20.077 1.00 50.22 301 LEU A C 1
ATOM 2387 O O . LEU A 1 301 ? 11.119 -21.499 -19.306 1.00 50.22 301 LEU A O 1
ATOM 2391 N N . LEU A 1 302 ? 11.883 -21.743 -21.393 1.00 52.09 302 LEU A N 1
ATOM 2392 C CA . LEU A 1 302 ? 10.800 -21.030 -22.087 1.00 52.09 302 LEU A CA 1
ATOM 2393 C C . LEU A 1 302 ? 9.718 -21.974 -22.648 1.00 52.09 302 LEU A C 1
ATOM 2395 O O . LEU A 1 302 ? 8.804 -21.524 -23.334 1.00 52.09 302 LEU A O 1
ATOM 2399 N N . GLY A 1 303 ? 9.866 -23.282 -22.426 1.00 45.56 303 GLY A N 1
ATOM 2400 C CA . GLY A 1 303 ? 9.237 -24.316 -23.235 1.00 45.56 303 GLY A CA 1
ATOM 2401 C C . GLY A 1 303 ? 7.829 -24.734 -22.832 1.00 45.56 303 GLY A C 1
ATOM 2402 O O . GLY A 1 303 ? 7.100 -25.156 -23.722 1.00 45.56 303 GLY A O 1
ATOM 2403 N N . VAL A 1 304 ? 7.413 -24.673 -21.555 1.00 44.75 304 VAL A N 1
ATOM 2404 C CA . VAL A 1 304 ? 6.146 -25.351 -21.180 1.00 44.75 304 VAL A CA 1
ATOM 2405 C C . VAL A 1 304 ? 5.260 -24.644 -20.142 1.00 44.75 304 VAL A C 1
ATOM 2407 O O . VAL A 1 304 ? 4.055 -24.866 -20.171 1.00 44.75 304 VAL A O 1
ATOM 2410 N N . THR A 1 305 ? 5.741 -23.723 -19.302 1.00 45.72 305 THR A N 1
ATOM 2411 C CA . THR A 1 305 ? 4.848 -22.961 -18.399 1.00 45.72 305 THR A CA 1
ATOM 2412 C C . THR A 1 305 ? 5.262 -21.489 -18.342 1.00 45.72 305 THR A C 1
ATOM 2414 O O . THR A 1 305 ? 6.308 -21.121 -17.819 1.00 45.72 305 THR A O 1
ATOM 2417 N N . GLY A 1 306 ? 4.453 -20.621 -18.952 1.00 50.16 306 GLY A N 1
ATOM 2418 C CA . GLY A 1 306 ? 4.746 -19.204 -19.222 1.00 50.16 306 GLY A CA 1
ATOM 2419 C C . GLY A 1 306 ? 4.847 -18.261 -18.025 1.00 50.16 306 GLY A C 1
ATOM 2420 O O . GLY A 1 306 ? 4.791 -17.049 -18.205 1.00 50.16 306 GLY A O 1
ATOM 2421 N N . TYR A 1 307 ? 4.950 -18.796 -16.817 1.00 54.09 307 TYR A N 1
ATOM 2422 C CA . TYR A 1 307 ? 4.713 -18.080 -15.575 1.00 54.09 307 TYR A CA 1
ATOM 2423 C C . TYR A 1 307 ? 5.540 -18.755 -14.487 1.00 54.09 307 TYR A C 1
ATOM 2425 O O . TYR A 1 307 ? 5.036 -19.558 -13.718 1.00 54.09 307 TYR A O 1
ATOM 2433 N N . SER A 1 308 ? 6.845 -18.490 -14.494 1.00 63.97 308 SER A N 1
ATOM 2434 C CA . SER A 1 308 ? 7.763 -18.940 -13.451 1.00 63.97 308 SER A CA 1
ATOM 2435 C C . SER A 1 308 ? 8.289 -17.732 -12.680 1.00 63.97 308 SER A C 1
ATOM 2437 O O . SER A 1 308 ? 8.436 -16.636 -13.236 1.00 63.97 308 SER A O 1
ATOM 2439 N N . LYS A 1 309 ? 8.609 -17.920 -11.398 1.00 67.69 309 LYS A N 1
ATOM 2440 C CA . LYS A 1 309 ? 9.202 -16.882 -10.539 1.00 67.69 309 LYS A CA 1
ATOM 2441 C C . LYS A 1 309 ? 10.424 -16.185 -11.174 1.00 67.69 309 LYS A C 1
ATOM 2443 O O . LYS A 1 309 ? 10.482 -14.955 -11.114 1.00 67.69 309 LYS A O 1
ATOM 2448 N N . PRO A 1 310 ? 11.351 -16.893 -11.860 1.00 67.88 310 PRO A N 1
ATOM 2449 C CA . PRO A 1 310 ? 12.434 -16.266 -12.623 1.00 67.88 310 PRO A CA 1
ATOM 2450 C C . PRO A 1 310 ? 11.960 -15.335 -13.734 1.00 67.88 310 PRO A C 1
ATOM 2452 O O . PRO A 1 310 ? 12.527 -14.260 -13.914 1.00 67.88 310 PRO A O 1
ATOM 2455 N N . LEU A 1 311 ? 10.929 -15.738 -14.485 1.00 69.31 311 LEU A N 1
ATOM 2456 C CA . LEU A 1 311 ? 10.400 -14.946 -15.592 1.00 69.31 311 LEU A CA 1
ATOM 2457 C C . LEU A 1 311 ? 9.719 -13.678 -15.072 1.00 69.31 311 LEU A C 1
ATOM 2459 O O . LEU A 1 311 ? 9.934 -12.609 -15.633 1.00 69.31 311 LEU A O 1
ATOM 2463 N N . ALA A 1 312 ? 8.949 -13.781 -13.985 1.00 72.88 312 ALA A N 1
ATOM 2464 C CA . ALA A 1 312 ? 8.333 -12.626 -13.336 1.00 72.88 312 ALA A CA 1
ATOM 2465 C C . ALA A 1 312 ? 9.389 -11.652 -12.785 1.00 72.88 312 ALA A C 1
ATOM 2467 O O . ALA A 1 312 ? 9.293 -10.451 -13.023 1.00 72.88 312 ALA A O 1
ATOM 2468 N N . ALA A 1 313 ? 10.438 -12.158 -12.126 1.00 75.38 313 ALA A N 1
ATOM 2469 C CA . ALA A 1 313 ? 11.542 -11.333 -11.628 1.00 75.38 313 ALA A CA 1
ATOM 2470 C C . ALA A 1 313 ? 12.308 -10.639 -12.767 1.00 75.38 313 ALA A C 1
ATOM 2472 O O . ALA A 1 313 ? 12.570 -9.437 -12.698 1.00 75.38 313 ALA A O 1
ATOM 2473 N N . LEU A 1 314 ? 12.617 -11.374 -13.842 1.00 75.31 314 LEU A N 1
ATOM 2474 C CA . LEU A 1 314 ? 13.220 -10.815 -15.050 1.00 75.31 314 LEU A CA 1
ATOM 2475 C C . LEU A 1 314 ? 12.321 -9.740 -15.668 1.00 75.31 314 LEU A C 1
ATOM 2477 O O . LEU A 1 314 ? 12.804 -8.677 -16.044 1.00 75.31 314 LEU A O 1
ATOM 2481 N N . TYR A 1 315 ? 11.019 -10.001 -15.757 1.00 76.38 315 TYR A N 1
ATOM 2482 C CA . TYR A 1 315 ? 10.047 -9.064 -16.304 1.00 76.38 315 TYR A CA 1
ATOM 2483 C C . TYR A 1 315 ? 9.987 -7.761 -15.502 1.00 76.38 315 TYR A C 1
ATOM 2485 O O . TYR A 1 315 ? 10.107 -6.685 -16.084 1.00 76.38 315 TYR A O 1
ATOM 2493 N N . SER A 1 316 ? 9.863 -7.837 -14.176 1.00 82.31 316 SER A N 1
ATOM 2494 C CA . SER A 1 316 ? 9.864 -6.653 -13.308 1.00 82.31 316 SER A CA 1
ATOM 2495 C C . SER A 1 316 ? 11.161 -5.858 -13.445 1.00 82.31 316 SER A C 1
ATOM 2497 O O . SER A 1 316 ? 11.122 -4.643 -13.627 1.00 82.31 316 SER A O 1
ATOM 2499 N N . TYR A 1 317 ? 12.304 -6.548 -13.492 1.00 82.50 317 TYR A N 1
ATOM 2500 C CA . TYR A 1 317 ? 13.604 -5.916 -13.699 1.00 82.50 317 TYR A CA 1
ATOM 2501 C C . TYR A 1 317 ? 13.724 -5.209 -15.060 1.00 82.50 317 TYR A C 1
ATOM 2503 O O . TYR A 1 317 ? 14.277 -4.112 -15.158 1.00 82.50 317 TYR A O 1
ATOM 2511 N N . LEU A 1 318 ? 13.170 -5.806 -16.119 1.00 79.94 318 LEU A N 1
ATOM 2512 C CA . LEU A 1 318 ? 13.082 -5.176 -17.435 1.00 79.94 318 LEU A CA 1
ATOM 2513 C C . LEU A 1 318 ? 12.241 -3.897 -17.375 1.00 79.94 318 LEU A C 1
ATOM 2515 O O . LEU A 1 318 ? 12.658 -2.866 -17.902 1.00 79.94 318 LEU A O 1
ATOM 2519 N N . LEU A 1 319 ? 11.084 -3.934 -16.709 1.00 83.81 319 LEU A N 1
ATOM 2520 C CA . LEU A 1 319 ? 10.247 -2.746 -16.542 1.00 83.81 319 LEU A CA 1
ATOM 2521 C C . LEU A 1 319 ? 10.929 -1.661 -15.704 1.00 83.81 319 LEU A C 1
ATOM 2523 O O . LEU A 1 319 ? 10.809 -0.487 -16.041 1.00 83.81 319 LEU A O 1
ATOM 2527 N N . TYR A 1 320 ? 11.675 -2.035 -14.664 1.00 87.31 320 TYR A N 1
ATOM 2528 C CA . TYR A 1 320 ? 12.508 -1.109 -13.898 1.00 87.31 320 TYR A CA 1
ATOM 2529 C C . TYR A 1 320 ? 13.515 -0.383 -14.803 1.00 87.31 320 TYR A C 1
ATOM 2531 O O . TYR A 1 320 ? 13.557 0.848 -14.821 1.00 87.31 320 TYR A O 1
ATOM 2539 N N . ALA A 1 321 ? 14.270 -1.125 -15.620 1.00 81.69 321 ALA A N 1
ATOM 2540 C CA . ALA A 1 321 ? 15.223 -0.536 -16.559 1.00 81.69 321 ALA A CA 1
ATOM 2541 C C . ALA A 1 321 ? 14.538 0.395 -17.579 1.00 81.69 321 ALA A C 1
ATOM 2543 O O . ALA A 1 321 ? 15.045 1.479 -17.869 1.00 81.69 321 ALA A O 1
ATOM 2544 N N . ASP A 1 322 ? 13.364 0.014 -18.093 1.00 82.06 322 ASP A N 1
ATOM 2545 C CA . ASP A 1 322 ? 12.559 0.864 -18.978 1.00 82.06 322 ASP A CA 1
ATOM 2546 C C . ASP A 1 322 ? 12.086 2.153 -18.292 1.00 82.06 322 ASP A C 1
ATOM 2548 O O . ASP A 1 322 ? 12.168 3.218 -18.903 1.00 82.06 322 ASP A O 1
ATOM 2552 N N . CYS A 1 323 ? 11.670 2.093 -17.024 1.00 86.50 323 CYS A N 1
ATOM 2553 C CA . CYS A 1 323 ? 11.337 3.274 -16.227 1.00 86.50 323 CYS A CA 1
ATOM 2554 C C . CYS A 1 323 ? 12.534 4.223 -16.087 1.00 86.50 323 CYS A C 1
ATOM 2556 O O . CYS A 1 323 ? 12.381 5.421 -16.324 1.00 86.50 323 CYS A O 1
ATOM 2558 N N . LEU A 1 324 ? 13.732 3.710 -15.781 1.00 84.00 324 LEU A N 1
ATOM 2559 C CA . LEU A 1 324 ? 14.945 4.535 -15.704 1.00 84.00 324 LEU A CA 1
ATOM 2560 C C . LEU A 1 324 ? 15.264 5.201 -17.050 1.00 84.00 324 LEU A C 1
ATOM 2562 O O . LEU A 1 324 ? 15.517 6.403 -17.110 1.00 84.00 324 LEU A O 1
ATOM 2566 N N . ILE A 1 325 ? 15.205 4.446 -18.152 1.00 78.12 325 ILE A N 1
ATOM 2567 C CA . ILE A 1 325 ? 15.434 4.984 -19.503 1.00 78.12 325 ILE A CA 1
ATOM 2568 C C . ILE A 1 325 ? 14.391 6.053 -19.844 1.00 78.12 325 ILE A C 1
ATOM 2570 O O . ILE A 1 325 ? 14.726 7.093 -20.417 1.00 78.12 325 ILE A O 1
ATOM 2574 N N . PHE A 1 326 ? 13.125 5.800 -19.509 1.00 83.44 326 PHE A N 1
ATOM 2575 C CA . PHE A 1 326 ? 12.032 6.736 -19.729 1.00 83.44 326 PHE A CA 1
ATOM 2576 C C . PHE A 1 326 ? 12.247 8.034 -18.953 1.00 83.44 326 PHE A C 1
ATOM 2578 O O . PHE A 1 326 ? 12.131 9.104 -19.553 1.00 83.44 326 PHE A O 1
ATOM 2585 N N . GLN A 1 327 ? 12.620 7.936 -17.672 1.00 83.75 327 GLN A N 1
ATOM 2586 C CA . GLN A 1 327 ? 12.961 9.074 -16.823 1.00 83.75 327 GLN A CA 1
ATOM 2587 C C . GLN A 1 327 ? 14.024 9.933 -17.497 1.00 83.75 327 GLN A C 1
ATOM 2589 O O . GLN A 1 327 ? 13.786 11.106 -17.751 1.00 83.75 327 GLN A O 1
ATOM 2594 N N . ILE A 1 328 ? 15.161 9.345 -17.877 1.00 76.81 328 ILE A N 1
ATOM 2595 C CA . ILE A 1 328 ? 16.286 10.110 -18.427 1.00 76.81 328 ILE A CA 1
ATOM 2596 C C . ILE A 1 328 ? 15.922 10.791 -19.749 1.00 76.81 328 ILE A C 1
ATOM 2598 O O . ILE A 1 328 ? 16.369 11.901 -20.014 1.00 76.81 328 ILE A O 1
ATOM 2602 N N . ARG A 1 329 ? 15.107 10.144 -20.591 1.00 77.25 329 ARG A N 1
ATOM 2603 C CA . ARG A 1 329 ? 14.640 10.746 -21.850 1.00 77.25 329 ARG A CA 1
ATOM 2604 C C . ARG A 1 329 ? 13.763 11.977 -21.627 1.00 77.25 329 ARG A C 1
ATOM 2606 O O . ARG A 1 329 ? 13.761 12.861 -22.479 1.00 77.25 329 ARG A O 1
ATOM 2613 N N . HIS A 1 330 ? 13.009 12.008 -20.531 1.00 79.19 330 HIS A N 1
ATOM 2614 C CA . HIS A 1 330 ? 12.130 13.127 -20.188 1.00 79.19 330 HIS A CA 1
ATOM 2615 C C . HIS A 1 330 ? 12.834 14.167 -19.313 1.00 79.19 330 HIS A C 1
ATOM 2617 O O . HIS A 1 330 ? 12.508 15.349 -19.404 1.00 79.19 330 HIS A O 1
ATOM 2623 N N . SER A 1 331 ? 13.867 13.767 -18.567 1.00 70.44 331 SER A N 1
ATOM 2624 C CA . SER A 1 331 ? 14.845 14.671 -17.980 1.00 70.44 331 SER A CA 1
ATOM 2625 C C . SER A 1 331 ? 15.515 15.456 -19.096 1.00 70.44 331 SER A C 1
ATOM 2627 O O . SER A 1 331 ? 16.404 14.962 -19.787 1.00 70.44 331 SER A O 1
ATOM 2629 N N . ARG A 1 332 ? 15.132 16.724 -19.265 1.00 62.06 332 ARG A N 1
ATOM 2630 C CA . ARG A 1 332 ? 16.021 17.695 -19.901 1.00 62.06 332 ARG A CA 1
ATOM 2631 C C . ARG A 1 332 ? 17.251 17.767 -19.003 1.00 62.06 332 ARG A C 1
ATOM 2633 O O . ARG A 1 332 ? 17.231 18.486 -18.014 1.00 62.06 332 ARG A O 1
ATOM 2640 N N . LEU A 1 333 ? 18.269 16.952 -19.289 1.00 57.34 333 LEU A N 1
ATOM 2641 C CA . LEU A 1 333 ? 19.579 16.995 -18.641 1.00 57.34 333 LEU A CA 1
ATOM 2642 C C . LEU A 1 333 ? 20.218 18.343 -19.016 1.00 57.34 333 LEU A C 1
ATOM 2644 O O . LEU A 1 333 ? 21.056 18.404 -19.916 1.00 57.34 333 LEU A O 1
ATOM 2648 N N . SER A 1 334 ? 19.714 19.442 -18.452 1.00 47.62 334 SER A N 1
ATOM 2649 C CA . SER A 1 334 ? 20.266 20.773 -18.641 1.00 47.62 334 SER A CA 1
ATOM 2650 C C . SER A 1 334 ? 21.324 21.015 -17.573 1.00 47.62 334 SER A C 1
ATOM 2652 O O . SER A 1 334 ? 21.201 20.606 -16.419 1.00 47.62 334 SER A O 1
ATOM 2654 N N . THR A 1 335 ? 22.371 21.721 -17.975 1.00 47.41 335 THR A N 1
ATOM 2655 C CA . THR A 1 335 ? 23.458 22.219 -17.128 1.00 47.41 335 THR A CA 1
ATOM 2656 C C . THR A 1 335 ? 22.989 23.188 -16.031 1.00 47.41 335 THR A C 1
ATOM 2658 O O . THR A 1 335 ? 23.782 23.562 -15.173 1.00 47.41 335 THR A O 1
ATOM 2661 N N . GLU A 1 336 ? 21.708 23.575 -16.008 1.00 47.28 336 GLU A N 1
ATOM 2662 C CA . GLU A 1 336 ? 21.138 24.533 -15.049 1.00 47.28 336 GLU A CA 1
ATOM 2663 C C . GLU A 1 336 ? 20.922 23.957 -13.640 1.00 47.28 336 GLU A C 1
ATOM 2665 O O . GLU A 1 336 ? 20.787 24.724 -12.692 1.00 47.28 336 GLU A O 1
ATOM 2670 N N . TYR A 1 337 ? 20.957 22.632 -13.462 1.00 50.41 337 TYR A N 1
ATOM 2671 C CA . TYR A 1 337 ? 20.732 21.985 -12.158 1.00 50.41 337 TYR A CA 1
ATOM 2672 C C . TYR A 1 337 ? 22.022 21.630 -11.397 1.00 50.41 337 TYR A C 1
ATOM 2674 O O . TYR A 1 337 ? 22.008 20.772 -10.518 1.00 50.41 337 TYR A O 1
ATOM 2682 N N . GLY A 1 338 ? 23.154 22.262 -11.730 1.00 46.62 338 GLY A N 1
ATOM 2683 C CA . GLY A 1 338 ? 24.433 22.010 -11.048 1.00 46.62 338 GLY A CA 1
ATOM 2684 C C . GLY A 1 338 ? 25.025 20.623 -11.325 1.00 46.62 338 GLY A C 1
ATOM 2685 O O . GLY A 1 338 ? 25.880 20.154 -10.577 1.00 46.62 338 GLY A O 1
ATOM 2686 N N . MET A 1 339 ? 24.572 19.962 -12.394 1.00 51.53 339 MET A N 1
ATOM 2687 C CA . MET A 1 339 ? 25.111 18.677 -12.827 1.00 51.53 339 MET A CA 1
ATOM 2688 C C . MET A 1 339 ? 26.558 18.849 -13.295 1.00 51.53 339 MET A C 1
ATOM 2690 O O . MET A 1 339 ? 26.849 19.710 -14.128 1.00 51.53 339 MET A O 1
ATOM 2694 N N . VAL A 1 340 ? 27.457 17.992 -12.808 1.00 55.88 340 VAL A N 1
ATOM 2695 C CA . VAL A 1 340 ? 28.796 17.874 -13.391 1.00 55.88 340 VAL A CA 1
ATOM 2696 C C . VAL A 1 340 ? 28.618 17.299 -14.796 1.00 55.88 340 VAL A C 1
ATOM 2698 O O . VAL A 1 340 ? 27.987 16.257 -14.966 1.00 55.88 340 VAL A O 1
ATOM 2701 N N . GLU A 1 341 ? 29.150 17.980 -15.809 1.00 56.34 341 GLU A N 1
ATOM 2702 C CA . GLU A 1 341 ? 29.042 17.604 -17.229 1.00 56.34 341 GLU A CA 1
ATOM 2703 C C . GLU A 1 341 ? 29.445 16.134 -17.477 1.00 56.34 341 GLU A C 1
ATOM 2705 O O . GLU A 1 341 ? 28.835 15.432 -18.281 1.00 56.34 341 GLU A O 1
ATOM 2710 N N . GLU A 1 342 ? 30.387 15.629 -16.677 1.00 59.75 342 GLU A N 1
ATOM 2711 C CA . GLU A 1 342 ? 30.834 14.234 -16.639 1.00 59.75 342 GLU A CA 1
ATOM 2712 C C . GLU A 1 342 ? 29.725 13.233 -16.262 1.00 59.75 342 GLU A C 1
ATOM 2714 O O . GLU A 1 342 ? 29.620 12.179 -16.883 1.00 59.75 342 GLU A O 1
ATOM 2719 N N . GLN A 1 343 ? 28.846 13.558 -15.305 1.00 59.47 343 GLN A N 1
ATOM 2720 C CA . GLN A 1 343 ? 27.736 12.683 -14.897 1.00 59.47 343 GLN A CA 1
ATOM 2721 C C . GLN A 1 343 ? 26.655 12.606 -15.982 1.00 59.47 343 GLN A C 1
ATOM 2723 O O . GLN A 1 343 ? 26.108 11.537 -16.254 1.00 59.47 343 GLN A O 1
ATOM 2728 N N . VAL A 1 344 ? 26.360 13.740 -16.628 1.00 58.78 344 VAL A N 1
ATOM 2729 C CA . VAL A 1 344 ? 25.434 13.812 -17.770 1.00 58.78 344 VAL A CA 1
ATOM 2730 C C . VAL A 1 344 ? 25.945 12.927 -18.905 1.00 58.78 344 VAL A C 1
ATOM 2732 O O . VAL A 1 344 ? 25.174 12.173 -19.506 1.00 58.78 344 VAL A O 1
ATOM 2735 N N . GLU A 1 345 ? 27.242 13.014 -19.195 1.00 62.75 345 GLU A N 1
ATOM 2736 C CA . GLU A 1 345 ? 27.863 12.289 -20.295 1.00 62.75 345 GLU A CA 1
ATOM 2737 C C . GLU A 1 345 ? 28.016 10.792 -19.993 1.00 62.75 345 GLU A C 1
ATOM 2739 O O . GLU A 1 345 ? 27.757 9.972 -20.874 1.00 62.75 345 GLU A O 1
ATOM 2744 N N . ASP A 1 346 ? 28.311 10.408 -18.746 1.00 66.31 346 ASP A N 1
ATOM 2745 C CA . ASP A 1 346 ? 28.315 9.004 -18.319 1.00 66.31 346 ASP A CA 1
ATOM 2746 C C . ASP A 1 346 ? 26.908 8.387 -18.425 1.00 66.31 346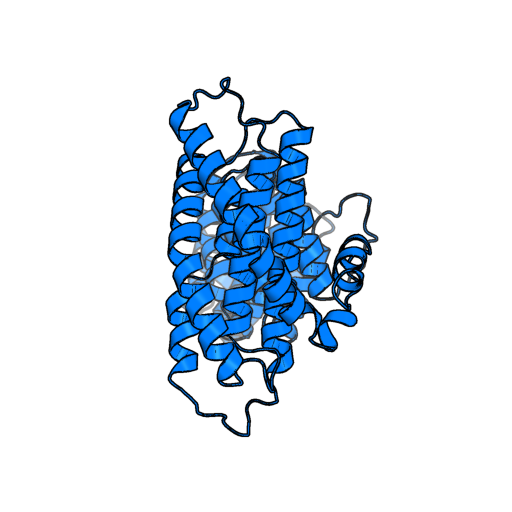 ASP A C 1
ATOM 2748 O O . ASP A 1 346 ? 26.729 7.309 -19.002 1.00 66.31 346 ASP A O 1
ATOM 2752 N N . ILE A 1 347 ? 25.863 9.102 -17.990 1.00 61.56 347 ILE A N 1
ATOM 2753 C CA . ILE A 1 347 ? 24.465 8.673 -18.166 1.00 61.56 347 ILE A CA 1
ATOM 2754 C C . ILE A 1 347 ? 24.130 8.496 -19.657 1.00 61.56 347 ILE A C 1
ATOM 2756 O O . ILE A 1 347 ? 23.557 7.471 -20.044 1.00 61.56 347 ILE A O 1
ATOM 2760 N N . ARG A 1 348 ? 24.508 9.453 -20.516 1.00 62.75 348 ARG A N 1
ATOM 2761 C CA . ARG A 1 348 ? 24.293 9.375 -21.974 1.00 62.75 348 ARG A CA 1
ATOM 2762 C C . ARG A 1 348 ? 25.045 8.205 -22.606 1.00 62.75 348 ARG A C 1
ATOM 2764 O O . ARG A 1 348 ? 24.460 7.475 -23.409 1.00 62.75 348 ARG A O 1
ATOM 2771 N N . CYS A 1 349 ? 26.302 7.989 -22.230 1.00 65.00 349 CYS A N 1
ATOM 2772 C CA . CYS A 1 349 ? 27.129 6.891 -22.725 1.00 65.00 349 CYS A CA 1
ATOM 2773 C C . CYS A 1 349 ? 26.552 5.527 -22.334 1.00 65.00 349 CYS A C 1
ATOM 2775 O O . CYS A 1 349 ? 26.412 4.647 -23.190 1.00 65.00 349 CYS A O 1
ATOM 2777 N N . ASN A 1 350 ? 26.152 5.356 -21.072 1.00 62.44 350 ASN A N 1
ATOM 2778 C CA . ASN A 1 350 ? 25.516 4.126 -20.603 1.00 62.44 350 ASN A CA 1
ATOM 2779 C C . ASN A 1 350 ? 24.153 3.899 -21.282 1.00 62.44 350 ASN A C 1
ATOM 2781 O O . ASN A 1 350 ? 23.845 2.775 -21.683 1.00 62.44 350 ASN A O 1
ATOM 2785 N N . LEU A 1 351 ? 23.369 4.956 -21.521 1.00 58.91 351 LEU A N 1
ATOM 2786 C CA . LEU A 1 351 ? 22.118 4.879 -22.281 1.00 58.91 351 LEU A CA 1
ATOM 2787 C C . LEU A 1 351 ? 22.309 4.459 -23.735 1.00 58.91 351 LEU A C 1
ATOM 2789 O O . LEU A 1 351 ? 21.548 3.633 -24.231 1.00 58.91 351 LEU A O 1
ATOM 2793 N N . LEU A 1 352 ? 23.308 5.005 -24.427 1.00 62.34 352 LEU A N 1
ATOM 2794 C CA . LEU A 1 352 ? 23.647 4.616 -25.799 1.00 62.34 352 LEU A CA 1
ATOM 2795 C C . LEU A 1 352 ? 24.038 3.135 -25.879 1.00 62.34 352 LEU A C 1
ATOM 2797 O O . LEU A 1 352 ? 23.678 2.448 -26.836 1.00 62.34 352 LEU A O 1
ATOM 2801 N N . GLN A 1 353 ? 24.734 2.615 -24.867 1.00 61.56 353 GLN A N 1
ATOM 2802 C CA . GLN A 1 353 ? 25.073 1.192 -24.783 1.00 61.56 353 GLN A CA 1
ATOM 2803 C C . GLN A 1 353 ? 23.847 0.316 -24.478 1.00 61.56 353 GLN A C 1
ATOM 2805 O O . GLN A 1 353 ? 23.653 -0.704 -25.139 1.00 61.56 353 GLN A O 1
ATOM 2810 N N . LEU A 1 354 ? 22.966 0.738 -23.565 1.00 57.03 354 LEU A N 1
ATOM 2811 C CA . LEU A 1 354 ? 21.694 0.054 -23.287 1.00 57.03 354 LEU A CA 1
ATOM 2812 C C . LEU A 1 354 ? 20.742 0.082 -24.496 1.00 57.03 354 LEU A C 1
ATOM 2814 O O . LEU A 1 354 ? 20.063 -0.900 -24.780 1.00 57.03 354 LEU A O 1
ATOM 2818 N N . GLN A 1 355 ? 20.736 1.164 -25.276 1.00 57.53 355 GLN A N 1
ATOM 2819 C CA . GLN A 1 355 ? 19.991 1.246 -26.535 1.00 57.53 355 GLN A CA 1
ATOM 2820 C C . GLN A 1 355 ? 20.562 0.325 -27.617 1.00 57.53 355 GLN A C 1
ATOM 2822 O O . GLN A 1 355 ? 19.802 -0.190 -28.428 1.00 57.53 355 GLN A O 1
ATOM 2827 N N . LYS A 1 356 ? 21.866 0.032 -27.625 1.00 55.72 356 LYS A N 1
ATOM 2828 C CA . LYS A 1 356 ? 22.417 -1.031 -28.488 1.00 55.72 356 LYS A CA 1
ATOM 2829 C C . LYS A 1 3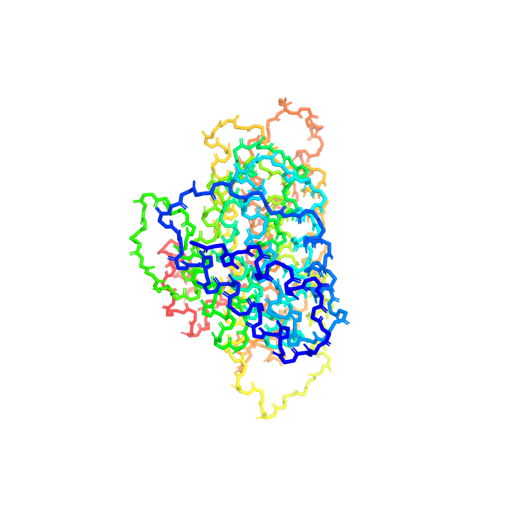56 ? 21.957 -2.422 -28.035 1.00 55.72 356 LYS A C 1
ATOM 2831 O O . LYS A 1 356 ? 21.713 -3.284 -28.875 1.00 55.72 356 LYS A O 1
ATOM 2836 N N . ALA A 1 357 ? 21.722 -2.613 -26.735 1.00 52.88 357 ALA A N 1
ATOM 2837 C CA . ALA A 1 357 ? 21.062 -3.803 -26.195 1.00 52.88 357 ALA A CA 1
ATOM 2838 C C . ALA A 1 357 ? 19.539 -3.851 -26.469 1.00 52.88 357 ALA A C 1
ATOM 2840 O O . ALA A 1 357 ? 18.893 -4.853 -26.163 1.00 52.88 357 ALA A O 1
ATOM 2841 N N . HIS A 1 358 ? 18.953 -2.834 -27.117 1.00 49.34 358 HIS A N 1
ATOM 2842 C CA . HIS A 1 358 ? 17.539 -2.816 -27.510 1.00 49.34 358 HIS A CA 1
ATOM 2843 C C . HIS A 1 358 ? 17.166 -3.962 -28.472 1.00 49.34 358 HIS A C 1
ATOM 2845 O O . HIS A 1 358 ? 16.009 -4.370 -28.519 1.00 49.34 358 HIS A O 1
ATOM 2851 N N . LEU A 1 359 ? 18.116 -4.544 -29.213 1.00 48.31 359 LEU A N 1
ATOM 2852 C CA . LEU A 1 359 ? 17.846 -5.770 -29.979 1.00 48.31 359 LEU A CA 1
ATOM 2853 C C . LEU A 1 359 ? 17.480 -6.945 -29.055 1.00 48.31 359 LEU A C 1
ATOM 2855 O O . LEU A 1 359 ? 16.530 -7.673 -29.326 1.00 48.31 359 LEU A O 1
ATOM 2859 N N . LEU A 1 360 ? 18.176 -7.082 -27.924 1.00 50.28 360 LEU A N 1
ATOM 2860 C CA . LEU A 1 360 ? 17.872 -8.080 -26.895 1.00 50.28 360 LEU A CA 1
ATOM 2861 C C . LEU A 1 360 ? 16.590 -7.729 -26.135 1.00 50.28 360 LEU A C 1
ATOM 2863 O O . LEU A 1 360 ? 15.846 -8.629 -25.771 1.00 50.28 360 LEU A O 1
ATOM 2867 N N . TRP A 1 361 ? 16.284 -6.440 -25.965 1.00 55.22 361 TRP A N 1
ATOM 2868 C CA . TRP A 1 361 ? 14.989 -5.970 -25.459 1.00 55.22 361 TRP A CA 1
ATOM 2869 C C . TRP A 1 361 ? 13.826 -6.385 -26.369 1.00 55.22 361 TRP A C 1
ATOM 2871 O O . TRP A 1 361 ? 12.811 -6.879 -25.889 1.00 55.22 361 TRP A O 1
ATOM 2881 N N . VAL A 1 362 ? 13.974 -6.240 -27.690 1.00 54.56 362 VAL A N 1
ATOM 2882 C CA . VAL A 1 362 ? 12.978 -6.690 -28.678 1.00 54.56 362 VAL A CA 1
ATOM 2883 C C . VAL A 1 362 ? 12.833 -8.211 -28.654 1.00 54.56 362 VAL A C 1
ATOM 2885 O O . VAL A 1 362 ? 11.714 -8.708 -28.752 1.00 54.56 362 VAL A O 1
ATOM 2888 N N . VAL A 1 363 ? 13.927 -8.950 -28.459 1.00 49.34 363 VAL A N 1
ATOM 2889 C CA . VAL A 1 363 ? 13.901 -10.412 -28.304 1.00 49.34 363 VAL A CA 1
ATOM 2890 C C . VAL A 1 363 ? 13.235 -10.822 -26.987 1.00 49.34 363 VAL A C 1
ATOM 2892 O O . VAL A 1 363 ? 12.339 -11.657 -27.011 1.00 49.34 363 VAL A O 1
ATOM 2895 N N . ALA A 1 364 ? 13.581 -10.204 -25.856 1.00 52.16 364 ALA A N 1
ATOM 2896 C CA . ALA A 1 364 ? 12.980 -10.473 -24.550 1.00 52.16 364 ALA A CA 1
ATOM 2897 C C . ALA A 1 364 ? 11.482 -10.131 -24.536 1.00 52.16 364 ALA A C 1
ATOM 2899 O O . ALA A 1 364 ? 10.656 -10.956 -24.157 1.00 52.16 364 ALA A O 1
ATOM 2900 N N . MET A 1 365 ? 11.105 -8.955 -25.045 1.00 54.97 365 MET A N 1
ATOM 2901 C CA . MET A 1 365 ? 9.705 -8.548 -25.184 1.00 54.97 365 MET A CA 1
ATOM 2902 C C . MET A 1 365 ? 8.958 -9.374 -26.234 1.00 54.97 365 MET A C 1
ATOM 2904 O O . MET A 1 365 ? 7.761 -9.593 -26.087 1.00 54.97 365 MET A O 1
ATOM 2908 N N . GLY A 1 366 ? 9.633 -9.851 -27.281 1.00 54.03 366 GLY A N 1
ATOM 2909 C CA . GLY A 1 366 ? 9.083 -10.798 -28.250 1.00 54.03 366 GLY A CA 1
ATOM 2910 C C . GLY A 1 366 ? 8.768 -12.150 -27.609 1.00 54.03 366 GLY A C 1
ATOM 2911 O O . GLY A 1 366 ? 7.661 -12.654 -27.769 1.00 54.03 366 GLY A O 1
ATOM 2912 N N . ILE A 1 367 ? 9.692 -12.680 -26.802 1.00 47.38 367 ILE A N 1
ATOM 2913 C CA . ILE A 1 367 ? 9.517 -13.906 -26.009 1.00 47.38 367 ILE A CA 1
ATOM 2914 C C . ILE A 1 367 ? 8.330 -13.763 -25.044 1.00 47.38 367 ILE A C 1
ATOM 2916 O O . ILE A 1 367 ? 7.506 -14.669 -24.942 1.00 47.38 367 ILE A O 1
ATOM 2920 N N . LEU A 1 368 ? 8.187 -12.602 -24.403 1.00 49.16 368 LEU A N 1
ATOM 2921 C CA . LEU A 1 368 ? 7.069 -12.304 -23.504 1.00 49.16 368 LEU A CA 1
ATOM 2922 C C . LEU A 1 368 ? 5.737 -12.099 -24.258 1.00 49.16 368 LEU A C 1
ATOM 2924 O O . LEU A 1 368 ? 4.692 -12.519 -23.777 1.00 49.16 368 LEU A O 1
ATOM 2928 N N . LYS A 1 369 ? 5.742 -11.517 -25.467 1.00 49.12 369 LYS A N 1
ATOM 2929 C CA . LYS A 1 369 ? 4.541 -11.326 -26.314 1.00 49.12 369 LYS A CA 1
ATOM 2930 C C . LYS A 1 369 ? 4.018 -12.612 -26.965 1.00 49.12 369 LYS A C 1
ATOM 2932 O O . LYS A 1 369 ? 2.846 -12.662 -27.338 1.00 49.12 369 LYS A O 1
ATOM 2937 N N . CYS A 1 370 ? 4.863 -13.626 -27.145 1.00 39.66 370 CYS A N 1
ATOM 2938 C CA . CYS A 1 370 ? 4.488 -14.909 -27.749 1.00 39.66 370 CYS A CA 1
ATOM 2939 C C . CYS A 1 370 ? 3.713 -15.844 -26.801 1.00 39.66 370 CYS A C 1
ATOM 2941 O O . CYS A 1 370 ? 3.292 -16.916 -27.228 1.00 39.66 370 CYS A O 1
ATOM 2943 N N . GLN A 1 371 ? 3.488 -15.447 -25.545 1.00 45.22 371 GLN A N 1
ATOM 2944 C CA . GLN A 1 371 ? 2.663 -16.187 -24.590 1.00 45.22 371 GLN A CA 1
ATOM 2945 C C . GLN A 1 371 ? 1.162 -15.903 -24.855 1.00 45.22 371 GLN A C 1
ATOM 2947 O O . GLN A 1 371 ? 0.729 -14.750 -24.752 1.00 45.22 371 GLN A O 1
ATOM 2952 N N . PRO A 1 372 ? 0.343 -16.918 -25.196 1.00 36.69 372 PRO A N 1
ATOM 2953 C CA . PRO A 1 372 ? -1.016 -16.741 -25.731 1.00 36.69 372 PRO A CA 1
ATOM 2954 C C . PRO A 1 372 ? -2.010 -16.044 -24.782 1.00 36.69 372 PRO A C 1
ATOM 2956 O O . PRO A 1 372 ? -3.001 -15.489 -25.248 1.00 36.69 372 PRO A O 1
ATOM 2959 N N . TYR A 1 373 ? -1.730 -15.987 -23.476 1.00 40.75 373 TYR A N 1
ATOM 2960 C CA . TYR A 1 373 ? -2.587 -15.329 -22.478 1.00 40.75 373 TYR A CA 1
ATOM 2961 C C . TYR A 1 373 ? -2.273 -13.842 -22.233 1.00 40.75 373 TYR A C 1
ATOM 2963 O O . TYR A 1 373 ? -3.101 -13.129 -21.673 1.00 40.75 373 TYR A O 1
ATOM 2971 N N . ILE A 1 374 ? -1.137 -13.313 -22.705 1.00 39.00 374 ILE A N 1
ATOM 2972 C CA . ILE A 1 374 ? -0.866 -11.859 -22.649 1.00 39.00 374 ILE A CA 1
ATOM 2973 C C . ILE A 1 374 ? -1.669 -11.112 -23.732 1.00 39.00 374 ILE A C 1
ATOM 2975 O O . ILE A 1 374 ? -1.970 -9.928 -23.588 1.00 39.00 374 ILE A O 1
ATOM 2979 N N . GLN A 1 375 ? -2.116 -11.810 -24.782 1.00 35.94 375 GLN A N 1
ATOM 2980 C CA . GLN A 1 375 ? -2.926 -11.234 -25.861 1.00 35.94 375 GLN A CA 1
ATOM 2981 C C . GLN A 1 375 ? -4.368 -10.885 -25.452 1.00 35.94 375 GLN A C 1
ATOM 2983 O O . GLN A 1 375 ? -4.999 -10.068 -26.126 1.00 35.94 375 GLN A O 1
ATOM 2988 N N . SER A 1 376 ? -4.897 -11.436 -24.350 1.00 36.41 376 SER A N 1
ATOM 2989 C CA . SER A 1 376 ? -6.237 -11.071 -23.857 1.00 36.41 376 SER A CA 1
ATOM 2990 C C . SER A 1 376 ? -6.282 -9.686 -23.200 1.00 36.41 376 SER A C 1
ATOM 2992 O O . SER A 1 376 ? -7.361 -9.115 -23.042 1.00 36.41 376 SER A O 1
ATOM 2994 N N . TYR A 1 377 ? -5.126 -9.101 -22.874 1.00 37.75 377 TYR A N 1
ATOM 2995 C CA . TYR A 1 377 ? -5.007 -7.725 -22.403 1.00 37.75 377 TYR A CA 1
ATOM 2996 C C . TYR A 1 377 ? -4.553 -6.837 -23.568 1.00 37.75 377 TYR A C 1
ATOM 2998 O O . TYR A 1 377 ? -3.379 -6.801 -23.928 1.00 37.75 377 TYR A O 1
ATOM 3006 N N . LYS A 1 378 ? -5.500 -6.126 -24.198 1.00 31.81 378 LYS A N 1
ATOM 3007 C CA . LYS A 1 378 ? -5.225 -5.203 -25.315 1.00 31.81 378 LYS A CA 1
ATOM 3008 C C . LYS A 1 378 ? -4.227 -4.111 -24.892 1.00 31.81 378 LYS A C 1
ATOM 3010 O O . LYS A 1 378 ? -4.616 -3.118 -24.283 1.00 31.81 378 LYS A O 1
ATOM 3015 N N . LEU A 1 379 ? -2.955 -4.280 -25.247 1.00 35.28 379 LEU A N 1
ATOM 3016 C CA . LEU A 1 379 ? -1.941 -3.221 -25.239 1.00 35.28 379 LEU A CA 1
ATOM 3017 C C . LEU A 1 379 ? -2.065 -2.352 -26.513 1.00 35.28 379 LEU A C 1
ATOM 3019 O O . LEU A 1 379 ? -2.517 -2.846 -27.549 1.00 35.28 379 LEU A O 1
ATOM 3023 N N . PRO A 1 380 ? -1.681 -1.062 -26.460 1.00 31.97 380 PRO A N 1
ATOM 3024 C CA . PRO A 1 380 ? -1.862 -0.116 -27.561 1.00 31.97 380 PRO A CA 1
ATOM 3025 C C . PRO A 1 380 ? -1.035 -0.467 -28.812 1.00 31.97 380 PRO A C 1
ATOM 3027 O O . PRO A 1 380 ? 0.096 -0.952 -28.748 1.00 31.97 380 PRO A O 1
ATOM 3030 N N . SER A 1 381 ? -1.623 -0.172 -29.972 1.00 32.69 381 SER A N 1
ATOM 3031 C CA . SER A 1 381 ? -1.265 -0.651 -31.315 1.00 32.69 381 SER A CA 1
ATOM 3032 C C . SER A 1 381 ? 0.126 -0.263 -31.838 1.00 32.69 381 SER A C 1
ATOM 3034 O O . SER A 1 381 ? 0.566 -0.796 -32.855 1.00 32.69 381 SER A O 1
ATOM 3036 N N . SER A 1 382 ? 0.855 0.626 -31.161 1.00 33.88 382 SER A N 1
ATOM 3037 C CA . SER A 1 382 ? 2.190 1.077 -31.586 1.00 33.88 382 SER A CA 1
ATOM 3038 C C . SER A 1 382 ? 3.271 -0.006 -31.461 1.00 33.88 382 SER A C 1
ATOM 3040 O O . SER A 1 382 ? 4.320 0.090 -32.092 1.00 33.88 382 SER A O 1
ATOM 3042 N N . ALA A 1 383 ? 3.007 -1.079 -30.710 1.00 34.47 383 ALA A N 1
ATOM 3043 C CA . ALA A 1 383 ? 3.941 -2.184 -30.501 1.00 34.47 383 ALA A CA 1
ATOM 3044 C C . ALA A 1 383 ? 3.833 -3.325 -31.541 1.00 34.47 383 ALA A C 1
ATOM 3046 O O . ALA A 1 383 ? 4.615 -4.279 -31.462 1.00 34.47 383 ALA A O 1
ATOM 3047 N N . LEU A 1 384 ? 2.872 -3.256 -32.475 1.00 33.12 384 LEU A N 1
ATOM 3048 C CA . LEU A 1 384 ? 2.602 -4.292 -33.491 1.00 33.12 384 LEU A CA 1
ATOM 3049 C C . LEU A 1 384 ? 3.408 -4.110 -34.786 1.00 33.12 384 LEU A C 1
ATOM 3051 O O . LEU A 1 384 ? 3.665 -5.084 -35.487 1.00 33.12 384 LEU A O 1
ATOM 3055 N N . LEU A 1 385 ? 3.866 -2.891 -35.081 1.00 29.28 385 LEU A N 1
ATOM 3056 C CA . LEU A 1 385 ? 4.561 -2.575 -36.336 1.00 29.28 385 LEU A CA 1
ATOM 3057 C C . LEU A 1 385 ? 5.992 -3.130 -36.424 1.00 29.28 385 LEU A C 1
ATOM 3059 O O . LEU A 1 385 ? 6.495 -3.334 -37.522 1.00 29.28 385 LEU A O 1
ATOM 3063 N N . VAL A 1 386 ? 6.639 -3.435 -35.296 1.00 34.06 386 VAL A N 1
ATOM 3064 C CA . VAL A 1 386 ? 8.042 -3.895 -35.291 1.00 34.06 386 VAL A CA 1
ATOM 3065 C C . VAL A 1 386 ? 8.164 -5.411 -35.506 1.00 34.06 386 VAL A C 1
ATOM 3067 O O . VAL A 1 386 ? 9.164 -5.876 -36.043 1.00 34.06 386 VAL A O 1
ATOM 3070 N N . CYS A 1 387 ? 7.139 -6.200 -35.167 1.00 29.41 387 CYS A N 1
ATOM 3071 C CA . CYS A 1 387 ? 7.180 -7.659 -35.344 1.00 29.41 387 CYS A CA 1
ATOM 3072 C C . CYS A 1 387 ? 6.922 -8.110 -36.793 1.00 29.41 387 CYS A C 1
ATOM 3074 O O . CYS A 1 387 ? 7.308 -9.218 -37.153 1.00 29.41 387 CYS A O 1
ATOM 3076 N N . ALA A 1 388 ? 6.300 -7.272 -37.629 1.00 28.66 388 ALA A N 1
ATOM 3077 C CA . ALA A 1 388 ? 6.038 -7.597 -39.033 1.00 28.66 388 ALA A CA 1
ATOM 3078 C C . ALA A 1 388 ? 7.270 -7.417 -39.943 1.00 28.66 388 ALA A C 1
ATOM 3080 O O . ALA A 1 388 ? 7.295 -7.969 -41.034 1.00 28.66 388 ALA A O 1
ATOM 3081 N N . ALA A 1 389 ? 8.299 -6.691 -39.492 1.00 30.31 389 ALA A N 1
ATOM 3082 C CA . ALA A 1 389 ? 9.483 -6.380 -40.297 1.00 30.31 389 ALA A CA 1
ATOM 3083 C C . ALA A 1 389 ? 10.593 -7.453 -40.259 1.00 30.31 389 ALA A C 1
ATOM 3085 O O . ALA A 1 389 ? 11.608 -7.279 -40.917 1.00 30.31 389 ALA A O 1
ATOM 3086 N N . TYR A 1 390 ? 10.421 -8.538 -39.494 1.00 35.00 390 TYR A N 1
ATOM 3087 C CA . TYR A 1 390 ? 11.436 -9.593 -39.313 1.00 35.00 390 TYR A CA 1
ATOM 3088 C C . TYR A 1 390 ? 10.879 -11.009 -39.531 1.00 35.00 390 TYR A C 1
ATOM 3090 O O . TYR A 1 390 ? 11.347 -11.973 -38.926 1.00 35.00 390 TYR A O 1
ATOM 3098 N N . ARG A 1 391 ? 9.840 -11.139 -40.367 1.00 28.31 391 ARG A N 1
ATOM 3099 C CA . ARG A 1 391 ? 9.352 -12.445 -40.844 1.00 28.31 391 ARG A CA 1
ATOM 3100 C C . ARG A 1 391 ? 9.896 -12.860 -42.215 1.00 28.31 391 ARG A C 1
ATOM 3102 O O . ARG A 1 391 ? 9.493 -13.925 -42.666 1.00 28.31 391 ARG A O 1
ATOM 3109 N N . ASP A 1 392 ? 10.829 -12.095 -42.781 1.00 29.56 392 ASP A N 1
ATOM 3110 C CA . ASP A 1 392 ? 11.616 -12.465 -43.964 1.00 29.56 392 ASP A CA 1
ATOM 3111 C C . ASP A 1 392 ? 13.117 -12.387 -43.663 1.00 29.56 392 ASP A C 1
ATOM 3113 O O . ASP A 1 392 ? 13.545 -11.366 -43.068 1.00 29.56 392 ASP A O 1
#

Radius of gyration: 24.19 Å; chains: 1; bounding box: 59×57×76 Å

Organism: Branchiostoma lanceolatum (NCBI:txid7740)

pLDDT: mean 76.95, std 19.52, range [28.31, 98.56]

Foldseek 3Di:
DPPPVVLLVCCLPPDDLVSNLVSLVVLLVVLVVPVPDPPLDQQDPSSLVSLLCQLVQVSHDSSNLSSLLVLLLNVQSCLVVVNDDLVSLVSSLVSLLVQLALPHDPSSLLSSLNSLQSHVQVLLVVCLVVLDQVCVVSVLSNLNSLLSLLLHPDPNSVQSSQQSLLPHDADPPDDRDNGDRSLVSLLSSLLSCLVRPLQALVLLVSLLVLLADPDLLVQLVVVVVPPDPPVPCPVCLVSLVVLLSSLVSSLVSLLSSLVVCLVVVHDPSYDLVCLLVVLVVLLVVVVSVLVSVVVVVVVCVLPDRLGDSSLSNVSSSLSSVVSSLSNLVSPPPDCVVVDDVVSNVSSVVSSVVVVVCVVVVCVSVVSNVPPPVVVVDDDDPPNVVVVVVPPD

Secondary structure (DSSP, 8-state):
--HHHHHHH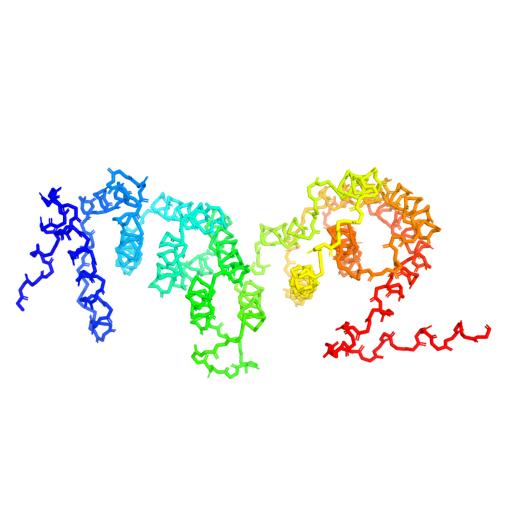HHHH---HHHHHHHHHHHHHHHHHTTT----PPPPHHHHHHHHHHHTTTT-HHHHHHHHHHHHHHHHHHHHTT---HHHHHHHHHHHHHHHSTTS-HHHHHHHHHHIIIIIHHHHHHHHHHT-GGGHHHHHHHHHHHHHHHT-SSHHHHHHHHHHHHHSPPPTTS---SS--HHHHHHHHHHHHHHH-TT-HHHHHHHHHHHS-S-HHHHHHHHHH-----TTGGGGHHHHHHHHHHHHHHHHHHHHHHHHHHHTTPPP-S-HHHHHHHHHHHHHHHHHHHHHHHHHHHHTTTSS-S--HHHHHHHHHHHHHHHHHHHHHHS---GGG---HHHHHHHHHHHHHHHHTHHHHHHHHHHHHTSTTGGGS---GGGSTTGGGG--

InterPro domains:
  IPR051954 tRNA (32-2'-O)-methyltransferase regulator THADA [PTHR14387] (3-357)

Sequence (392 aa):
MALEPILQQQLEKETDLLCLELCLDNFVAFHTSKQESPDYTTFPASLWSVIMQFAQGHKGTSVCAKALPVLAIGLHQLLQTGTHSREELQRWSQLMEAYSHPLQPEPLRVGVGRALQQVGVGVMEGISLEHQEEDMEVVLRLTRATLALLQDEVREPRTQATSFAALLPRTASVVQYPNIHTTAAIRVLLAYLVDRFSWSPSLWMHFLTTLYPDDPVSTISQHACTGSTHLFEQDEVNVYAEVVTMAMLIKDSFRHLVIKQYGENATPAWDINYLTSAIKEVREKWSVIVLKVEKERHAGLLGVTGYSKPLAALYSYLLYADCLIFQIRHSRLSTEYGMVEEQVEDIRCNLLQLQKAHLLWVVAMGILKCQPYIQSYKLPSSALLVCAAYRD